Protein 6IIC (pdb70)

InterPro domains:
  IPR014872 Dicistrovirus, capsid-polyprotein, C-terminal [PF08762] (772-946)
  IPR029053 Viral coat protein subunit [G3DSA:2.60.120.20] (17-261)
  IPR029053 Viral coat protein subunit [G3DSA:2.60.120.20] (312-557)
  IPR029053 Viral coat protein subunit [G3DSA:2.60.120.20] (753-948)
  IPR033703 Picornavirus/Calicivirus coat protein [cd00205] (75-243)
  IPR033703 Picornavirus/Calicivirus coat protein [cd00205] (366-550)

Secondary structure (DSSP, 8-state):
-----------STTT-S----BSHHHHHS-EE-----SSS-----TT-----SS---HHHHHGGGEEEEES-EEEEEEESS-SEEEEEEE-TTT---SSS--GGGS---EEEEETTT--SEEEEE----SSS-EETT--S-TT--EEEEE-GGG----EEEEEEE-TT-EEEEEPPPPPEE-SPPP--/-----TTSS--S---EESSSS-EESSPPP---S----------S-------HHHHHT--EEEEEEEEETTSPPPPS---HHHHHTT-----SEEEEETHHHHTT-HHHHHHTTT--EEEEEEEEEEEEE--TT-EEEEEEEE--SGGGS-TGGGTTT-SHHHHTTSSEEEEETT-SS-EEEEEE----SSS-B-TTS---EEEEEEEEEEEEE-SSSS-EEEEEEEEEEEEEEEE----S-----SSS--/--PPP----------S-S-SSSSSS---SEESSSSS-----GGGS-SSSS-SSBHHHHHT--EE---EEE--SSSPPPTT-EEEEEES-TT-TTTS-EEEESEEEE---HHHHHHHHEEEEEEEEEEEE-EE--TT-B-EEEEEEESS--S--TTTSS----EESTT--TT-EEEEE----SSS-EE-----SSS--STT-S-EEEEEESSPPB--TTS-S-EEE--EEEEEEEEEEEE--S-EE-S--S---/-HHHHHHH--SS--------EE--SSS--EE-HHHH-----SHHHHHHT-GGGGT-

Foldseek 3Di:
DPDPDDDDDDDDPPDDNDDDDDCQVVQQDKDWADKAWWQFGFDDDPLDEDDDDAGGIPNNQVVVFFWKKDWKKKKKKAWDDFFKKKKFKFWPVRDDDPVVDDDVPPPTDMDIDGCVVPRIDIDMGTGDDPDPIDTRPDPPDRGDMGMDMADPVRDITMMTMMMGGDPGMDTDHGHDDDDDDDDDDPDD/DDDDDPPPDDDQPDWDDDDVDDIDRDDDDPDDDDDDDDPDDDPDDDDDDDDLQVQQFDKDFQDKDKDKQVDDAWAQDDDPVQLVVLHATDAPDKAWPDCSPCVVDVSNVVSCAFFFKKDWKKKKKKAKDDDQQKWFKKKKFKDWQPVVDDSNVNRVQPHDVSRVPGAIDMFTPNDPRRMDMGIGHDDDPDPIDDNPDDPTGIMITMGTNTGMDGPDHIDMIIMTMMMGIDPMDTDGGGHPDDDDDDVDDD/DPDDDDDDDDDDDDDPDDDDPDPDDDDPDADPDDDRDDDDDPCPPDPDNDDCPDLVNQQPDKDWQDKWKFFFADDGDDFQAFGDKFFPAQFDLASFAADDPNDTDGDHGPNSVVQQFFFKKDWWKKKFKFKDDDLFKWFKKKKFWDFPDDGDDDPPPGPIDMDTPNPQDGVGDMDIDDQDDDDGIATDDDPDNHHDDHSNGSGMMTMTGHGTMHGDPVDGTMMMMIMMIGIHPMDGDHGGDPDDDDPDDDDPD/DVVVVVVVPDDPPPDDDDFDFDPDDPNDGDGDPVRVDDDPPCVVCVVVVDVVVVVD

Structure (mmCIF, N/CA/C/O backbone):
data_6IIC
#
_entry.id   6IIC
#
loop_
_entity.id
_entity.type
_entity.pdbx_description
1 polymer 'VP1 of Mud crab dicistrovirus'
2 polymer 'VP2 of Mud crab dicistrovirus'
3 polymer 'VP3 of Mud crab dicistrovirus'
4 polymer 'VP4 of Mud crab dicistrovirus'
#
loop_
_atom_site.group_PDB
_atom_site.id
_atom_site.type_symbol
_atom_site.label_atom_id
_atom_site.label_alt_id
_atom_site.label_comp_id
_atom_site.label_asym_id
_atom_site.label_entity_id
_atom_site.label_seq_id
_atom_site.pdbx_PDB_ins_code
_atom_site.Cartn_x
_atom_site.Cartn_y
_atom_site.Cartn_z
_atom_site.occupancy
_atom_site.B_iso_or_equiv
_atom_site.auth_seq_id
_atom_site.auth_comp_id
_atom_site.auth_asym_id
_atom_site.auth_atom_id
_atom_site.pdbx_PDB_model_num
ATOM 1 N N . GLY A 1 3 ? 359.840 264.526 249.360 1.00 30.00 3 GLY A N 1
ATOM 2 C CA . GLY A 1 3 ? 360.778 264.102 250.382 1.00 30.00 3 GLY A CA 1
ATOM 3 C C . GLY A 1 3 ? 361.959 263.344 249.807 1.00 30.00 3 GLY A C 1
ATOM 4 O O . GLY A 1 3 ? 363.107 263.591 250.178 1.00 30.00 3 GLY A O 1
ATOM 5 N N . MET A 1 4 ? 361.675 262.418 248.898 1.00 30.00 4 MET A N 1
ATOM 6 C CA . MET A 1 4 ? 362.719 261.618 248.267 1.00 30.00 4 MET A CA 1
ATOM 7 C C . MET A 1 4 ? 363.224 260.529 249.207 1.00 30.00 4 MET A C 1
ATOM 8 O O . MET A 1 4 ? 364.386 260.128 249.142 1.00 30.00 4 MET A O 1
ATOM 13 N N . ASP A 1 5 ? 362.341 260.052 250.080 1.00 30.00 5 ASP A N 1
ATOM 14 C CA . ASP A 1 5 ? 362.696 259.006 251.036 1.00 30.00 5 ASP A CA 1
ATOM 15 C C . ASP A 1 5 ? 362.895 257.610 250.462 1.00 30.00 5 ASP A C 1
ATOM 16 O O . ASP A 1 5 ? 362.117 257.154 249.633 1.00 30.00 5 ASP A O 1
ATOM 21 N N . TYR A 1 6 ? 363.932 256.926 250.927 1.00 30.00 6 TYR A N 1
ATOM 22 C CA . TYR A 1 6 ? 364.039 255.485 250.731 1.00 30.00 6 TYR A CA 1
ATOM 23 C C . TYR A 1 6 ? 363.367 254.694 251.845 1.00 30.00 6 TYR A C 1
ATOM 24 O O . TYR A 1 6 ? 363.221 253.483 251.741 1.00 30.00 6 TYR A O 1
ATOM 33 N N . ALA A 1 7 ? 362.956 255.385 252.900 1.00 30.00 7 ALA A N 1
ATOM 34 C CA . ALA A 1 7 ? 362.426 254.743 254.098 1.00 30.00 7 ALA A CA 1
ATOM 35 C C . ALA A 1 7 ? 361.137 253.970 253.830 1.00 30.00 7 ALA A C 1
ATOM 36 O O . ALA A 1 7 ? 360.291 254.426 253.070 1.00 30.00 7 ALA A O 1
ATOM 38 N N . LYS A 1 8 ? 360.983 252.812 254.471 1.00 30.00 8 LYS A N 1
ATOM 39 C CA . LYS A 1 8 ? 359.864 251.914 254.185 1.00 30.00 8 LYS A CA 1
ATOM 40 C C . LYS A 1 8 ? 359.094 251.369 255.386 1.00 30.00 8 LYS A C 1
ATOM 41 O O . LYS A 1 8 ? 358.309 250.437 255.221 1.00 30.00 8 LYS A O 1
ATOM 47 N N . SER A 1 9 ? 359.317 251.921 256.576 1.00 30.00 9 SER A N 1
ATOM 48 C CA . SER A 1 9 ? 358.656 251.470 257.814 1.00 30.00 9 SER A CA 1
ATOM 49 C C . SER A 1 9 ? 359.039 250.048 258.222 1.00 30.00 9 SER A C 1
ATOM 50 O O . SER A 1 9 ? 359.277 249.195 257.377 1.00 30.00 9 SER A O 1
ATOM 53 N N . ASP A 1 10 ? 359.077 249.792 259.526 1.00 30.00 10 ASP A N 1
ATOM 54 C CA . ASP A 1 10 ? 359.632 248.542 260.036 1.00 30.00 10 ASP A CA 1
ATOM 55 C C . ASP A 1 10 ? 358.650 247.388 260.009 1.00 30.00 10 ASP A C 1
ATOM 56 O O . ASP A 1 10 ? 357.465 247.564 259.752 1.00 30.00 10 ASP A O 1
ATOM 61 N N . SER A 1 11 ? 359.174 246.203 260.287 1.00 30.00 11 SER A N 1
ATOM 62 C CA . SER A 1 11 ? 358.371 245.004 260.387 1.00 30.00 11 SER A CA 1
ATOM 63 C C . SER A 1 11 ? 358.972 244.077 261.427 1.00 30.00 11 SER A C 1
ATOM 64 O O . SER A 1 11 ? 359.727 243.174 261.089 1.00 30.00 11 SER A O 1
ATOM 67 N N . SER A 1 12 ? 358.644 244.300 262.695 1.00 30.00 12 SER A N 1
ATOM 68 C CA . SER A 1 12 ? 359.221 243.504 263.767 1.00 30.00 12 SER A CA 1
ATOM 69 C C . SER A 1 12 ? 358.322 243.412 264.989 1.00 30.00 12 SER A C 1
ATOM 70 O O . SER A 1 12 ? 357.693 244.387 265.382 1.00 30.00 12 SER A O 1
ATOM 73 N N . SER A 1 13 ? 358.270 242.226 265.588 1.00 30.00 13 SER A N 1
ATOM 74 C CA . SER A 1 13 ? 357.460 241.991 266.779 1.00 30.00 13 SER A CA 1
ATOM 75 C C . SER A 1 13 ? 358.101 242.552 268.034 1.00 30.00 13 SER A C 1
ATOM 76 O O . SER A 1 13 ? 359.319 242.623 268.139 1.00 30.00 13 SER A O 1
ATOM 79 N N . LEU A 1 14 ? 357.270 242.929 268.995 1.00 30.00 14 LEU A N 1
ATOM 80 C CA . LEU A 1 14 ? 357.745 243.537 270.228 1.00 30.00 14 LEU A CA 1
ATOM 81 C C . LEU A 1 14 ? 358.109 242.537 271.311 1.00 30.00 14 LEU A C 1
ATOM 82 O O . LEU A 1 14 ? 359.014 242.767 272.104 1.00 30.00 14 LEU A O 1
ATOM 87 N N . VAL A 1 15 ? 357.383 241.430 271.351 1.00 30.00 15 VAL A N 1
ATOM 88 C CA . VAL A 1 15 ? 357.480 240.486 272.453 1.00 30.00 15 VAL A CA 1
ATOM 89 C C . VAL A 1 15 ? 358.630 239.505 272.335 1.00 30.00 15 VAL A C 1
ATOM 90 O O . VAL A 1 15 ? 358.912 238.755 273.259 1.00 30.00 15 VAL A O 1
ATOM 94 N N . THR A 1 16 ? 359.280 239.492 271.187 1.00 30.00 16 THR A N 1
ATOM 95 C CA . THR A 1 16 ? 360.212 238.423 270.879 1.00 30.00 16 THR A CA 1
ATOM 96 C C . THR A 1 16 ? 361.593 238.529 271.496 1.00 30.00 16 THR A C 1
ATOM 97 O O . THR A 1 16 ? 362.329 237.550 271.510 1.00 30.00 16 THR A O 1
ATOM 101 N N . THR A 1 17 ? 361.962 239.694 272.007 1.00 30.00 17 THR A N 1
ATOM 102 C CA . THR A 1 17 ? 363.376 239.916 272.275 1.00 30.00 17 THR A CA 1
ATOM 103 C C . THR A 1 17 ? 363.738 240.483 273.638 1.00 30.00 17 THR A C 1
ATOM 104 O O . THR A 1 17 ? 364.779 240.134 274.181 1.00 30.00 17 THR A O 1
ATOM 108 N N . MET A 1 18 ? 362.911 241.353 274.199 1.00 30.00 18 MET A N 1
ATOM 109 C CA . MET A 1 18 ? 363.204 241.891 275.521 1.00 30.00 18 MET A CA 1
ATOM 110 C C . MET A 1 18 ? 361.920 242.001 276.318 1.00 30.00 18 MET A C 1
ATOM 111 O O . MET A 1 18 ? 360.836 242.079 275.753 1.00 30.00 18 MET A O 1
ATOM 116 N N . GLY A 1 19 ? 362.035 242.020 277.638 1.00 30.00 19 GLY A N 1
ATOM 117 C CA . GLY A 1 19 ? 360.872 241.823 278.479 1.00 30.00 19 GLY A CA 1
ATOM 118 C C . GLY A 1 19 ? 359.951 243.015 278.609 1.00 30.00 19 GLY A C 1
ATOM 119 O O . GLY A 1 19 ? 358.815 242.872 279.048 1.00 30.00 19 GLY A O 1
ATOM 120 N N . GLU A 1 20 ? 360.425 244.191 278.216 1.00 0.00 20 GLU A N 1
ATOM 121 C CA . GLU A 1 20 ? 359.614 245.383 278.370 1.00 0.00 20 GLU A CA 1
ATOM 122 C C . GLU A 1 20 ? 359.969 246.450 277.365 1.00 0.00 20 GLU A C 1
ATOM 123 O O . GLU A 1 20 ? 360.987 246.369 276.690 1.00 0.00 20 GLU A O 1
ATOM 129 N N . GLN A 1 21 ? 359.122 247.465 277.286 1.00 0.00 21 GLN A N 1
ATOM 130 C CA . GLN A 1 21 ? 359.407 248.637 276.481 1.00 0.00 21 GLN A CA 1
ATOM 131 C C . GLN A 1 21 ? 358.858 249.875 277.150 1.00 0.00 21 GLN A C 1
ATOM 132 O O . GLN A 1 21 ? 357.790 249.836 277.745 1.00 0.00 21 GLN A O 1
ATOM 138 N N . PHE A 1 22 ? 359.582 250.981 277.045 1.00 0.00 22 PHE A N 1
ATOM 139 C CA . PHE A 1 22 ? 359.157 252.201 277.706 1.00 0.00 22 PHE A CA 1
ATOM 140 C C . PHE A 1 22 ? 359.291 253.391 276.787 1.00 0.00 22 PHE A C 1
ATOM 141 O O . PHE A 1 22 ? 360.241 253.495 276.018 1.00 0.00 22 PHE A O 1
ATOM 149 N N . ARG A 1 23 ? 358.332 254.299 276.882 1.00 0.00 23 ARG A N 1
ATOM 150 C CA . ARG A 1 23 ? 358.246 255.395 275.943 1.00 0.00 23 ARG A CA 1
ATOM 151 C C . ARG A 1 23 ? 358.146 256.735 276.653 1.00 0.00 23 ARG A C 1
ATOM 152 O O . ARG A 1 23 ? 357.512 257.659 276.159 1.00 0.00 23 ARG A O 1
ATOM 160 N N . SER A 1 24 ? 358.780 256.829 277.815 1.00 0.00 24 SER A N 1
ATOM 161 C CA . SER A 1 24 ? 358.784 258.055 278.606 1.00 0.00 24 SER A CA 1
ATOM 162 C C . SER A 1 24 ? 359.936 258.112 279.588 1.00 0.00 24 SER A C 1
ATOM 163 O O . SER A 1 24 ? 360.407 257.085 280.061 1.00 0.00 24 SER A O 1
ATOM 166 N N . LEU A 1 25 ? 360.387 259.320 279.902 1.00 0.00 25 LEU A N 1
ATOM 167 C CA . LEU A 1 25 ? 361.441 259.489 280.892 1.00 0.00 25 LEU A CA 1
ATOM 168 C C . LEU A 1 25 ? 360.964 259.498 282.331 1.00 0.00 25 LEU A C 1
ATOM 169 O O . LEU A 1 25 ? 361.778 259.379 283.239 1.00 0.00 25 LEU A O 1
ATOM 174 N N . ARG A 1 26 ? 359.668 259.658 282.558 1.00 0.00 26 ARG A N 1
ATOM 175 C CA . ARG A 1 26 ? 359.188 259.693 283.925 1.00 0.00 26 ARG A CA 1
ATOM 176 C C . ARG A 1 26 ? 359.402 258.367 284.613 1.00 0.00 26 ARG A C 1
ATOM 177 O O . ARG A 1 26 ? 359.757 258.317 285.790 1.00 0.00 26 ARG A O 1
ATOM 185 N N . MET A 1 27 ? 359.214 257.289 283.867 1.00 0.00 27 MET A N 1
ATOM 186 C CA . MET A 1 27 ? 359.309 255.966 284.449 1.00 0.00 27 MET A CA 1
ATOM 187 C C . MET A 1 27 ? 360.710 255.713 284.930 1.00 0.00 27 MET A C 1
ATOM 188 O O . MET A 1 27 ? 360.927 255.035 285.922 1.00 0.00 27 MET A O 1
ATOM 193 N N . LEU A 1 28 ? 361.670 256.265 284.217 1.00 0.00 28 LEU A N 1
ATOM 194 C CA . LEU A 1 28 ? 363.044 256.121 284.624 1.00 0.00 28 LEU A CA 1
ATOM 195 C C . LEU A 1 28 ? 363.305 256.902 285.902 1.00 0.00 28 LEU A C 1
ATOM 196 O O . LEU A 1 28 ? 364.160 256.533 286.699 1.00 0.00 28 LEU A O 1
ATOM 201 N N . THR A 1 29 ? 362.558 257.981 286.104 1.00 0.00 29 THR A N 1
ATOM 202 C CA . THR A 1 29 ? 362.797 258.836 287.257 1.00 0.00 29 THR A CA 1
ATOM 203 C C . THR A 1 29 ? 362.081 258.375 288.510 1.00 0.00 29 THR A C 1
ATOM 204 O O . THR A 1 29 ? 362.498 258.710 289.609 1.00 0.00 29 THR A O 1
ATOM 208 N N . ARG A 1 30 ? 360.995 257.631 288.357 1.00 0.00 30 ARG A N 1
ATOM 209 C CA . ARG A 1 30 ? 360.303 257.107 289.528 1.00 0.00 30 ARG A CA 1
ATOM 210 C C . ARG A 1 30 ? 361.176 256.080 290.229 1.00 0.00 30 ARG A C 1
ATOM 211 O O . ARG A 1 30 ? 361.063 255.862 291.425 1.00 0.00 30 ARG A O 1
ATOM 219 N N . ARG A 1 31 ? 362.055 255.456 289.459 1.00 0.00 31 ARG A N 1
ATOM 220 C CA . ARG A 1 31 ? 363.052 254.540 289.984 1.00 0.00 31 ARG A CA 1
ATOM 221 C C . ARG A 1 31 ? 364.032 255.232 290.928 1.00 0.00 31 ARG A C 1
ATOM 222 O O . ARG A 1 31 ? 364.533 256.309 290.628 1.00 0.00 31 ARG A O 1
ATOM 230 N N . SER A 1 32 ? 364.321 254.600 292.060 1.00 0.00 32 SER A N 1
ATOM 231 C CA . SER A 1 32 ? 365.138 255.220 293.094 1.00 0.00 32 SER A CA 1
ATOM 232 C C . SER A 1 32 ? 366.609 254.850 293.005 1.00 0.00 32 SER A C 1
ATOM 233 O O . SER A 1 32 ? 366.952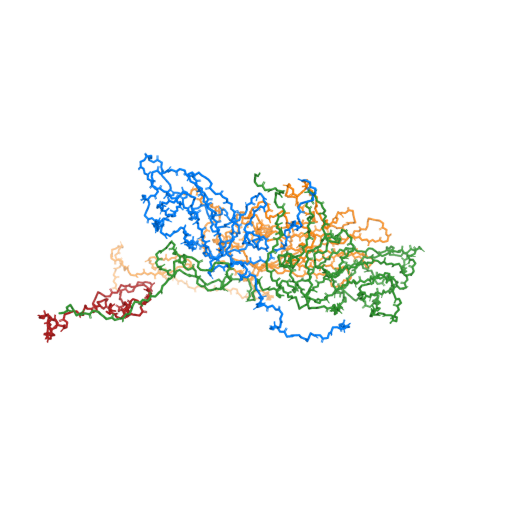 253.692 292.809 1.00 0.00 32 SER A O 1
ATOM 236 N N . SER A 1 33 ? 367.474 255.840 293.187 1.00 0.00 33 SER A N 1
ATOM 237 C CA . SER A 1 33 ? 368.910 255.647 293.045 1.00 0.00 33 SER A CA 1
ATOM 238 C C . SER A 1 33 ? 369.700 256.298 294.175 1.00 0.00 33 SER A C 1
ATOM 239 O O . SER A 1 33 ? 369.256 257.286 294.748 1.00 0.00 33 SER A O 1
ATOM 242 N N . PRO A 1 34 ? 370.881 255.746 294.499 1.00 0.00 34 PRO A N 1
ATOM 243 C CA . PRO A 1 34 ? 371.809 256.253 295.518 1.00 0.00 34 PRO A CA 1
ATOM 244 C C . PRO A 1 34 ? 372.379 257.638 295.245 1.00 0.00 34 PRO A C 1
ATOM 245 O O . PRO A 1 34 ? 372.590 257.986 294.093 1.00 0.00 34 PRO A O 1
ATOM 249 N N . THR A 1 35 ? 372.626 258.408 296.304 1.00 0.00 35 THR A N 1
ATOM 250 C CA . THR A 1 35 ? 373.239 259.728 296.182 1.00 0.00 35 THR A CA 1
ATOM 251 C C . THR A 1 35 ? 374.655 259.743 296.758 1.00 0.00 35 THR A C 1
ATOM 252 O O . THR A 1 35 ? 375.612 259.370 296.085 1.00 0.00 35 THR A O 1
ATOM 256 N N . ASP A 1 36 ? 374.776 260.174 298.008 1.00 0.00 36 ASP A N 1
ATOM 257 C CA . ASP A 1 36 ? 376.068 260.203 298.689 1.00 0.00 36 ASP A CA 1
ATOM 258 C C . ASP A 1 36 ? 375.909 259.935 300.183 1.00 0.00 36 ASP A C 1
ATOM 259 O O . ASP A 1 36 ? 374.896 260.290 300.777 1.00 0.00 36 ASP A O 1
ATOM 264 N N . VAL A 1 37 ? 376.908 259.293 300.778 1.00 0.00 37 VAL A N 1
ATOM 265 C CA . VAL A 1 37 ? 376.861 258.926 302.190 1.00 0.00 37 VAL A CA 1
ATOM 266 C C . VAL A 1 37 ? 376.890 260.140 303.114 1.00 0.00 37 VAL A C 1
ATOM 267 O O . VAL A 1 37 ? 377.667 261.064 302.900 1.00 0.00 37 VAL A O 1
ATOM 271 N N . LEU A 1 38 ? 376.064 260.122 304.156 1.00 0.00 38 LEU A N 1
ATOM 272 C CA . LEU A 1 38 ? 375.935 261.264 305.050 1.00 0.00 38 LEU A CA 1
ATOM 273 C C . LEU A 1 38 ? 376.403 260.964 306.470 1.00 0.00 38 LEU A C 1
ATOM 274 O O . LEU A 1 38 ? 375.610 260.597 307.332 1.00 0.00 38 LEU A O 1
ATOM 279 N N . THR A 1 39 ? 377.697 261.129 306.701 1.00 0.00 39 THR A N 1
ATOM 280 C CA . THR A 1 39 ? 378.291 260.918 308.015 1.00 0.00 39 THR A CA 1
ATOM 281 C C . THR A 1 39 ? 377.991 262.043 309.003 1.00 0.00 39 THR A C 1
ATOM 282 O O . THR A 1 39 ? 377.735 263.176 308.609 1.00 0.00 39 THR A O 1
ATOM 286 N N . GLY A 1 40 ? 378.031 261.720 310.293 1.00 30.00 40 GLY A N 1
ATOM 287 C CA . GLY A 1 40 ? 377.940 262.720 311.345 1.00 30.00 40 GLY A CA 1
ATOM 288 C C . GLY A 1 40 ? 376.552 263.076 311.836 1.00 30.00 40 GLY A C 1
ATOM 289 O O . GLY A 1 40 ? 375.558 262.491 311.413 1.00 30.00 40 GLY A O 1
ATOM 290 N N . THR A 1 41 ? 376.492 264.032 312.759 1.00 30.00 41 THR A N 1
ATOM 291 C CA . THR A 1 41 ? 375.238 264.425 313.395 1.00 30.00 41 THR A CA 1
ATOM 292 C C . THR A 1 41 ? 374.388 265.397 312.576 1.00 30.00 41 THR A C 1
ATOM 293 O O . THR A 1 41 ? 373.184 265.204 312.424 1.00 30.00 41 THR A O 1
ATOM 297 N N . SER A 1 42 ? 375.018 266.438 312.048 1.00 30.00 42 SER A N 1
ATOM 298 C CA . SER A 1 42 ? 374.285 267.490 311.352 1.00 30.00 42 SER A CA 1
ATOM 299 C C . SER A 1 42 ? 374.016 267.104 309.905 1.00 30.00 42 SER A C 1
ATOM 300 O O . SER A 1 42 ? 374.539 267.713 308.972 1.00 30.00 42 SER A O 1
ATOM 303 N N . VAL A 1 43 ? 373.186 266.084 309.734 1.00 0.00 43 VAL A N 1
ATOM 304 C CA . VAL A 1 43 ? 372.872 265.535 308.426 1.00 0.00 43 VAL A CA 1
ATOM 305 C C . VAL A 1 43 ? 372.085 266.532 307.575 1.00 0.00 43 VAL A C 1
ATOM 306 O O . VAL A 1 43 ? 371.258 267.270 308.098 1.00 0.00 43 VAL A O 1
ATOM 310 N N . THR A 1 44 ? 372.354 266.566 306.272 1.00 0.00 44 THR A 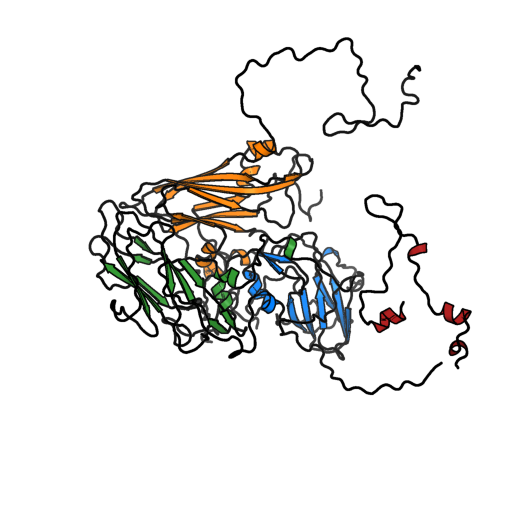N 1
ATOM 311 C CA . THR A 1 44 ? 371.658 267.482 305.372 1.00 0.00 44 THR A CA 1
ATOM 312 C C . THR A 1 44 ? 371.194 266.824 304.074 1.00 0.00 44 THR A C 1
ATOM 313 O O . THR A 1 44 ? 371.952 266.733 303.111 1.00 0.00 44 THR A O 1
ATOM 317 N N . LEU A 1 45 ? 369.953 266.354 304.052 1.00 0.00 45 LEU A N 1
ATOM 318 C CA . LEU A 1 45 ? 369.344 265.869 302.817 1.00 0.00 45 LEU A CA 1
ATOM 319 C C . LEU A 1 45 ? 368.916 267.042 301.946 1.00 0.00 45 LEU A C 1
ATOM 320 O O . LEU A 1 45 ? 368.518 268.077 302.464 1.00 0.00 45 LEU A O 1
ATOM 325 N N . PRO A 1 46 ? 368.987 266.884 300.614 1.00 30.00 46 PRO A N 1
ATOM 326 C CA . PRO A 1 46 ? 368.528 267.919 299.679 1.00 30.00 46 PRO A CA 1
ATOM 327 C C . PRO A 1 46 ? 367.035 268.191 299.795 1.00 30.00 46 PRO A C 1
ATOM 328 O O . PRO A 1 46 ? 366.272 267.278 300.088 1.00 30.00 46 PRO A O 1
ATOM 332 N N . GLY A 1 47 ? 366.630 269.437 299.575 1.00 30.00 47 GLY A N 1
ATOM 333 C CA . GLY A 1 47 ? 365.229 269.805 299.649 1.00 30.00 47 GLY A CA 1
ATOM 334 C C . GLY A 1 47 ? 364.518 269.541 298.340 1.00 30.00 47 GLY A C 1
ATOM 335 O O . GLY A 1 47 ? 365.113 269.007 297.416 1.00 30.00 47 GLY A O 1
ATOM 336 N N . ILE A 1 48 ? 363.247 269.915 298.250 1.00 30.00 48 ILE A N 1
ATOM 337 C CA . ILE A 1 48 ? 362.490 269.666 297.030 1.00 30.00 48 ILE A CA 1
ATOM 338 C C . ILE A 1 48 ? 362.941 270.566 295.884 1.00 30.00 48 ILE A C 1
ATOM 339 O O . ILE A 1 48 ? 362.602 270.325 294.732 1.00 30.00 48 ILE A O 1
ATOM 344 N N . THR A 1 49 ? 363.686 271.614 296.200 1.00 30.00 49 THR A N 1
ATOM 345 C CA . THR A 1 49 ? 364.326 272.405 295.163 1.00 30.00 49 THR A CA 1
ATOM 346 C C . THR A 1 49 ? 365.362 271.570 294.428 1.00 30.00 49 THR A C 1
ATOM 347 O O . THR A 1 49 ? 365.647 271.817 293.264 1.00 30.00 49 THR A O 1
ATOM 351 N N . ILE A 1 50 ? 365.919 270.601 295.151 1.00 30.00 50 ILE A N 1
ATOM 352 C CA . ILE A 1 50 ? 366.891 269.597 294.691 1.00 30.00 50 ILE A CA 1
ATOM 353 C C . ILE A 1 50 ? 368.090 270.180 293.951 1.00 30.00 50 ILE A C 1
ATOM 354 O O . ILE A 1 50 ? 368.250 271.392 293.846 1.00 30.00 50 ILE A O 1
ATOM 359 N N . GLY A 1 51 ? 368.966 269.295 293.494 1.00 30.00 51 GLY A N 1
ATOM 360 C CA . GLY A 1 51 ? 369.982 269.650 292.523 1.00 30.00 51 GLY A CA 1
ATOM 361 C C . GLY A 1 51 ? 371.255 270.333 292.979 1.00 30.00 51 GLY A C 1
ATOM 362 O O . GLY A 1 51 ? 371.513 270.491 294.169 1.00 30.00 51 GLY A O 1
ATOM 363 N N . THR A 1 52 ? 372.052 270.728 291.989 1.00 30.00 52 THR A N 1
ATOM 364 C CA . THR A 1 52 ? 373.320 271.429 292.162 1.00 30.00 52 THR A CA 1
ATOM 365 C C . THR A 1 52 ? 374.354 270.681 292.988 1.00 30.00 52 THR A C 1
ATOM 366 O O . THR A 1 52 ? 375.085 271.293 293.764 1.00 30.00 52 THR A O 1
ATOM 370 N N . ASP A 1 53 ? 374.424 269.366 292.834 1.00 30.00 53 ASP A N 1
ATOM 371 C CA . ASP A 1 53 ? 375.493 268.608 293.473 1.00 30.00 53 ASP A CA 1
ATOM 372 C C . ASP A 1 53 ? 376.800 268.820 292.728 1.00 30.00 53 ASP A C 1
ATOM 373 O O . ASP A 1 53 ? 376.796 269.029 291.524 1.00 30.00 53 ASP A O 1
ATOM 378 N N . SER A 1 54 ? 377.913 268.767 293.451 1.00 30.00 54 SER A N 1
ATOM 379 C CA . SER A 1 54 ? 379.227 268.805 292.829 1.00 30.00 54 SER A CA 1
ATOM 380 C C . SER A 1 54 ? 379.703 267.382 292.595 1.00 30.00 54 SER A C 1
ATOM 381 O O . SER A 1 54 ? 378.895 266.503 292.308 1.00 30.00 54 SER A O 1
ATOM 384 N N . SER A 1 55 ? 381.006 267.156 292.722 1.00 30.00 55 SER A N 1
ATOM 385 C CA . SER A 1 55 ? 381.582 265.827 292.535 1.00 30.00 55 SER A CA 1
ATOM 386 C C . SER A 1 55 ? 381.196 265.241 291.191 1.00 30.00 55 SER A C 1
ATOM 387 O O . SER A 1 55 ? 381.046 265.964 290.218 1.00 30.00 55 SER A O 1
ATOM 390 N N . LEU A 1 56 ? 381.032 263.928 291.132 1.00 30.00 56 LEU A N 1
ATOM 391 C CA . LEU A 1 56 ? 380.687 263.306 289.869 1.00 30.00 56 LEU A CA 1
ATOM 392 C C . LEU A 1 56 ? 379.659 262.210 290.073 1.00 30.00 56 LEU A C 1
ATOM 393 O O . LEU A 1 56 ? 378.830 261.973 289.203 1.00 30.00 56 LEU A O 1
ATOM 398 N N . ARG A 1 57 ? 379.704 261.529 291.211 1.00 30.00 57 ARG A N 1
ATOM 399 C CA . ARG A 1 57 ? 378.634 260.605 291.530 1.00 30.00 57 ARG A CA 1
ATOM 400 C C . ARG A 1 57 ? 377.375 261.405 291.791 1.00 30.00 57 ARG A C 1
ATOM 401 O O . ARG A 1 57 ? 377.409 262.425 292.472 1.00 30.00 57 ARG A O 1
ATOM 409 N N . GLN A 1 58 ? 376.258 260.934 291.259 1.00 30.00 58 GLN A N 1
ATOM 410 C CA . GLN A 1 58 ? 375.030 261.697 291.324 1.00 30.00 58 GLN A CA 1
ATOM 411 C C . GLN A 1 58 ? 373.821 260.861 290.941 1.00 30.00 58 GLN A C 1
ATOM 412 O O . GLN A 1 58 ? 373.926 259.928 290.158 1.00 30.00 58 GLN A O 1
ATOM 418 N N . SER A 1 59 ? 372.674 261.206 291.505 1.00 0.00 59 SER A N 1
ATOM 419 C CA . SER A 1 59 ? 371.454 260.440 291.312 1.00 0.00 59 SER A CA 1
ATOM 420 C C . SER A 1 59 ? 370.941 260.537 289.895 1.00 0.00 59 SER A C 1
ATOM 421 O O . SER A 1 59 ? 371.231 261.499 289.196 1.00 0.00 59 SER A O 1
ATOM 424 N N . VAL A 1 60 ? 370.190 259.533 289.462 1.00 0.00 60 VAL A N 1
ATOM 425 C CA . VAL A 1 60 ? 369.613 259.540 288.123 1.00 0.00 60 VAL A CA 1
ATOM 426 C C . VAL A 1 60 ? 368.633 260.691 287.937 1.00 0.00 60 VAL A C 1
ATOM 427 O O . VAL A 1 60 ? 368.598 261.326 286.885 1.00 0.00 60 VAL A O 1
ATOM 431 N N . LEU A 1 61 ? 367.865 260.979 288.977 1.00 0.00 61 LEU A N 1
ATOM 432 C CA . LEU A 1 61 ? 366.965 262.119 288.957 1.00 0.00 61 LEU A CA 1
ATOM 433 C C . LEU A 1 61 ? 367.790 263.374 288.825 1.00 0.00 61 LEU A C 1
ATOM 434 O O . LEU A 1 61 ? 367.444 264.310 288.101 1.00 0.00 61 LEU A O 1
ATOM 439 N N . ASN A 1 62 ? 368.923 263.354 289.506 1.00 0.00 62 ASN A N 1
ATOM 440 C CA . ASN A 1 62 ? 369.808 264.490 289.531 1.00 0.00 62 ASN A CA 1
ATOM 441 C C . ASN A 1 62 ? 370.445 264.701 288.169 1.00 0.00 62 ASN A C 1
ATOM 442 O O . ASN A 1 62 ? 370.804 265.817 287.820 1.00 0.00 62 ASN A O 1
ATOM 447 N N . ILE A 1 63 ? 370.575 263.629 287.392 1.00 0.00 63 ILE A N 1
ATOM 448 C CA . ILE A 1 63 ? 371.108 263.742 286.037 1.00 0.00 63 ILE A CA 1
ATOM 449 C C . ILE A 1 63 ? 370.057 264.212 285.044 1.00 0.00 63 ILE A C 1
ATOM 450 O O . ILE A 1 63 ? 370.330 265.053 284.201 1.00 0.00 63 ILE A O 1
ATOM 455 N N . ILE A 1 64 ? 368.847 263.678 285.150 1.00 0.00 64 ILE A N 1
ATOM 456 C CA . ILE A 1 64 ? 367.760 264.104 284.276 1.00 0.00 64 ILE A CA 1
ATOM 457 C C . ILE A 1 64 ? 367.442 265.567 284.528 1.00 0.00 64 ILE A C 1
ATOM 458 O O . ILE A 1 64 ? 366.923 266.271 283.668 1.00 0.00 64 ILE A O 1
ATOM 463 N N . SER A 1 65 ? 367.798 266.028 285.719 1.00 0.00 65 SER A N 1
ATOM 464 C CA . SER A 1 65 ? 367.455 267.366 286.156 1.00 0.00 65 SER A CA 1
ATOM 465 C C . SER A 1 65 ? 367.978 268.491 285.276 1.00 0.00 65 SER A C 1
ATOM 466 O O . SER A 1 65 ? 367.374 269.550 285.210 1.00 0.00 65 SER A O 1
ATOM 469 N N . TYR A 1 66 ? 369.102 268.273 284.610 1.00 0.00 66 TYR A N 1
ATOM 470 C CA . TYR A 1 66 ? 369.764 269.354 283.889 1.00 0.00 66 TYR A CA 1
ATOM 471 C C . TYR A 1 66 ? 369.156 269.739 282.545 1.00 0.00 66 TYR A C 1
ATOM 472 O O . TYR A 1 66 ? 369.516 270.766 281.989 1.00 0.00 66 TYR A O 1
ATOM 481 N N . MET A 1 67 ? 368.264 268.929 282.002 1.00 0.00 67 MET A N 1
ATOM 482 C CA . MET A 1 67 ? 367.654 269.300 280.734 1.00 0.00 67 MET A CA 1
ATOM 483 C C . MET A 1 67 ? 366.437 270.200 280.891 1.00 0.00 67 MET A C 1
ATOM 484 O O . MET A 1 67 ? 365.909 270.695 279.905 1.00 0.00 67 MET A O 1
ATOM 489 N N . TYR A 1 68 ? 365.994 270.421 282.119 1.00 0.00 68 TYR A N 1
ATOM 490 C CA . TYR A 1 68 ? 364.760 271.162 282.335 1.00 0.00 68 TYR A CA 1
ATOM 491 C C . TYR A 1 68 ? 364.962 272.414 283.162 1.00 0.00 68 TYR A C 1
ATOM 492 O O . TYR A 1 68 ? 366.081 272.756 283.527 1.00 0.00 68 TYR A O 1
ATOM 501 N N . ARG A 1 69 ? 363.868 273.103 283.451 1.00 0.00 69 ARG A N 1
ATOM 502 C CA . ARG A 1 69 ? 363.944 274.377 284.145 1.00 0.00 69 ARG A CA 1
ATOM 503 C C . ARG A 1 69 ? 362.970 274.476 285.310 1.00 0.00 69 ARG A C 1
ATOM 504 O O . ARG A 1 69 ? 363.258 275.128 286.307 1.00 0.00 69 ARG A O 1
ATOM 512 N N . PHE A 1 70 ? 361.817 273.840 285.180 1.00 0.00 70 PHE A N 1
ATOM 513 C CA . PHE A 1 70 ? 360.829 273.861 286.245 1.00 0.00 70 PHE A CA 1
ATOM 514 C C . PHE A 1 70 ? 360.542 272.492 286.825 1.00 0.00 70 PHE A C 1
ATOM 515 O O . PHE A 1 70 ? 360.588 271.488 286.123 1.00 0.00 70 PHE A O 1
ATOM 523 N N . THR A 1 71 ? 360.218 272.472 288.112 1.00 0.00 71 THR A N 1
ATOM 524 C CA . THR A 1 71 ? 359.825 271.247 288.786 1.00 0.00 71 THR A CA 1
ATOM 525 C C . THR A 1 71 ? 358.579 271.465 289.618 1.00 0.00 71 THR A C 1
ATOM 526 O O . THR A 1 71 ? 358.299 272.582 290.031 1.00 0.00 71 THR A O 1
ATOM 530 N N . LYS A 1 72 ? 357.827 270.399 289.858 1.00 0.00 72 LYS A N 1
ATOM 531 C CA . LYS A 1 72 ? 356.742 270.484 290.824 1.00 0.00 72 LYS A CA 1
ATOM 532 C C . LYS A 1 72 ? 356.287 269.129 291.347 1.00 0.00 72 LYS A C 1
ATOM 533 O O . LYS A 1 72 ? 356.167 268.177 290.588 1.00 0.00 72 LYS A O 1
ATOM 539 N N . GLY A 1 73 ? 356.014 269.055 292.645 1.00 0.00 73 GLY A N 1
ATOM 540 C CA . GLY A 1 73 ? 355.567 267.820 293.265 1.00 0.00 73 GLY A CA 1
ATOM 541 C C . GLY A 1 73 ? 356.460 267.276 294.364 1.00 0.00 73 GLY A C 1
ATOM 542 O O . GLY A 1 73 ? 357.610 267.686 294.501 1.00 0.00 73 GLY A O 1
ATOM 543 N N . SER A 1 74 ? 355.926 266.338 295.136 1.00 0.00 74 SER A N 1
ATOM 544 C CA . SER A 1 74 ? 356.623 265.738 296.276 1.00 0.00 74 SER A CA 1
ATOM 545 C C . SER A 1 74 ? 357.749 264.796 295.873 1.00 0.00 74 SER A C 1
ATOM 546 O O . SER A 1 74 ? 357.733 264.256 294.778 1.00 0.00 74 SER A O 1
ATOM 549 N N . ILE A 1 75 ? 358.732 264.600 296.750 1.00 0.00 75 ILE A N 1
ATOM 550 C CA . ILE A 1 75 ? 359.817 263.664 296.444 1.00 0.00 75 ILE A CA 1
ATOM 551 C C . ILE A 1 75 ? 360.047 262.643 297.558 1.00 0.00 75 ILE A C 1
ATOM 552 O O . ILE A 1 75 ? 359.803 262.921 298.723 1.00 0.00 75 ILE A O 1
ATOM 557 N N . SER A 1 76 ? 360.534 261.464 297.186 1.00 0.00 76 SER A N 1
ATOM 558 C CA . SER A 1 76 ? 360.648 260.347 298.111 1.00 0.00 76 SER A CA 1
ATOM 559 C C . SER A 1 76 ? 362.075 259.999 298.506 1.00 0.00 76 SER A C 1
ATOM 560 O O . SER A 1 76 ? 363.010 260.181 297.730 1.00 0.00 76 SER A O 1
ATOM 563 N N . TYR A 1 77 ? 362.218 259.460 299.714 1.00 0.00 77 TYR A N 1
ATOM 564 C CA . TYR A 1 77 ? 363.506 259.026 300.243 1.00 0.00 77 TYR A CA 1
ATOM 565 C C . TYR A 1 77 ? 363.466 257.626 300.823 1.00 0.00 77 TYR A C 1
ATOM 566 O O . TYR A 1 77 ? 362.498 257.245 301.489 1.00 0.00 77 TYR A O 1
ATOM 575 N N . LYS A 1 78 ? 364.538 256.879 300.584 1.00 0.00 78 LYS A N 1
ATOM 576 C CA . LYS A 1 78 ? 364.821 255.668 301.345 1.00 0.00 78 LYS A CA 1
ATOM 577 C C . LYS A 1 78 ? 366.108 255.893 302.124 1.00 0.00 78 LYS A C 1
ATOM 578 O O . LYS A 1 78 ? 367.062 256.465 301.593 1.00 0.00 78 LYS A O 1
ATOM 584 N N . ILE A 1 79 ? 366.150 255.441 303.371 1.00 0.00 79 ILE A N 1
ATOM 585 C CA . ILE A 1 79 ? 367.330 255.647 304.207 1.00 0.00 79 ILE A CA 1
ATOM 586 C C . ILE A 1 79 ? 367.729 254.375 304.928 1.00 0.00 79 ILE A C 1
ATOM 587 O O . ILE A 1 79 ? 366.888 253.698 305.506 1.00 0.00 79 ILE A O 1
ATOM 592 N N . ILE A 1 80 ? 369.017 254.045 304.880 1.00 0.00 80 ILE A N 1
ATOM 593 C CA . ILE A 1 80 ? 369.529 252.861 305.551 1.00 0.00 80 ILE A CA 1
ATOM 594 C C . ILE A 1 80 ? 370.671 253.209 306.501 1.00 0.00 80 ILE A C 1
ATOM 595 O O . ILE A 1 80 ? 371.809 253.397 306.067 1.00 0.00 80 ILE A O 1
ATOM 600 N N . PRO A 1 81 ? 370.362 253.330 307.799 1.00 0.00 81 PRO A N 1
ATOM 601 C CA . PRO A 1 81 ? 371.338 253.576 308.862 1.00 0.00 81 PRO A CA 1
ATOM 602 C C . PRO A 1 81 ? 372.352 252.456 309.026 1.00 0.00 81 PRO A C 1
ATOM 603 O O . PRO A 1 81 ? 372.014 251.290 308.866 1.00 0.00 81 PRO A O 1
ATOM 607 N N . LYS A 1 82 ? 373.582 252.819 309.367 1.00 0.00 82 LYS A N 1
ATOM 608 C CA . LYS A 1 82 ? 374.650 251.850 309.554 1.00 0.00 82 LYS A CA 1
ATOM 609 C C . LYS A 1 82 ? 374.591 251.140 310.903 1.00 0.00 82 LYS A C 1
ATOM 610 O O . LYS A 1 82 ? 374.720 249.921 310.975 1.00 0.00 82 LYS A O 1
ATOM 616 N N . ILE A 1 83 ? 374.410 251.904 311.972 1.00 0.00 83 ILE A N 1
ATOM 617 C CA . ILE A 1 83 ? 374.192 251.319 313.289 1.00 0.00 83 ILE A CA 1
ATOM 618 C C . ILE A 1 83 ? 372.704 251.223 313.562 1.00 0.00 83 ILE A C 1
ATOM 619 O O . ILE A 1 83 ? 372.002 252.232 313.564 1.00 0.00 83 ILE A O 1
ATOM 624 N N . LYS A 1 84 ? 372.226 250.014 313.799 1.00 0.00 84 LYS A N 1
ATOM 625 C CA . LYS A 1 84 ? 370.804 249.793 313.978 1.00 0.00 84 LYS A CA 1
ATOM 626 C C . LYS A 1 84 ? 370.331 250.323 315.318 1.00 0.00 84 LYS A C 1
ATOM 627 O O . LYS A 1 84 ? 371.100 250.410 316.270 1.00 0.00 84 LYS A O 1
ATOM 633 N N . GLY A 1 85 ? 369.057 250.686 315.375 1.00 0.00 85 GLY A N 1
ATOM 634 C CA . GLY A 1 85 ? 368.477 251.289 316.553 1.00 0.00 85 GLY A CA 1
ATOM 635 C C . GLY A 1 85 ? 367.466 252.300 316.076 1.00 0.00 85 GLY A C 1
ATOM 636 O O . GLY A 1 85 ? 367.497 252.702 314.918 1.00 0.00 85 GLY A O 1
ATOM 637 N N . ASP A 1 86 ? 366.568 252.716 316.960 1.00 30.00 86 ASP A N 1
ATOM 638 C CA . ASP A 1 86 ? 365.467 253.581 316.555 1.00 30.00 86 ASP A CA 1
ATOM 639 C C . ASP A 1 86 ? 365.901 255.001 316.215 1.00 30.00 86 ASP A C 1
ATOM 640 O O . ASP A 1 86 ? 366.912 255.485 316.710 1.00 30.00 86 ASP A O 1
ATOM 645 N N . LEU A 1 87 ? 365.132 255.651 315.352 1.00 0.00 87 LEU A N 1
ATOM 646 C CA . LEU A 1 87 ? 365.374 257.043 315.012 1.00 0.00 87 LEU A CA 1
ATOM 647 C C . LEU A 1 87 ? 364.086 257.776 314.662 1.00 0.00 87 LEU A C 1
ATOM 648 O O . LEU A 1 87 ? 363.028 257.160 314.460 1.00 0.00 87 LEU A O 1
ATOM 653 N N . TYR A 1 88 ? 364.207 259.098 314.571 1.00 0.00 88 TYR A N 1
ATOM 654 C CA . TYR A 1 88 ? 363.090 259.999 314.345 1.00 0.00 88 TYR A CA 1
ATOM 655 C C . TYR A 1 88 ? 363.308 260.884 313.127 1.00 0.00 88 TYR A C 1
ATOM 656 O O . TYR A 1 88 ? 364.443 261.244 312.807 1.00 0.00 88 TYR A O 1
ATOM 665 N N . ILE A 1 89 ? 362.210 261.264 312.483 1.00 0.00 89 ILE A N 1
ATOM 666 C CA . ILE A 1 89 ? 362.229 262.096 311.285 1.00 0.00 89 ILE A CA 1
ATOM 667 C C . ILE A 1 89 ? 361.297 263.290 311.458 1.00 0.00 89 ILE A C 1
ATOM 668 O O . ILE A 1 89 ? 360.163 263.126 311.907 1.00 0.00 89 ILE A O 1
ATOM 673 N N . THR A 1 90 ? 361.760 264.477 311.067 1.00 0.00 90 THR A N 1
ATOM 674 C CA . THR A 1 90 ? 361.024 265.716 311.302 1.00 0.00 90 THR A CA 1
ATOM 675 C C . THR A 1 90 ? 361.345 266.738 310.216 1.00 0.00 90 THR A C 1
ATOM 676 O O . THR A 1 90 ? 362.411 266.684 309.627 1.00 0.00 90 THR A O 1
ATOM 680 N N . THR A 1 91 ? 360.432 267.657 309.932 1.00 0.00 91 THR A N 1
ATOM 681 C CA . THR A 1 91 ? 360.738 268.771 309.046 1.00 0.00 91 THR A CA 1
ATOM 682 C C . THR A 1 91 ? 361.130 270.025 309.817 1.00 0.00 91 THR A C 1
ATOM 683 O O . THR A 1 91 ? 360.931 270.113 311.023 1.00 0.00 91 THR A O 1
ATOM 687 N N . SER A 1 92 ? 361.692 270.996 309.111 1.00 30.00 92 SER A N 1
ATOM 688 C CA . SER A 1 92 ? 362.144 272.235 309.729 1.00 30.00 92 SER A CA 1
ATOM 689 C C . SER A 1 92 ? 362.275 273.370 308.720 1.00 30.00 92 SER A C 1
ATOM 690 O O . SER A 1 92 ? 362.073 273.178 307.530 1.00 30.00 92 SER A O 1
ATOM 693 N N . SER A 1 93 ? 362.587 274.563 309.211 1.00 30.00 93 SER A N 1
ATOM 694 C CA . SER A 1 93 ? 362.891 275.687 308.335 1.00 30.00 93 SER A CA 1
ATOM 695 C C . SER A 1 93 ? 363.824 276.659 309.043 1.00 30.00 93 SER A C 1
ATOM 696 O O . SER A 1 93 ? 363.976 276.601 310.260 1.00 30.00 93 SER A O 1
ATOM 699 N N . ALA A 1 94 ? 364.455 277.545 308.283 1.00 30.00 94 ALA A N 1
ATOM 700 C CA . ALA A 1 94 ? 365.493 278.406 308.838 1.00 30.00 94 ALA A CA 1
ATOM 701 C C . ALA A 1 94 ? 364.975 279.346 309.921 1.00 30.00 94 ALA A C 1
ATOM 702 O O . ALA A 1 94 ? 365.683 279.646 310.878 1.00 30.00 94 ALA A O 1
ATOM 704 N N . ASP A 1 95 ? 363.743 279.816 309.769 1.00 30.00 95 ASP A N 1
ATOM 705 C CA . ASP A 1 95 ? 363.111 280.613 310.811 1.00 30.00 95 ASP A CA 1
ATOM 706 C C . ASP A 1 95 ? 362.757 279.778 312.027 1.00 30.00 95 ASP A C 1
ATOM 707 O O . ASP A 1 95 ? 362.726 280.267 313.152 1.00 30.00 95 ASP A O 1
ATOM 712 N N . ASN A 1 96 ? 362.509 278.502 311.782 1.00 30.00 96 ASN A N 1
ATOM 713 C CA . ASN A 1 96 ? 361.874 277.632 312.753 1.00 30.00 96 ASN A CA 1
ATOM 714 C C . ASN A 1 96 ? 362.843 277.195 313.843 1.00 30.00 96 ASN A C 1
ATOM 715 O O . ASN A 1 96 ? 362.441 276.649 314.862 1.00 30.00 96 ASN A O 1
ATOM 720 N N . ILE A 1 97 ? 364.127 277.433 313.605 1.00 30.00 97 ILE A N 1
ATOM 721 C CA . ILE A 1 97 ? 365.195 276.967 314.483 1.00 30.00 97 ILE A CA 1
ATOM 722 C C . ILE A 1 97 ? 365.355 277.848 315.727 1.00 30.00 97 ILE A C 1
ATOM 723 O O . ILE A 1 97 ? 365.031 279.030 315.698 1.00 30.00 97 ILE A O 1
ATOM 728 N N . GLU A 1 98 ? 365.859 277.271 316.817 1.00 30.00 98 GLU A N 1
ATOM 729 C CA . GLU A 1 98 ? 366.021 278.000 318.078 1.00 30.00 98 GLU A CA 1
ATOM 730 C C . GLU A 1 98 ? 367.390 277.760 318.717 1.00 30.00 98 GLU A C 1
ATOM 731 O O . GLU A 1 98 ? 368.009 276.724 318.497 1.00 30.00 98 GLU A O 1
ATOM 737 N N . LEU A 1 99 ? 367.859 278.731 319.499 1.00 30.00 99 LEU A N 1
ATOM 738 C CA . LEU A 1 99 ? 369.183 278.654 320.118 1.00 30.00 99 LEU A CA 1
ATOM 739 C C . LEU A 1 99 ? 369.144 278.707 321.645 1.00 30.00 99 LEU A C 1
ATOM 740 O O . LEU A 1 99 ? 370.096 279.167 322.277 1.00 30.00 99 LEU A O 1
ATOM 745 N N . ASN A 1 100 ? 368.052 278.232 322.236 1.00 30.00 100 ASN A N 1
ATOM 746 C CA . ASN A 1 100 ? 367.874 278.301 323.680 1.00 30.00 100 ASN A CA 1
ATOM 747 C C . ASN A 1 100 ? 368.849 277.363 324.388 1.00 30.00 100 ASN A C 1
ATOM 748 O O . ASN A 1 100 ? 369.125 277.516 325.575 1.00 30.00 100 ASN A O 1
ATOM 753 N N . SER A 1 101 ? 369.367 276.395 323.643 1.00 30.00 101 SER A N 1
ATOM 754 C CA . SER A 1 101 ? 370.299 275.388 324.152 1.00 30.00 101 SER A CA 1
ATOM 755 C C . SER A 1 101 ? 369.675 274.550 325.265 1.00 30.00 101 SER A C 1
ATOM 756 O O . SER A 1 101 ? 370.367 274.050 326.147 1.00 30.00 101 SER A O 1
ATOM 759 N N . ASN A 1 102 ? 368.355 274.418 325.209 1.00 30.00 102 ASN A N 1
ATOM 760 C CA . ASN A 1 102 ? 367.618 273.410 325.962 1.00 30.00 102 ASN A CA 1
ATOM 761 C C . ASN A 1 102 ? 366.471 272.939 325.100 1.00 30.00 102 ASN A C 1
ATOM 762 O O . ASN A 1 102 ? 365.841 271.922 325.368 1.00 30.00 102 ASN A O 1
ATOM 767 N N . ALA A 1 103 ? 366.202 273.718 324.063 1.00 30.00 103 ALA A N 1
ATOM 768 C CA . ALA A 1 103 ? 365.248 273.347 323.038 1.00 30.00 103 ALA A CA 1
ATOM 769 C C . ALA A 1 103 ? 365.837 272.275 322.146 1.00 30.00 103 ALA A C 1
ATOM 770 O O . ALA A 1 103 ? 367.053 272.186 321.994 1.00 30.00 103 ALA A O 1
ATOM 772 N N . TYR A 1 104 ? 364.979 271.460 321.549 1.00 30.00 104 TYR A N 1
ATOM 773 C CA . TYR A 1 104 ? 365.444 270.480 320.585 1.00 30.00 104 TYR A CA 1
ATOM 774 C C . TYR A 1 104 ? 364.387 270.234 319.520 1.00 30.00 104 TYR A C 1
ATOM 775 O O . TYR A 1 104 ? 363.261 270.704 319.637 1.00 30.00 104 TYR A O 1
ATOM 784 N N . SER A 1 105 ? 364.760 269.486 318.493 1.00 30.00 105 SER A N 1
ATOM 785 C CA . SER A 1 105 ? 364.045 269.495 317.223 1.00 30.00 105 SER A CA 1
ATOM 786 C C . SER A 1 105 ? 362.581 269.097 317.332 1.00 30.00 105 SER A C 1
ATOM 787 O O . SER A 1 105 ? 361.774 269.479 316.494 1.00 30.00 105 SER A O 1
ATOM 790 N N . PHE A 1 106 ? 362.242 268.327 318.357 1.00 30.00 106 PHE A N 1
ATOM 791 C CA . PHE A 1 106 ? 360.855 267.942 318.591 1.00 30.00 106 PHE A CA 1
ATOM 792 C C . PHE A 1 106 ? 359.968 269.100 319.018 1.00 30.00 106 PHE A C 1
ATOM 793 O O . PHE A 1 106 ? 358.748 269.003 318.933 1.00 30.00 106 PHE A O 1
ATOM 801 N N . ASP A 1 107 ? 360.574 270.175 319.512 1.00 0.00 107 ASP A N 1
ATOM 802 C CA . ASP A 1 107 ? 359.802 271.248 320.135 1.00 0.00 107 ASP A CA 1
ATOM 803 C C . ASP A 1 107 ? 358.866 272.000 319.200 1.00 0.00 107 ASP A C 1
ATOM 804 O O . ASP A 1 107 ? 357.826 272.480 319.636 1.00 0.00 107 ASP A O 1
ATOM 809 N N . VAL A 1 108 ? 359.229 272.136 317.934 1.00 0.00 108 VAL A N 1
ATOM 810 C CA . VAL A 1 108 ? 358.241 272.546 316.948 1.00 0.00 108 VAL A CA 1
ATOM 811 C C . VAL A 1 108 ? 357.324 271.360 316.716 1.00 0.00 108 VAL A C 1
ATOM 812 O O . VAL A 1 108 ? 357.772 270.220 316.734 1.00 0.00 108 VAL A O 1
ATOM 816 N N . ASN A 1 109 ? 356.042 271.612 316.506 1.00 0.00 109 ASN A N 1
ATOM 817 C CA . ASN A 1 109 ? 355.108 270.509 316.368 1.00 0.00 109 ASN A CA 1
ATOM 818 C C . ASN A 1 109 ? 354.824 270.168 314.916 1.00 0.00 109 ASN A C 1
ATOM 819 O O . ASN A 1 109 ? 353.687 270.221 314.465 1.00 0.00 109 ASN A O 1
ATOM 824 N N . ARG A 1 110 ? 355.870 269.812 314.185 1.00 0.00 110 ARG A N 1
ATOM 825 C CA . ARG A 1 110 ? 355.728 269.394 312.800 1.00 0.00 110 ARG A CA 1
ATOM 826 C C . ARG A 1 110 ? 355.379 267.923 312.694 1.00 0.00 110 ARG A C 1
ATOM 827 O O . ARG A 1 110 ? 355.384 267.208 313.688 1.00 0.00 110 ARG A O 1
ATOM 835 N N . ALA A 1 111 ? 355.066 267.488 311.480 1.00 0.00 111 ALA A N 1
ATOM 836 C CA . ALA A 1 111 ? 354.807 266.086 311.207 1.00 0.00 111 ALA A CA 1
ATOM 837 C C . ALA A 1 111 ? 356.027 265.266 311.573 1.00 0.00 111 ALA A C 1
ATOM 838 O O . ALA A 1 111 ? 357.153 265.666 311.315 1.00 0.00 111 ALA A O 1
ATOM 840 N N . LEU A 1 112 ? 355.794 264.113 312.181 1.00 0.00 112 LEU A N 1
ATOM 841 C CA . LEU A 1 112 ? 356.866 263.353 312.799 1.00 0.00 112 LEU A CA 1
ATOM 842 C C . LEU A 1 112 ? 356.818 261.908 312.346 1.00 0.00 112 LEU A C 1
ATOM 843 O O . LEU A 1 112 ? 355.765 261.414 311.961 1.00 0.00 112 LEU A O 1
ATOM 848 N N . HIS A 1 113 ? 357.953 261.223 312.384 1.00 0.00 113 HIS A N 1
ATOM 849 C CA . HIS A 1 113 ? 357.936 259.805 312.062 1.00 0.00 113 HIS A CA 1
ATOM 850 C C . HIS A 1 113 ? 358.956 259.025 312.872 1.00 0.00 113 HIS A C 1
ATOM 851 O O . HIS A 1 113 ? 360.145 259.296 312.812 1.00 0.00 113 HIS A O 1
ATOM 858 N N . TYR A 1 114 ? 358.479 258.058 313.639 1.00 0.00 114 TYR A N 1
ATOM 859 C CA . TYR A 1 114 ? 359.355 257.199 314.425 1.00 0.00 114 TYR A CA 1
ATOM 860 C C . TYR A 1 114 ? 359.589 255.860 313.772 1.00 0.00 114 TYR A C 1
ATOM 861 O O . TYR A 1 114 ? 358.714 255.346 313.086 1.00 0.00 114 TYR A O 1
ATOM 870 N N . GLN A 1 115 ? 360.764 255.281 313.994 1.00 0.00 115 GLN A N 1
ATOM 871 C CA . GLN A 1 115 ? 360.988 253.920 313.531 1.00 0.00 115 GLN A CA 1
ATOM 872 C C . GLN A 1 115 ? 362.157 253.229 314.202 1.00 0.00 115 GLN A C 1
ATOM 873 O O . GLN A 1 115 ? 363.251 253.767 314.249 1.00 0.00 115 GLN A O 1
ATOM 879 N N . ASN A 1 116 ? 361.932 252.020 314.698 1.00 0.00 116 ASN A N 1
ATOM 880 C CA . ASN A 1 116 ? 363.034 251.184 315.152 1.00 0.00 116 ASN A CA 1
ATOM 881 C C . ASN A 1 116 ? 363.590 250.416 313.974 1.00 0.00 116 ASN A C 1
ATOM 882 O O . ASN A 1 116 ? 362.876 249.655 313.332 1.00 0.00 116 ASN A O 1
ATOM 887 N N . THR A 1 117 ? 364.873 250.606 313.696 1.00 0.00 117 THR A N 1
ATOM 888 C CA . THR A 1 117 ? 365.490 250.023 312.517 1.00 0.00 117 THR A CA 1
ATOM 889 C C . THR A 1 117 ? 365.882 248.565 312.699 1.00 0.00 117 THR A C 1
ATOM 890 O O . THR A 1 117 ? 366.233 247.892 311.736 1.00 0.00 117 THR A O 1
ATOM 894 N N . ALA A 1 118 ? 365.841 248.076 313.928 1.00 0.00 118 ALA A N 1
ATOM 895 C CA . ALA A 1 118 ? 366.167 246.683 314.180 1.00 0.00 118 ALA A CA 1
ATOM 896 C C . ALA A 1 118 ? 365.116 245.767 313.573 1.00 0.00 118 ALA A C 1
ATOM 897 O O . ALA A 1 118 ? 365.382 244.603 313.305 1.00 0.00 118 ALA A O 1
ATOM 899 N N . LEU A 1 119 ? 363.919 246.303 313.369 1.00 0.00 119 LEU A N 1
ATOM 900 C CA . LEU A 1 119 ? 362.803 245.540 312.833 1.00 0.00 119 LEU A CA 1
ATOM 901 C C . LEU A 1 119 ? 362.585 245.882 311.371 1.00 0.00 119 LEU A C 1
ATOM 902 O O . LEU A 1 119 ? 362.358 245.011 310.538 1.00 0.00 119 LEU A O 1
ATOM 907 N N . ASN A 1 120 ? 362.641 247.173 311.080 1.00 0.00 120 ASN A N 1
ATOM 908 C CA . ASN A 1 120 ? 362.493 247.697 309.731 1.00 0.00 120 ASN A CA 1
ATOM 909 C C . ASN A 1 120 ? 363.645 248.600 309.350 1.00 0.00 120 ASN A C 1
ATOM 910 O O . ASN A 1 120 ? 363.564 249.811 309.502 1.00 0.00 120 ASN A O 1
ATOM 915 N N . PRO A 1 121 ? 364.730 248.003 308.853 1.00 0.00 121 PRO A N 1
ATOM 916 C CA . PRO A 1 121 ? 365.980 248.683 308.516 1.00 0.00 121 PRO A CA 1
ATOM 917 C C . PRO A 1 121 ? 365.825 249.790 307.478 1.00 0.00 121 PRO A C 1
ATOM 918 O O . PRO A 1 121 ? 366.598 250.738 307.488 1.00 0.00 121 PRO A O 1
ATOM 922 N N . VAL A 1 122 ? 364.874 249.649 306.571 1.00 0.00 122 VAL A N 1
ATOM 923 C CA . VAL A 1 122 ? 364.732 250.609 305.485 1.00 0.00 122 VAL A CA 1
ATOM 924 C C . VAL A 1 122 ? 363.703 251.686 305.782 1.00 0.00 122 VAL A C 1
ATOM 925 O O . VAL A 1 122 ? 362.508 251.452 305.670 1.00 0.00 122 VAL A O 1
ATOM 929 N N . VAL A 1 123 ? 364.170 252.867 306.166 1.00 0.00 123 VAL A N 1
ATOM 930 C CA . VAL A 1 123 ? 363.280 253.999 306.368 1.00 0.00 123 VAL A CA 1
ATOM 931 C C . VAL A 1 123 ? 362.712 254.482 305.035 1.00 0.00 123 VAL A C 1
ATOM 932 O O . VAL A 1 123 ? 363.441 254.591 304.058 1.00 0.00 123 VAL A O 1
ATOM 936 N N . GLN A 1 124 ? 361.419 254.786 305.009 1.00 0.00 124 GLN A N 1
ATOM 937 C CA . GLN A 1 124 ? 360.752 255.242 303.796 1.00 0.00 124 GLN A CA 1
ATOM 938 C C . GLN A 1 124 ? 359.921 256.471 304.065 1.00 0.00 124 GLN A C 1
ATOM 939 O O . GLN A 1 124 ? 358.903 256.393 304.739 1.00 0.00 124 GLN A O 1
ATOM 945 N N . VAL A 1 125 ? 360.343 257.611 303.534 1.00 0.00 125 VAL A N 1
ATOM 946 C CA . VAL A 1 125 ? 359.654 258.858 303.845 1.00 0.00 125 VAL A CA 1
ATOM 947 C C . VAL A 1 125 ? 359.381 259.688 302.612 1.00 0.00 125 VAL A C 1
ATOM 948 O O . VAL A 1 125 ? 360.276 259.913 301.811 1.00 0.00 125 VAL A O 1
ATOM 952 N N . SER A 1 126 ? 358.148 260.155 302.461 1.00 0.00 126 SER A N 1
ATOM 953 C CA . SER A 1 126 ? 357.819 261.030 301.350 1.00 0.00 126 SER A CA 1
ATOM 954 C C . SER A 1 126 ? 357.629 262.466 301.820 1.00 0.00 126 SER A C 1
ATOM 955 O O . SER A 1 126 ? 356.918 262.731 302.780 1.00 0.00 126 SER A O 1
ATOM 958 N N . LEU A 1 127 ? 358.282 263.388 301.132 1.00 0.00 127 LEU A N 1
ATOM 959 C CA . LEU A 1 127 ? 358.249 264.793 301.491 1.00 0.00 127 LEU A CA 1
ATOM 960 C C . LEU A 1 127 ? 357.353 265.549 300.528 1.00 0.00 127 LEU A C 1
ATOM 961 O O . LEU A 1 127 ? 357.639 265.598 299.330 1.00 0.00 127 LEU A O 1
ATOM 966 N N . PRO A 1 128 ? 356.273 266.146 301.050 1.00 0.00 128 PRO A N 1
ATOM 967 C CA . PRO A 1 128 ? 355.178 266.816 300.341 1.00 0.00 128 PRO A CA 1
ATOM 968 C C . PRO A 1 128 ? 355.581 268.106 299.653 1.00 0.00 128 PRO A C 1
ATOM 969 O O . PRO A 1 128 ? 356.753 268.460 299.626 1.00 0.00 128 PRO A O 1
ATOM 973 N N . TYR A 1 129 ? 354.601 268.806 299.102 1.00 0.00 129 TYR A N 1
ATOM 974 C CA . TYR A 1 129 ? 354.882 269.979 298.297 1.00 0.00 129 TYR A CA 1
ATOM 975 C C . TYR A 1 129 ? 354.176 271.204 298.840 1.00 0.00 129 TYR A C 1
ATOM 976 O O . TYR A 1 129 ? 353.070 271.526 298.430 1.00 0.00 129 TYR A O 1
ATOM 985 N N . TYR A 1 130 ? 354.817 271.876 299.784 1.00 0.00 130 TYR A N 1
ATOM 986 C CA . TYR A 1 130 ? 354.284 273.118 300.301 1.00 0.00 130 TYR A CA 1
ATOM 987 C C . TYR A 1 130 ? 355.015 274.302 299.701 1.00 0.00 130 TYR A C 1
ATOM 988 O O . TYR A 1 130 ? 356.034 274.731 300.227 1.00 0.00 130 TYR A O 1
ATOM 997 N N . CYS A 1 131 ? 354.515 274.823 298.591 1.00 0.00 131 CYS A N 1
ATOM 998 C CA . CYS A 1 131 ? 355.024 276.082 298.070 1.00 0.00 131 CYS A CA 1
ATOM 999 C C . CYS A 1 131 ? 353.883 276.994 297.681 1.00 0.00 131 CYS A C 1
ATOM 1000 O O . CYS A 1 131 ? 352.845 276.528 297.221 1.00 0.00 131 CYS A O 1
ATOM 1003 N N . PRO A 1 132 ? 354.063 278.299 297.882 1.00 0.00 132 PRO A N 1
ATOM 1004 C CA . PRO A 1 132 ? 353.128 279.316 297.416 1.00 0.00 132 PRO A CA 1
ATOM 1005 C C . PRO A 1 132 ? 352.920 279.314 295.907 1.00 0.00 132 PRO A C 1
ATOM 1006 O O . PRO A 1 132 ? 351.826 279.618 295.444 1.00 0.00 132 PRO A O 1
ATOM 1010 N N . SER A 1 133 ? 353.959 278.978 295.155 1.00 0.00 133 SER A N 1
ATOM 1011 C CA . SER A 1 133 ? 353.910 279.099 293.704 1.00 0.00 133 SER A CA 1
ATOM 1012 C C . SER A 1 133 ? 353.670 277.784 292.998 1.00 0.00 133 SER A C 1
ATOM 1013 O O . SER A 1 133 ? 354.155 276.745 293.419 1.00 0.00 133 SER A O 1
ATOM 1016 N N . GLU A 1 134 ? 352.936 277.848 291.891 1.00 0.00 134 GLU A N 1
ATOM 1017 C CA . GLU A 1 134 ? 352.615 276.668 291.108 1.00 0.00 134 GLU A CA 1
ATOM 1018 C C . GLU A 1 134 ? 353.852 276.031 290.483 1.00 0.00 134 GLU A C 1
ATOM 1019 O O . GLU A 1 134 ? 353.856 274.844 290.179 1.00 0.00 134 GLU A O 1
ATOM 1025 N N . ASN A 1 135 ? 354.894 276.828 290.291 1.00 0.00 135 ASN A N 1
ATOM 1026 C CA . ASN A 1 135 ? 356.122 276.347 289.677 1.00 0.00 135 ASN A CA 1
ATOM 1027 C C . ASN A 1 135 ? 357.334 276.689 290.508 1.00 0.00 135 ASN A C 1
ATOM 1028 O O . ASN A 1 135 ? 357.297 277.603 291.316 1.00 0.00 135 ASN A O 1
ATOM 1033 N N . LEU A 1 136 ? 358.413 275.952 290.298 1.00 0.00 136 LEU A N 1
ATOM 1034 C CA . LEU A 1 136 ? 359.688 276.242 290.931 1.00 0.00 136 LEU A CA 1
ATOM 1035 C C . LEU A 1 136 ? 360.829 276.128 289.954 1.00 0.00 136 LEU A C 1
ATOM 1036 O O . LEU A 1 136 ? 361.086 275.051 289.426 1.00 0.00 136 LEU A O 1
ATOM 1041 N N . VAL A 1 137 ? 361.525 277.226 289.709 1.00 0.00 137 VAL A N 1
ATOM 1042 C CA . VAL A 1 137 ? 362.756 277.145 288.949 1.00 0.00 137 VAL A CA 1
ATOM 1043 C C . VAL A 1 137 ? 363.722 276.308 289.777 1.00 0.00 137 VAL A C 1
ATOM 1044 O O . VAL A 1 137 ? 363.743 276.419 290.996 1.00 0.00 137 VAL A O 1
ATOM 1048 N N . ILE A 1 138 ? 364.488 275.435 289.131 1.00 0.00 138 ILE A N 1
ATOM 1049 C CA . ILE A 1 138 ? 365.336 274.506 289.866 1.00 0.00 138 ILE A CA 1
ATOM 1050 C C . ILE A 1 138 ? 366.411 275.272 290.627 1.00 0.00 138 ILE A C 1
ATOM 1051 O O . ILE A 1 138 ? 366.959 276.241 290.113 1.00 0.00 138 ILE A O 1
ATOM 1056 N N . ASP A 1 139 ? 366.713 274.823 291.838 1.00 0.00 139 ASP A N 1
ATOM 1057 C CA . ASP A 1 139 ? 367.610 275.535 292.749 1.00 0.00 139 ASP A CA 1
ATOM 1058 C C . ASP A 1 139 ? 367.162 276.982 292.943 1.00 0.00 139 ASP A C 1
ATOM 1059 O O . ASP A 1 139 ? 367.967 277.906 292.882 1.00 0.00 139 ASP A O 1
ATOM 1064 N N . SER A 1 140 ? 365.869 277.184 293.141 1.00 0.00 140 SER A N 1
ATOM 1065 C CA . SER A 1 140 ? 365.364 278.515 293.439 1.00 0.00 140 SER A CA 1
ATOM 1066 C C . SER A 1 140 ? 365.827 278.967 294.810 1.00 0.00 140 SER A C 1
ATOM 1067 O O . SER A 1 140 ? 365.895 278.169 295.739 1.00 0.00 140 SER A O 1
ATOM 1070 N N . THR A 1 141 ? 366.153 280.246 294.937 1.00 30.00 141 THR A N 1
ATOM 1071 C CA . THR A 1 141 ? 366.492 280.816 296.233 1.00 30.00 141 THR A CA 1
ATOM 1072 C C . THR A 1 141 ? 365.515 281.913 296.615 1.00 30.00 141 THR A C 1
ATOM 1073 O O . THR A 1 141 ? 365.718 282.624 297.591 1.00 30.00 141 THR A O 1
ATOM 1077 N N . SER A 1 142 ? 364.451 282.047 295.833 1.00 30.00 142 SER A N 1
ATOM 1078 C CA . SER A 1 142 ? 363.469 283.094 296.062 1.00 30.00 142 SER A CA 1
ATOM 1079 C C . SER A 1 142 ? 362.596 282.778 297.268 1.00 30.00 142 SER A C 1
ATOM 1080 O O . SER A 1 142 ? 361.861 283.633 297.748 1.00 30.00 142 SER A O 1
ATOM 1083 N N . PHE A 1 143 ? 362.677 281.545 297.750 1.00 30.00 143 PHE A N 1
ATOM 1084 C CA . PHE A 1 143 ? 361.885 281.137 298.898 1.00 30.00 143 PHE A CA 1
ATOM 1085 C C . PHE A 1 143 ? 362.759 280.498 299.960 1.00 30.00 143 PHE A C 1
ATOM 1086 O O . PHE A 1 143 ? 362.875 279.282 300.028 1.00 30.00 143 PHE A O 1
ATOM 1094 N N . PRO A 1 144 ? 363.393 281.336 300.788 1.00 30.00 144 PRO A N 1
ATOM 1095 C CA . PRO A 1 144 ? 364.350 280.930 301.818 1.00 30.00 144 PRO A CA 1
ATOM 1096 C C . PRO A 1 144 ? 363.796 279.964 302.858 1.00 30.00 144 PRO A C 1
ATOM 1097 O O . PRO A 1 144 ? 364.540 279.124 303.353 1.00 30.00 144 PRO A O 1
ATOM 1101 N N . ASN A 1 145 ? 362.517 280.081 303.187 1.00 30.00 145 ASN A N 1
ATOM 1102 C CA . ASN A 1 145 ? 361.959 279.306 304.290 1.00 30.00 145 ASN A CA 1
ATOM 1103 C C . ASN A 1 145 ? 361.292 277.999 303.909 1.00 30.00 145 ASN A C 1
ATOM 1104 O O . ASN A 1 145 ? 360.495 277.478 304.683 1.00 30.00 145 ASN A O 1
ATOM 1109 N N . LEU A 1 146 ? 361.586 277.469 302.730 1.00 30.00 146 LEU A N 1
ATOM 1110 C CA . LEU A 1 146 ? 360.986 276.198 302.344 1.00 30.00 146 LEU A CA 1
ATOM 1111 C C . LEU A 1 146 ? 361.393 275.107 303.317 1.00 30.00 146 LEU A C 1
ATOM 1112 O O . LEU A 1 146 ? 362.486 275.139 303.874 1.00 30.00 146 LEU A O 1
ATOM 1117 N N . SER A 1 147 ? 360.491 274.164 303.547 1.00 30.00 147 SER A N 1
ATOM 1118 C CA . SER A 1 147 ? 360.725 273.113 304.521 1.00 30.00 147 SER A CA 1
ATOM 1119 C C . SER A 1 147 ? 361.877 272.215 304.111 1.00 30.00 147 SER A C 1
ATOM 1120 O O . SER A 1 147 ? 362.089 271.947 302.932 1.00 30.00 147 SER A O 1
ATOM 1123 N N . ASN A 1 148 ? 362.621 271.755 305.106 1.00 30.00 148 ASN A N 1
ATOM 1124 C CA . ASN A 1 148 ? 363.801 270.952 304.883 1.00 30.00 148 ASN A CA 1
ATOM 1125 C C . ASN A 1 148 ? 363.841 269.849 305.918 1.00 30.00 148 ASN A C 1
ATOM 1126 O O . ASN A 1 148 ? 363.512 270.062 307.078 1.00 30.00 148 ASN A O 1
ATOM 1131 N N . LEU A 1 149 ? 364.244 268.664 305.491 1.00 30.00 149 LEU A N 1
ATOM 1132 C CA . LEU A 1 149 ? 364.177 267.487 306.335 1.00 30.00 149 LEU A CA 1
ATOM 1133 C C . LEU A 1 149 ? 365.305 267.458 307.358 1.00 30.00 149 LEU A C 1
ATOM 1134 O O . LEU A 1 149 ? 366.392 267.955 307.095 1.00 30.00 149 LEU A O 1
ATOM 1139 N N . VAL A 1 150 ? 365.040 266.866 308.518 1.00 30.00 150 VAL A N 1
ATOM 1140 C CA . VAL A 1 150 ? 366.061 266.573 309.517 1.00 30.00 150 VAL A CA 1
ATOM 1141 C C . VAL A 1 150 ? 365.722 265.279 310.216 1.00 30.00 150 VAL A C 1
ATOM 1142 O O . VAL A 1 150 ? 364.553 264.923 310.356 1.00 30.00 150 VAL A O 1
ATOM 1146 N N . LEU A 1 151 ? 366.749 264.579 310.670 1.00 30.00 151 LEU A N 1
ATOM 1147 C CA . LEU A 1 151 ? 366.547 263.309 311.335 1.00 30.00 151 LEU A CA 1
ATOM 1148 C C . LEU A 1 151 ? 367.440 263.201 312.541 1.00 30.00 151 LEU A C 1
ATOM 1149 O O . LEU A 1 151 ? 368.582 263.639 312.509 1.00 30.00 151 LEU A O 1
ATOM 1154 N N . THR A 1 152 ? 366.921 262.619 313.612 1.00 30.00 152 THR A N 1
ATOM 1155 C CA . THR A 1 152 ? 367.722 262.482 314.816 1.00 30.00 152 THR A CA 1
ATOM 1156 C C . THR A 1 152 ? 367.499 261.165 315.520 1.00 30.00 152 THR A C 1
ATOM 1157 O O . THR A 1 152 ? 366.368 260.704 315.668 1.00 30.00 152 THR A O 1
ATOM 1161 N N . ASN A 1 153 ? 368.594 260.553 315.944 1.00 30.00 153 ASN A N 1
ATOM 1162 C CA . ASN A 1 153 ? 368.531 259.602 317.027 1.00 30.00 153 ASN A CA 1
ATOM 1163 C C . ASN A 1 153 ? 368.412 260.430 318.286 1.00 30.00 153 ASN A C 1
ATOM 1164 O O . ASN A 1 153 ? 368.893 261.555 318.331 1.00 30.00 153 ASN A O 1
ATOM 1169 N N . LEU A 1 154 ? 367.775 259.896 319.315 1.00 30.00 154 LEU A N 1
ATOM 1170 C CA . LEU A 1 154 ? 367.848 260.545 320.605 1.00 30.00 154 LEU A CA 1
ATOM 1171 C C . LEU A 1 154 ? 369.260 260.295 321.119 1.00 30.00 154 LEU A C 1
ATOM 1172 O O . LEU A 1 154 ? 369.904 259.345 320.677 1.00 30.00 154 LEU A O 1
ATOM 1177 N N . GLU A 1 155 ? 369.745 261.172 321.997 1.00 30.00 155 GLU A N 1
ATOM 1178 C CA . GLU A 1 155 ? 371.095 261.127 322.574 1.00 30.00 155 GLU A CA 1
ATOM 1179 C C . GLU A 1 155 ? 372.114 261.725 321.598 1.00 30.00 155 GLU A C 1
ATOM 1180 O O . GLU A 1 155 ? 373.257 261.989 321.966 1.00 30.00 155 GLU A O 1
ATOM 1186 N N . ARG A 1 156 ? 371.675 261.963 320.367 1.00 30.00 156 ARG A N 1
ATOM 1187 C CA . ARG A 1 156 ? 372.420 262.796 319.428 1.00 30.00 156 ARG A CA 1
ATOM 1188 C C . ARG A 1 156 ? 373.799 262.204 319.089 1.00 30.00 156 ARG A C 1
ATOM 1189 O O . ARG A 1 156 ? 374.785 262.921 318.947 1.00 30.00 156 ARG A O 1
ATOM 1197 N N . SER A 1 157 ? 373.857 260.881 318.977 1.00 30.00 157 SER A N 1
ATOM 1198 C CA . SER A 1 157 ? 375.088 260.187 318.604 1.00 30.00 157 SER A CA 1
ATOM 1199 C C . SER A 1 157 ? 375.379 260.231 317.106 1.00 30.00 157 SER A C 1
ATOM 1200 O O . SER A 1 157 ? 374.473 260.374 316.295 1.00 30.00 157 SER A O 1
ATOM 1203 N N . SER A 1 158 ? 376.653 260.104 316.744 1.00 30.00 158 SER A N 1
ATOM 1204 C CA . SER A 1 158 ? 377.074 260.090 315.344 1.00 30.00 158 SER A CA 1
ATOM 1205 C C . SER A 1 158 ? 376.698 258.806 314.601 1.00 30.00 158 SER A C 1
ATOM 1206 O O . SER A 1 158 ? 376.694 257.726 315.185 1.00 30.00 158 SER A O 1
ATOM 1209 N N . ASN A 1 159 ? 376.397 258.935 313.310 1.00 0.00 159 ASN A N 1
ATOM 1210 C CA . ASN A 1 159 ? 376.024 257.789 312.483 1.00 0.00 159 ASN A CA 1
ATOM 1211 C C . ASN A 1 159 ? 376.100 258.080 310.983 1.00 0.00 159 ASN A C 1
ATOM 1212 O O . ASN A 1 159 ? 376.071 259.237 310.569 1.00 0.00 159 ASN A O 1
ATOM 1217 N N . THR A 1 160 ? 376.200 257.032 310.169 1.00 0.00 160 THR A N 1
ATOM 1218 C CA . THR A 1 160 ? 376.204 257.196 308.715 1.00 0.00 160 THR A CA 1
ATOM 1219 C C . THR A 1 160 ? 374.922 256.657 308.093 1.00 0.00 160 THR A C 1
ATOM 1220 O O . THR A 1 160 ? 374.266 255.793 308.666 1.00 0.00 160 THR A O 1
ATOM 1224 N N . TYR A 1 161 ? 374.572 257.149 306.913 1.00 0.00 161 TYR A N 1
ATOM 1225 C CA . TYR A 1 161 ? 373.319 256.744 306.293 1.00 0.00 161 TYR A CA 1
ATOM 1226 C C . TYR A 1 161 ? 373.470 256.541 304.797 1.00 0.00 161 TYR A C 1
ATOM 1227 O O . TYR A 1 161 ? 374.129 257.326 304.124 1.00 0.00 161 TYR A O 1
ATOM 1236 N N . THR A 1 162 ? 372.844 255.490 304.278 1.00 0.00 162 THR A N 1
ATOM 1237 C CA . THR A 1 162 ? 372.796 255.273 302.839 1.00 0.00 162 THR A CA 1
ATOM 1238 C C . THR A 1 162 ? 371.454 255.716 302.295 1.00 0.00 162 THR A C 1
ATOM 1239 O O . THR A 1 162 ? 370.431 255.086 302.550 1.00 0.00 162 THR A O 1
ATOM 1243 N N . VAL A 1 163 ? 371.468 256.810 301.547 1.00 0.00 163 VAL A N 1
ATOM 1244 C CA . VAL A 1 163 ? 370.247 257.476 301.135 1.00 0.00 163 VAL A CA 1
ATOM 1245 C C . VAL A 1 163 ? 369.990 257.284 299.658 1.00 0.00 163 VAL A C 1
ATOM 1246 O O . VAL A 1 163 ? 370.926 257.251 298.869 1.00 0.00 163 VAL A O 1
ATOM 1250 N N . LEU A 1 164 ? 368.726 257.165 299.271 1.00 0.00 164 LEU A N 1
ATOM 1251 C CA . LEU A 1 164 ? 368.422 257.074 297.857 1.00 0.00 164 LEU A CA 1
ATOM 1252 C C . LEU A 1 164 ? 367.050 257.647 297.517 1.00 0.00 164 LEU A C 1
ATOM 1253 O O . LEU A 1 164 ? 366.022 257.236 298.054 1.00 0.00 164 LEU A O 1
ATOM 1258 N N . VAL A 1 165 ? 367.076 258.642 296.636 1.00 0.00 165 VAL A N 1
ATOM 1259 C CA . VAL A 1 165 ? 365.935 259.494 296.340 1.00 0.00 165 VAL A CA 1
ATOM 1260 C C . VAL A 1 165 ? 365.163 259.067 295.110 1.00 0.00 165 VAL A C 1
ATOM 1261 O O . VAL A 1 165 ? 365.680 258.352 294.263 1.00 0.00 165 VAL A O 1
ATOM 1265 N N . SER A 1 166 ? 363.924 259.528 295.002 1.00 0.00 166 SER A N 1
ATOM 1266 C CA . SER A 1 166 ? 363.129 259.255 293.814 1.00 0.00 166 SER A CA 1
ATOM 1267 C C . SER A 1 166 ? 362.023 260.276 293.624 1.00 0.00 166 SER A C 1
ATOM 1268 O O . SER A 1 166 ? 361.570 260.883 294.578 1.00 0.00 166 SER A O 1
ATOM 1271 N N . ALA A 1 167 ? 361.601 260.470 292.386 1.00 0.00 167 ALA A N 1
ATOM 1272 C CA . ALA A 1 167 ? 360.486 261.359 292.114 1.00 0.00 167 ALA A CA 1
ATOM 1273 C C . ALA A 1 167 ? 359.220 260.789 292.719 1.00 0.00 167 ALA A C 1
ATOM 1274 O O . ALA A 1 167 ? 358.986 259.589 292.662 1.00 0.00 167 ALA A O 1
ATOM 1276 N N . GLY A 1 168 ? 358.395 261.648 293.302 1.00 0.00 168 GLY A N 1
ATOM 1277 C CA . GLY A 1 168 ? 357.134 261.203 293.855 1.00 0.00 168 GLY A CA 1
ATOM 1278 C C . GLY A 1 168 ? 356.192 260.996 292.701 1.00 0.00 168 GLY A C 1
ATOM 1279 O O . GLY A 1 168 ? 356.491 261.411 291.587 1.00 0.00 168 GLY A O 1
ATOM 1280 N N . ASP A 1 169 ? 355.060 260.351 292.940 1.00 30.00 169 ASP A N 1
ATOM 1281 C CA . ASP A 1 169 ? 354.111 260.100 291.865 1.00 30.00 169 ASP A CA 1
ATOM 1282 C C . ASP A 1 169 ? 353.487 261.404 291.397 1.00 30.00 169 ASP A C 1
ATOM 1283 O O . ASP A 1 169 ? 352.959 261.508 290.294 1.00 30.00 169 ASP A O 1
ATOM 1288 N N . ASP A 1 170 ? 353.544 262.397 292.265 1.00 30.00 170 ASP A N 1
ATOM 1289 C CA . ASP A 1 170 ? 352.963 263.694 292.002 1.00 30.00 170 ASP A CA 1
ATOM 1290 C C . ASP A 1 170 ? 353.880 264.572 291.132 1.00 30.00 170 ASP A C 1
ATOM 1291 O O . ASP A 1 170 ? 353.441 265.550 290.542 1.00 30.00 170 ASP A O 1
ATOM 1296 N N . HIS A 1 171 ? 355.149 264.193 291.040 1.00 0.00 171 HIS A N 1
ATOM 1297 C CA . HIS A 1 171 ? 356.193 265.044 290.470 1.00 0.00 171 HIS A CA 1
ATOM 1298 C C . HIS A 1 171 ? 356.241 265.155 288.940 1.00 0.00 171 HIS A C 1
ATOM 1299 O O . HIS A 1 171 ? 355.879 264.219 288.245 1.00 0.00 171 HIS A O 1
ATOM 1306 N N . THR A 1 172 ? 356.713 266.305 288.442 1.00 0.00 172 THR A N 1
ATOM 1307 C CA . THR A 1 172 ? 357.078 266.522 287.027 1.00 0.00 172 THR A CA 1
ATOM 1308 C C . THR A 1 172 ? 358.112 267.626 286.799 1.00 0.00 172 THR A C 1
ATOM 1309 O O . THR A 1 172 ? 358.339 268.484 287.652 1.00 0.00 172 THR A O 1
ATOM 1313 N N . PHE A 1 173 ? 358.709 267.586 285.612 1.00 0.00 173 PHE A N 1
ATOM 1314 C CA . PHE A 1 173 ? 359.572 268.631 285.078 1.00 0.00 173 PHE A CA 1
ATOM 1315 C C . PHE A 1 173 ? 358.933 269.339 283.887 1.00 0.00 173 PHE A C 1
ATOM 1316 O O . PHE A 1 173 ? 358.080 268.771 283.216 1.00 0.00 173 PHE A O 1
ATOM 1324 N N . SER A 1 174 ? 359.356 270.569 283.613 1.00 0.00 174 SER A N 1
ATOM 1325 C CA . SER A 1 174 ? 358.835 271.296 282.454 1.00 0.00 174 SER A CA 1
ATOM 1326 C C . SER A 1 174 ? 359.803 272.365 281.955 1.00 0.00 174 SER A C 1
ATOM 1327 O O . SER A 1 174 ? 360.718 272.759 282.677 1.00 0.00 174 SER A O 1
ATOM 1330 N N . GLN A 1 175 ? 359.579 272.827 280.723 1.00 0.00 175 GLN A N 1
ATOM 1331 C CA . GLN A 1 175 ? 360.526 273.648 279.955 1.00 0.00 175 GLN A CA 1
ATOM 1332 C C . GLN A 1 175 ? 361.801 272.901 279.624 1.00 0.00 175 GLN A C 1
ATOM 1333 O O . GLN A 1 175 ? 362.606 272.609 280.500 1.00 0.00 175 GLN A O 1
ATOM 1339 N N . LEU A 1 176 ? 361.988 272.615 278.344 1.00 0.00 176 LEU A N 1
ATOM 1340 C CA . LEU A 1 176 ? 363.139 271.850 277.895 1.00 0.00 176 LEU A CA 1
ATOM 1341 C C . LEU A 1 176 ? 364.302 272.729 277.470 1.00 0.00 176 LEU A C 1
ATOM 1342 O O . LEU A 1 176 ? 364.334 273.248 276.360 1.00 0.00 176 LEU A O 1
ATOM 1347 N N . ALA A 1 177 ? 365.249 272.912 278.381 1.00 0.00 177 ALA A N 1
ATOM 1348 C CA . ALA A 1 177 ? 366.555 273.445 278.039 1.00 0.00 177 ALA A CA 1
ATOM 1349 C C . ALA A 1 177 ? 367.405 272.361 277.381 1.00 0.00 177 ALA A C 1
ATOM 1350 O O . ALA A 1 177 ? 367.153 271.176 277.566 1.00 0.00 177 ALA A O 1
ATOM 1352 N N . GLY A 1 178 ? 368.404 272.756 276.601 1.00 0.00 178 GLY A N 1
ATOM 1353 C CA . GLY A 1 178 ? 369.257 271.793 275.933 1.00 0.00 178 GLY A CA 1
ATOM 1354 C C . GLY A 1 178 ? 370.254 271.169 276.887 1.00 0.00 178 GLY A C 1
ATOM 1355 O O . GLY A 1 178 ? 370.412 271.633 278.010 1.00 0.00 178 GLY A O 1
ATOM 1356 N N . CYS A 1 179 ? 370.934 270.125 276.432 1.00 0.00 179 CYS A N 1
ATOM 1357 C CA . CYS A 1 179 ? 371.848 269.369 277.280 1.00 0.00 179 CYS A CA 1
ATOM 1358 C C . CYS A 1 179 ? 373.152 270.002 277.715 1.00 0.00 179 CYS A C 1
ATOM 1359 O O . CYS A 1 179 ? 373.777 270.761 276.981 1.00 0.00 179 CYS A O 1
ATOM 1362 N N . PRO A 1 180 ? 373.568 269.648 278.934 1.00 0.00 180 PRO A N 1
ATOM 1363 C CA . PRO A 1 180 ? 374.894 269.801 279.521 1.00 0.00 180 PRO A CA 1
ATOM 1364 C C . PRO A 1 180 ? 375.935 268.964 278.804 1.00 0.00 180 PRO A C 1
ATOM 1365 O O . PRO A 1 180 ? 375.584 267.950 278.221 1.00 0.00 180 PRO A O 1
ATOM 1369 N N . ALA A 1 181 ? 377.187 269.397 278.803 1.00 0.00 181 ALA A N 1
ATOM 1370 C CA . ALA A 1 181 ? 378.259 268.495 278.432 1.00 0.00 181 ALA A CA 1
ATOM 1371 C C . ALA A 1 181 ? 378.294 267.360 279.443 1.00 0.00 181 ALA A C 1
ATOM 1372 O O . ALA A 1 181 ? 378.017 267.577 280.617 1.00 0.00 181 ALA A O 1
ATOM 1374 N N . PHE A 1 182 ? 378.620 266.155 278.995 1.00 0.00 182 PHE A N 1
ATOM 1375 C CA . PHE A 1 182 ? 378.659 265.015 279.897 1.00 0.00 182 PHE A CA 1
ATOM 1376 C C . PHE A 1 182 ? 379.661 263.963 279.474 1.00 0.00 182 PHE A C 1
ATOM 1377 O O . PHE A 1 182 ? 379.866 263.732 278.295 1.00 0.00 182 PHE A O 1
ATOM 1385 N N . THR A 1 183 ? 380.294 263.341 280.460 1.00 0.00 183 THR A N 1
ATOM 1386 C CA . THR A 1 183 ? 381.248 262.270 280.228 1.00 0.00 183 THR A CA 1
ATOM 1387 C C . THR A 1 183 ? 380.522 260.968 279.946 1.00 0.00 183 THR A C 1
ATOM 1388 O O . THR A 1 183 ? 379.392 260.792 280.382 1.00 0.00 183 THR A O 1
ATOM 1392 N N . ILE A 1 184 ? 381.154 260.048 279.230 1.00 30.00 184 ILE A N 1
ATOM 1393 C CA . ILE A 1 184 ? 380.493 258.773 278.972 1.00 30.00 184 ILE A CA 1
ATOM 1394 C C . ILE A 1 184 ? 381.272 257.532 279.417 1.00 30.00 184 ILE A C 1
ATOM 1395 O O . ILE A 1 184 ? 380.741 256.706 280.152 1.00 30.00 184 ILE A O 1
ATOM 1400 N N . GLY A 1 185 ? 382.512 257.382 278.979 1.00 30.00 185 GLY A N 1
ATOM 1401 C CA . GLY A 1 185 ? 383.238 256.163 279.267 1.00 30.00 185 GLY A CA 1
ATOM 1402 C C . GLY A 1 185 ? 383.930 256.151 280.610 1.00 30.00 185 GLY A C 1
ATOM 1403 O O . GLY A 1 185 ? 383.960 257.159 281.307 1.00 30.00 185 GLY A O 1
ATOM 1404 N N . PRO A 1 186 ? 384.510 255.002 280.971 1.00 30.00 186 PRO A N 1
ATOM 1405 C CA . PRO A 1 186 ? 385.355 254.869 282.156 1.00 30.00 186 PRO A CA 1
ATOM 1406 C C . PRO A 1 186 ? 386.577 255.749 282.014 1.00 30.00 186 PRO A C 1
ATOM 1407 O O . PRO A 1 186 ? 387.039 255.945 280.893 1.00 30.00 186 PRO A O 1
ATOM 1411 N N . SER A 1 187 ? 387.081 256.289 283.114 1.00 30.00 187 SER A N 1
ATOM 1412 C CA . SER A 1 187 ? 388.235 257.174 283.044 1.00 30.00 187 SER A CA 1
ATOM 1413 C C . SER A 1 187 ? 389.426 256.469 282.434 1.00 30.00 187 SER A C 1
ATOM 1414 O O . SER A 1 187 ? 389.718 255.329 282.772 1.00 30.00 187 SER A O 1
ATOM 1417 N N . ARG A 1 188 ? 390.101 257.154 281.521 1.00 30.00 188 ARG A N 1
ATOM 1418 C CA . ARG A 1 188 ? 391.277 256.607 280.865 1.00 30.00 188 ARG A CA 1
ATOM 1419 C C . ARG A 1 188 ? 392.468 256.696 281.799 1.00 30.00 188 ARG A C 1
ATOM 1420 O O . ARG A 1 188 ? 392.465 257.501 282.727 1.00 30.00 188 ARG A O 1
ATOM 1428 N N . SER A 1 189 ? 393.481 255.871 281.553 1.00 30.00 189 SER A N 1
ATOM 1429 C CA . SER A 1 189 ? 394.680 255.863 282.381 1.00 30.00 189 SER A CA 1
ATOM 1430 C C . SER A 1 189 ? 394.327 255.842 283.864 1.00 30.00 189 SER A C 1
ATOM 1431 O O . SER A 1 189 ? 393.159 255.719 284.233 1.00 30.00 189 SER A O 1
ATOM 1434 N N . ALA A 1 190 ? 395.345 255.962 284.711 1.00 30.00 190 ALA A N 1
ATOM 1435 C CA . ALA A 1 190 ? 395.144 255.957 286.155 1.00 30.00 190 ALA A CA 1
ATOM 1436 C C . ALA A 1 190 ? 394.173 257.053 286.580 1.00 30.00 190 ALA A C 1
ATOM 1437 O O . ALA A 1 190 ? 393.922 257.245 287.770 1.00 30.00 190 ALA A O 1
ATOM 1439 N N . SER B 2 4 ? 310.159 317.007 303.310 1.00 30.00 4 SER B N 1
ATOM 1440 C CA . SER B 2 4 ? 309.055 317.760 303.893 1.00 30.00 4 SER B CA 1
ATOM 1441 C C . SER B 2 4 ? 309.318 318.069 305.363 1.00 30.00 4 SER B C 1
ATOM 1442 O O . SER B 2 4 ? 308.397 318.376 306.120 1.00 30.00 4 SER B O 1
ATOM 1445 N N . VAL B 2 5 ? 310.584 317.986 305.759 1.00 30.00 5 VAL B N 1
ATOM 1446 C CA . VAL B 2 5 ? 310.979 318.246 307.139 1.00 30.00 5 VAL B CA 1
ATOM 1447 C C . VAL B 2 5 ? 312.192 319.169 307.171 1.00 30.00 5 VAL B C 1
ATOM 1448 O O . VAL B 2 5 ? 313.118 319.020 306.370 1.00 30.00 5 VAL B O 1
ATOM 1452 N N . THR B 2 6 ? 312.185 320.125 308.098 1.00 30.00 6 THR B N 1
ATOM 1453 C CA . THR B 2 6 ? 313.295 321.043 308.242 1.00 30.00 6 THR B CA 1
ATOM 1454 C C . THR B 2 6 ? 314.560 320.270 308.544 1.00 30.00 6 THR B C 1
ATOM 1455 O O . THR B 2 6 ? 314.586 319.399 309.412 1.00 30.00 6 THR B O 1
ATOM 1459 N N . ASN B 2 7 ? 315.622 320.612 307.830 1.00 30.00 7 ASN B N 1
ATOM 1460 C CA . ASN B 2 7 ? 316.888 319.931 307.972 1.00 30.00 7 ASN B CA 1
ATOM 1461 C C . ASN B 2 7 ? 317.740 320.549 309.063 1.00 30.00 7 ASN B C 1
ATOM 1462 O O . ASN B 2 7 ? 318.400 321.559 308.857 1.00 30.00 7 ASN B O 1
ATOM 1467 N N . THR B 2 8 ? 317.699 319.938 310.241 1.00 30.00 8 THR B N 1
ATOM 1468 C CA . THR B 2 8 ? 318.477 320.419 311.366 1.00 30.00 8 THR B CA 1
ATOM 1469 C C . THR B 2 8 ? 319.950 320.325 311.019 1.00 30.00 8 THR B C 1
ATOM 1470 O O . THR B 2 8 ? 320.397 319.329 310.450 1.00 30.00 8 THR B O 1
ATOM 1474 N N . GLY B 2 9 ? 320.707 321.353 311.371 1.00 30.00 9 GLY B N 1
ATOM 1475 C CA . GLY B 2 9 ? 322.088 321.428 310.950 1.00 30.00 9 GLY B CA 1
ATOM 1476 C C . GLY B 2 9 ? 322.939 320.321 311.527 1.00 30.00 9 GLY B C 1
ATOM 1477 O O . GLY B 2 9 ? 323.679 320.534 312.482 1.00 30.00 9 GLY B O 1
ATOM 1478 N N . GLY B 2 10 ? 322.843 319.140 310.928 1.00 30.00 10 GLY B N 1
ATOM 1479 C CA . GLY B 2 10 ? 323.675 318.020 311.325 1.00 30.00 10 GLY B CA 1
ATOM 1480 C C . GLY B 2 10 ? 323.144 317.101 312.404 1.00 30.00 10 GLY B C 1
ATOM 1481 O O . GLY B 2 10 ? 323.856 316.203 312.848 1.00 30.00 10 GLY B O 1
ATOM 1482 N N . LEU B 2 11 ? 321.911 317.312 312.844 1.00 30.00 11 LEU B N 1
ATOM 1483 C CA . LEU B 2 11 ? 321.293 316.373 313.772 1.00 30.00 11 LEU B CA 1
ATOM 1484 C C . LEU B 2 11 ? 320.385 315.384 313.050 1.00 30.00 11 LEU B C 1
ATOM 1485 O O . LEU B 2 11 ? 319.491 315.764 312.295 1.00 30.00 11 LEU B O 1
ATOM 1490 N N . MET B 2 12 ? 320.626 314.106 313.314 1.00 30.00 12 MET B N 1
ATOM 1491 C CA . MET B 2 12 ? 319.918 312.992 312.688 1.00 30.00 12 MET B CA 1
ATOM 1492 C C . MET B 2 12 ? 319.907 313.003 311.140 1.00 30.00 12 MET B C 1
ATOM 1493 O O . MET B 2 12 ? 318.846 313.025 310.522 1.00 30.00 12 MET B O 1
ATOM 1498 N N . PRO B 2 13 ? 321.092 313.008 310.503 1.00 30.00 13 PRO B N 1
ATOM 1499 C CA . PRO B 2 13 ? 321.172 312.681 309.078 1.00 30.00 13 PRO B CA 1
ATOM 1500 C C . PRO B 2 13 ? 320.871 311.216 308.804 1.00 30.00 13 PRO B C 1
ATOM 1501 O O . PRO B 2 13 ? 321.059 310.393 309.695 1.00 30.00 13 PRO B O 1
ATOM 1505 N N . SER B 2 14 ? 320.415 310.898 307.598 1.00 30.00 14 SER B N 1
ATOM 1506 C CA . SER B 2 14 ? 320.196 309.510 307.210 1.00 30.00 14 SER B CA 1
ATOM 1507 C C . SER B 2 14 ? 321.499 308.734 307.317 1.00 30.00 14 SER B C 1
ATOM 1508 O O . SER B 2 14 ? 322.555 309.241 306.958 1.00 30.00 14 SER B O 1
ATOM 1511 N N . ALA B 2 15 ? 321.429 307.507 307.815 1.00 30.00 15 ALA B N 1
ATOM 1512 C CA . ALA B 2 15 ? 322.634 306.751 308.138 1.00 30.00 15 ALA B CA 1
ATOM 1513 C C . ALA B 2 15 ? 322.895 305.571 307.215 1.00 30.00 15 ALA B C 1
ATOM 1514 O O . ALA B 2 15 ? 323.789 304.773 307.474 1.00 30.00 15 ALA B O 1
ATOM 1516 N N . THR B 2 16 ? 322.111 305.445 306.152 1.00 30.00 16 THR B N 1
ATOM 1517 C CA . THR B 2 16 ? 322.217 304.278 305.286 1.00 30.00 16 THR B CA 1
ATOM 1518 C C . THR B 2 16 ? 322.763 304.592 303.901 1.00 30.00 16 THR B C 1
ATOM 1519 O O . THR B 2 16 ? 322.941 303.694 303.083 1.00 30.00 16 THR B O 1
ATOM 1523 N N . ILE B 2 17 ? 323.026 305.866 303.646 1.00 30.00 17 ILE B N 1
ATOM 1524 C CA . ILE B 2 17 ? 323.447 306.318 302.328 1.00 30.00 17 ILE B CA 1
ATOM 1525 C C . ILE B 2 17 ? 324.823 305.789 301.945 1.00 30.00 17 ILE B C 1
ATOM 1526 O O . ILE B 2 17 ? 325.731 305.760 302.766 1.00 30.00 17 ILE B O 1
ATOM 1531 N N . SER B 2 18 ? 324.967 305.367 300.695 1.00 30.00 18 SER B N 1
ATOM 1532 C CA . SER B 2 18 ? 326.269 305.023 300.142 1.00 30.00 18 SER B CA 1
ATOM 1533 C C . SER B 2 18 ? 326.258 305.173 298.632 1.00 30.00 18 SER B C 1
ATOM 1534 O O . SER B 2 18 ? 325.368 304.654 297.964 1.00 30.00 18 SER B O 1
ATOM 1537 N N . ASN B 2 19 ? 327.248 305.878 298.093 1.00 30.00 19 ASN B N 1
ATOM 1538 C CA . ASN B 2 19 ? 327.341 306.053 296.653 1.00 30.00 19 ASN B CA 1
ATOM 1539 C C . ASN B 2 19 ? 328.723 306.465 296.176 1.00 30.00 19 ASN B C 1
ATOM 1540 O O . ASN B 2 19 ? 329.420 307.217 296.842 1.00 30.00 19 ASN B O 1
ATOM 1545 N N . SER B 2 20 ? 329.099 305.968 295.006 1.00 30.00 20 SER B N 1
ATOM 1546 C CA . SER B 2 20 ? 330.372 306.298 294.384 1.00 30.00 20 SER B CA 1
ATOM 1547 C C . SER B 2 20 ? 330.364 307.652 293.699 1.00 30.00 20 SER B C 1
ATOM 1548 O O . SER B 2 20 ? 329.321 308.125 293.262 1.00 30.00 20 SER B O 1
ATOM 1551 N N . GLU B 2 21 ? 331.532 308.269 293.588 1.00 30.00 21 GLU B N 1
ATOM 1552 C CA . GLU B 2 21 ? 331.676 309.476 292.795 1.00 30.00 21 GLU B CA 1
ATOM 1553 C C . GLU B 2 21 ? 332.475 309.133 291.551 1.00 30.00 21 GLU B C 1
ATOM 1554 O O . GLU B 2 21 ? 331.940 309.080 290.446 1.00 30.00 21 GLU B O 1
ATOM 1560 N N . GLY B 2 22 ? 333.761 308.879 291.739 1.00 30.00 22 GLY B N 1
ATOM 1561 C CA . GLY B 2 22 ? 334.613 308.450 290.651 1.00 30.00 22 GLY B CA 1
ATOM 1562 C C . GLY B 2 22 ? 334.519 306.953 290.466 1.00 30.00 22 GLY B C 1
ATOM 1563 O O . GLY B 2 22 ? 333.717 306.294 291.121 1.00 30.00 22 GLY B O 1
ATOM 1564 N N . ALA B 2 23 ? 335.327 306.415 289.560 1.00 30.00 23 ALA B N 1
ATOM 1565 C CA . ALA B 2 23 ? 335.402 304.976 289.364 1.00 30.00 23 ALA B CA 1
ATOM 1566 C C . ALA B 2 23 ? 335.919 304.320 290.631 1.00 30.00 23 ALA B C 1
ATOM 1567 O O . ALA B 2 23 ? 335.606 303.172 290.930 1.00 30.00 23 ALA B O 1
ATOM 1569 N N . THR B 2 24 ? 336.724 305.064 291.371 1.00 30.00 24 THR B N 1
ATOM 1570 C CA . THR B 2 24 ? 337.101 304.685 292.716 1.00 30.00 24 THR B CA 1
ATOM 1571 C C . THR B 2 24 ? 336.349 305.545 293.721 1.00 30.00 24 THR B C 1
ATOM 1572 O O . THR B 2 24 ? 335.420 306.255 293.358 1.00 30.00 24 THR B O 1
ATOM 1576 N N . MET B 2 25 ? 336.747 305.453 294.983 1.00 30.00 25 MET B N 1
ATOM 1577 C CA . MET B 2 25 ? 336.235 306.309 296.050 1.00 30.00 25 MET B CA 1
ATOM 1578 C C . MET B 2 25 ? 334.728 306.238 296.284 1.00 30.00 25 MET B C 1
ATOM 1579 O O . MET B 2 25 ? 333.942 306.854 295.575 1.00 30.00 25 MET B O 1
ATOM 1584 N N . LEU B 2 26 ? 334.346 305.465 297.291 1.00 30.00 26 LEU B N 1
ATOM 1585 C CA . LEU B 2 26 ? 332.985 305.460 297.799 1.00 30.00 26 LEU B CA 1
ATOM 1586 C C . LEU B 2 26 ? 332.780 306.665 298.689 1.00 30.00 26 LEU B C 1
ATOM 1587 O O . LEU B 2 26 ? 333.734 307.191 299.253 1.00 30.00 26 LEU B O 1
ATOM 1592 N N . LEU B 2 27 ? 331.539 307.108 298.822 1.00 30.00 27 LEU B N 1
ATOM 1593 C CA . LEU B 2 27 ? 331.270 308.316 299.580 1.00 30.00 27 LEU B CA 1
ATOM 1594 C C . LEU B 2 27 ? 330.082 308.116 300.515 1.00 30.00 27 LEU B C 1
ATOM 1595 O O . LEU B 2 27 ? 329.144 307.398 300.197 1.00 30.00 27 LEU B O 1
ATOM 1600 N N . ASN B 2 28 ? 330.144 308.761 301.671 1.00 30.00 28 ASN B N 1
ATOM 1601 C CA . ASN B 2 28 ? 329.202 308.531 302.759 1.00 30.00 28 ASN B CA 1
ATOM 1602 C C . ASN B 2 28 ? 327.856 309.243 302.645 1.00 30.00 28 ASN B C 1
ATOM 1603 O O . ASN B 2 28 ? 326.917 308.891 303.347 1.00 30.00 28 ASN B O 1
ATOM 1608 N N . ASP B 2 29 ? 327.753 310.232 301.762 1.00 30.00 29 ASP B N 1
ATOM 1609 C CA . ASP B 2 29 ? 326.522 311.009 301.637 1.00 30.00 29 ASP B CA 1
ATOM 1610 C C . ASP B 2 29 ? 326.404 311.723 300.299 1.00 30.00 29 ASP B C 1
ATOM 1611 O O . ASP B 2 29 ? 327.396 312.184 299.741 1.00 30.00 29 ASP B O 1
ATOM 1616 N N . ILE B 2 30 ? 325.174 311.842 299.809 1.00 30.00 30 ILE B N 1
ATOM 1617 C CA . ILE B 2 30 ? 324.904 312.434 298.507 1.00 30.00 30 ILE B CA 1
ATOM 1618 C C . ILE B 2 30 ? 325.031 313.954 298.471 1.00 30.00 30 ILE B C 1
ATOM 1619 O O . ILE B 2 30 ? 324.503 314.650 299.331 1.00 30.00 30 ILE B O 1
ATOM 1624 N N . PRO B 2 31 ? 325.764 314.469 297.478 1.00 30.00 31 PRO B N 1
ATOM 1625 C CA . PRO B 2 31 ? 325.743 315.887 297.118 1.00 30.00 31 PRO B CA 1
ATOM 1626 C C . PRO B 2 31 ? 324.362 316.302 296.635 1.00 30.00 31 PRO B C 1
ATOM 1627 O O . PRO B 2 31 ? 323.695 315.502 295.987 1.00 30.00 31 PRO B O 1
ATOM 1631 N N . ASP B 2 32 ? 323.945 317.525 296.926 1.00 30.00 32 ASP B N 1
ATOM 1632 C CA . ASP B 2 32 ? 322.633 317.991 296.507 1.00 30.00 32 ASP B CA 1
ATOM 1633 C C . ASP B 2 32 ? 322.686 318.688 295.157 1.00 30.00 32 ASP B C 1
ATOM 1634 O O . ASP B 2 32 ? 323.364 319.699 295.004 1.00 30.00 32 ASP B O 1
ATOM 1639 N N . PRO B 2 33 ? 321.947 318.159 294.176 1.00 30.00 33 PRO B N 1
ATOM 1640 C CA . PRO B 2 33 ? 321.962 318.669 292.805 1.00 30.00 33 PRO B CA 1
ATOM 1641 C C . PRO B 2 33 ? 321.110 319.906 292.615 1.00 30.00 33 PRO B C 1
ATOM 1642 O O . PRO B 2 33 ? 320.290 319.929 291.704 1.00 30.00 33 PRO B O 1
ATOM 1646 N N . THR B 2 34 ? 321.284 320.914 293.455 1.00 30.00 34 THR B N 1
ATOM 1647 C CA . THR B 2 34 ? 320.582 322.167 293.243 1.00 30.00 34 THR B CA 1
ATOM 1648 C C . THR B 2 34 ? 321.491 323.218 292.635 1.00 30.00 34 THR B C 1
ATOM 1649 O O . THR B 2 34 ? 322.646 323.365 293.026 1.00 30.00 34 THR B O 1
ATOM 1653 N N . GLN B 2 35 ? 320.957 323.917 291.643 1.00 30.00 35 GLN B N 1
ATOM 1654 C CA . GLN B 2 35 ? 321.621 325.042 291.015 1.00 30.00 35 GLN B CA 1
ATOM 1655 C C . GLN B 2 35 ? 320.637 325.674 290.062 1.00 30.00 35 GLN B C 1
ATOM 1656 O O . GLN B 2 35 ? 319.713 325.019 289.602 1.00 30.00 35 GLN B O 1
ATOM 1662 N N . ASN B 2 36 ? 320.829 326.948 289.766 1.00 30.00 36 ASN B N 1
ATOM 1663 C CA . ASN B 2 36 ? 319.857 327.681 288.978 1.00 30.00 36 ASN B CA 1
ATOM 1664 C C . ASN B 2 36 ? 319.691 327.257 287.515 1.00 30.00 36 ASN B C 1
ATOM 1665 O O . ASN B 2 36 ? 318.589 327.348 286.985 1.00 30.00 36 ASN B O 1
ATOM 1670 N N . VAL B 2 37 ? 320.744 326.768 286.864 1.00 30.00 37 VAL B N 1
ATOM 1671 C CA . VAL B 2 37 ? 320.637 326.391 285.446 1.00 30.00 37 VAL B CA 1
ATOM 1672 C C . VAL B 2 37 ? 321.440 325.159 285.050 1.00 30.00 37 VAL B C 1
ATOM 1673 O O . VAL B 2 37 ? 322.471 324.861 285.644 1.00 30.00 37 VAL B O 1
ATOM 1677 N N . PHE B 2 38 ? 320.968 324.452 284.030 1.00 30.00 38 PHE B N 1
ATOM 1678 C CA . PHE B 2 38 ? 321.705 323.323 283.466 1.00 30.00 38 PHE B CA 1
ATOM 1679 C C . PHE B 2 38 ? 32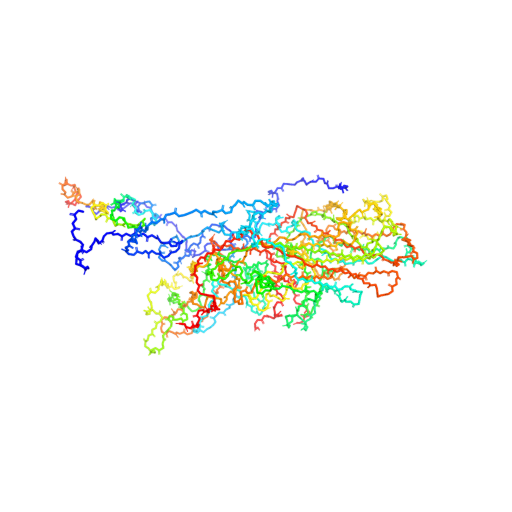2.020 323.539 281.992 1.00 30.00 38 PHE B C 1
ATOM 1680 O O . PHE B 2 38 ? 321.129 323.510 281.145 1.00 30.00 38 PHE B O 1
ATOM 1688 N N . LEU B 2 39 ? 323.295 323.754 281.697 1.00 30.00 39 LEU B N 1
ATOM 1689 C CA . LEU B 2 39 ? 323.725 324.118 280.349 1.00 30.00 39 LEU B CA 1
ATOM 1690 C C . LEU B 2 39 ? 324.308 322.948 279.563 1.00 30.00 39 LEU B C 1
ATOM 1691 O O . LEU B 2 39 ? 324.564 321.887 280.116 1.00 30.00 39 LEU B O 1
ATOM 1696 N N . SER B 2 40 ? 324.505 323.152 278.267 1.00 30.00 40 SER B N 1
ATOM 1697 C CA . SER B 2 40 ? 324.890 322.072 277.367 1.00 30.00 40 SER B CA 1
ATOM 1698 C C . SER B 2 40 ? 326.294 322.181 276.771 1.00 30.00 40 SER B C 1
ATOM 1699 O O . SER B 2 40 ? 327.061 323.083 277.091 1.00 30.00 40 SER B O 1
ATOM 1702 N N . ARG B 2 41 ? 326.592 321.245 275.878 1.00 30.00 41 ARG B N 1
ATOM 1703 C CA . ARG B 2 41 ? 327.935 321.001 275.359 1.00 30.00 41 ARG B CA 1
ATOM 1704 C C . ARG B 2 41 ? 328.441 322.060 274.390 1.00 30.00 41 ARG B C 1
ATOM 1705 O O . ARG B 2 41 ? 329.636 322.124 274.119 1.00 30.00 41 ARG B O 1
ATOM 1713 N N . ASN B 2 42 ? 327.530 322.871 273.865 1.00 30.00 42 ASN B N 1
ATOM 1714 C CA . ASN B 2 42 ? 327.861 323.918 272.896 1.00 30.00 42 ASN B CA 1
ATOM 1715 C C . ASN B 2 42 ? 328.329 323.350 271.557 1.00 30.00 42 ASN B C 1
ATOM 1716 O O . ASN B 2 42 ? 327.514 323.089 270.678 1.00 30.00 42 ASN B O 1
ATOM 1721 N N . VAL B 2 43 ? 329.636 323.164 271.400 1.00 30.00 43 VAL B N 1
ATOM 1722 C CA . VAL B 2 43 ? 330.223 322.890 270.087 1.00 30.00 43 VAL B CA 1
ATOM 1723 C C . VAL B 2 43 ? 329.786 321.598 269.394 1.00 30.00 43 VAL B C 1
ATOM 1724 O O . VAL B 2 43 ? 329.702 320.533 270.001 1.00 30.00 43 VAL B O 1
ATOM 1728 N N . THR B 2 44 ? 329.491 321.728 268.107 1.00 30.00 44 THR B N 1
ATOM 1729 C CA . THR B 2 44 ? 329.393 320.590 267.209 1.00 30.00 44 THR B CA 1
ATOM 1730 C C . THR B 2 44 ? 330.812 320.205 266.812 1.00 30.00 44 THR B C 1
ATOM 1731 O O . THR B 2 44 ? 331.690 321.064 266.772 1.00 30.00 44 THR B O 1
ATOM 1735 N N . ASP B 2 45 ? 331.045 318.930 266.517 1.00 30.00 45 ASP B N 1
ATOM 1736 C CA . ASP B 2 45 ? 332.398 318.451 266.248 1.00 30.00 45 ASP B CA 1
ATOM 1737 C C . ASP B 2 45 ? 333.083 319.062 265.018 1.00 30.00 45 ASP B C 1
ATOM 1738 O O . ASP B 2 45 ? 334.160 319.628 265.149 1.00 30.00 45 ASP B O 1
ATOM 1743 N N . ASN B 2 46 ? 332.463 318.986 263.845 1.00 30.00 46 ASN B N 1
ATOM 1744 C CA . ASN B 2 46 ? 333.041 319.557 262.625 1.00 30.00 46 ASN B CA 1
ATOM 1745 C C . ASN B 2 46 ? 334.478 319.169 262.323 1.00 30.00 46 ASN B C 1
ATOM 1746 O O . ASN B 2 46 ? 335.311 320.039 262.105 1.00 30.00 46 ASN B O 1
ATOM 1751 N N . LEU B 2 47 ? 334.778 317.880 262.295 1.00 30.00 47 LEU B N 1
ATOM 1752 C CA . LEU B 2 47 ? 336.155 317.452 262.112 1.00 30.00 47 LEU B CA 1
ATOM 1753 C C . LEU B 2 47 ? 336.275 316.173 261.309 1.00 30.00 47 LEU B C 1
ATOM 1754 O O . LEU B 2 47 ? 335.339 315.388 261.228 1.00 30.00 47 LEU B O 1
ATOM 1759 N N . PHE B 2 48 ? 337.440 315.979 260.711 1.00 0.00 48 PHE B N 1
ATOM 1760 C CA . PHE B 2 48 ? 337.821 314.690 260.157 1.00 0.00 48 PHE B CA 1
ATOM 1761 C C . PHE B 2 48 ? 337.906 313.643 261.260 1.00 0.00 48 PHE B C 1
ATOM 1762 O O . PHE B 2 48 ? 338.349 313.936 262.365 1.00 0.00 48 PHE B O 1
ATOM 1770 N N . GLU B 2 49 ? 337.470 312.426 260.961 1.00 30.00 49 GLU B N 1
ATOM 1771 C CA . GLU B 2 49 ? 337.525 311.339 261.928 1.00 30.00 49 GLU B CA 1
ATOM 1772 C C . GLU B 2 49 ? 338.940 310.805 262.112 1.00 30.00 49 GLU B C 1
ATOM 1773 O O . GLU B 2 49 ? 339.764 310.887 261.208 1.00 30.00 49 GLU B O 1
ATOM 1779 N N . VAL B 2 50 ? 339.207 310.251 263.291 1.00 30.00 50 VAL B N 1
ATOM 1780 C CA . VAL B 2 50 ? 340.484 309.624 263.612 1.00 30.00 50 VAL B CA 1
ATOM 1781 C C . VAL B 2 50 ? 340.191 308.355 264.413 1.00 30.00 50 VAL B C 1
ATOM 1782 O O . VAL B 2 50 ? 339.166 308.277 265.077 1.00 30.00 50 VAL B O 1
ATOM 1786 N N . GLN B 2 51 ? 341.067 307.359 264.344 1.00 30.00 51 GLN B N 1
ATOM 1787 C CA . GLN B 2 51 ? 340.862 306.117 265.084 1.00 30.00 51 GLN B CA 1
ATOM 1788 C C . GLN B 2 51 ? 340.901 306.318 266.600 1.00 30.00 51 GLN B C 1
ATOM 1789 O O . GLN B 2 51 ? 341.674 307.122 267.110 1.00 30.00 51 GLN B O 1
ATOM 1795 N N . ASP B 2 52 ? 340.051 305.581 267.309 1.00 0.00 52 ASP B N 1
ATOM 1796 C CA . ASP B 2 52 ? 339.859 305.758 268.745 1.00 0.00 52 ASP B CA 1
ATOM 1797 C C . ASP B 2 52 ? 340.999 305.203 269.586 1.00 0.00 52 ASP B C 1
ATOM 1798 O O . ASP B 2 52 ? 341.692 304.281 269.175 1.00 0.00 52 ASP B O 1
ATOM 1803 N N . GLN B 2 53 ? 341.191 305.776 270.769 1.00 0.00 53 GLN B N 1
ATOM 1804 C CA . GLN B 2 53 ? 342.265 305.347 271.655 1.00 0.00 53 GLN B CA 1
ATOM 1805 C C . GLN B 2 53 ? 341.760 304.573 272.867 1.00 0.00 53 GLN B C 1
ATOM 1806 O O . GLN B 2 53 ? 340.781 304.952 273.501 1.00 0.00 53 GLN B O 1
ATOM 1812 N N . ASN B 2 54 ? 342.466 303.495 273.191 1.00 0.00 54 ASN B N 1
ATOM 1813 C CA . ASN B 2 54 ? 342.085 302.591 274.265 1.00 0.00 54 ASN B CA 1
ATOM 1814 C C . ASN B 2 54 ? 343.316 302.231 275.067 1.00 0.00 54 ASN B C 1
ATOM 1815 O O . ASN B 2 54 ? 344.428 302.395 274.584 1.00 0.00 54 ASN B O 1
ATOM 1820 N N . LEU B 2 55 ? 343.137 301.744 276.286 1.00 0.00 55 LEU B N 1
ATOM 1821 C CA . LEU B 2 55 ? 344.292 301.479 277.124 1.00 0.00 55 LEU B CA 1
ATOM 1822 C C . LEU B 2 55 ? 344.987 300.191 276.719 1.00 0.00 55 LEU B C 1
ATOM 1823 O O . LEU B 2 55 ? 346.202 300.164 276.528 1.00 0.00 55 LEU B O 1
ATOM 1828 N N . ILE B 2 56 ? 344.205 299.133 276.560 1.00 0.00 56 ILE B N 1
ATOM 1829 C CA . ILE B 2 56 ? 344.732 297.843 276.149 1.00 0.00 56 ILE B CA 1
ATOM 1830 C C . ILE B 2 56 ? 345.326 297.966 274.769 1.00 0.00 56 ILE B C 1
ATOM 1831 O O . ILE B 2 56 ? 346.329 297.343 274.443 1.00 0.00 56 ILE B O 1
ATOM 1836 N N . GLU B 2 57 ? 344.700 298.804 273.960 1.00 0.00 57 GLU B N 1
ATOM 1837 C CA . GLU B 2 57 ? 345.190 299.079 272.630 1.00 0.00 57 GLU B CA 1
ATOM 1838 C C . GLU B 2 57 ? 346.488 299.859 272.672 1.00 0.00 57 GLU B C 1
ATOM 1839 O O . GLU B 2 57 ? 347.398 299.602 271.900 1.00 0.00 57 GLU B O 1
ATOM 1845 N N . SER B 2 58 ? 346.565 300.827 273.575 1.00 0.00 58 SER B N 1
ATOM 1846 C CA . SER B 2 58 ? 347.755 301.650 273.677 1.00 0.00 58 SER B CA 1
ATOM 1847 C C . SER B 2 58 ? 348.946 300.855 274.151 1.00 0.00 58 SER B C 1
ATOM 1848 O O . SER B 2 58 ? 350.073 301.131 273.766 1.00 0.00 58 SER B O 1
ATOM 1851 N N . LEU B 2 59 ? 348.704 299.869 274.999 1.00 0.00 59 LEU B N 1
ATOM 1852 C CA . LEU B 2 59 ? 349.809 299.099 275.545 1.00 0.00 59 LEU B CA 1
ATOM 1853 C C . LEU B 2 59 ? 350.430 298.152 274.529 1.00 0.00 59 LEU B C 1
ATOM 1854 O O . LEU B 2 59 ? 351.569 297.727 274.682 1.00 0.00 59 LEU B O 1
ATOM 1859 N N . SER B 2 60 ? 349.680 297.824 273.489 1.00 0.00 60 SER B N 1
ATOM 1860 C CA . SER B 2 60 ? 350.123 296.835 272.519 1.00 0.00 60 SER B CA 1
ATOM 1861 C C . SER B 2 60 ? 350.928 297.439 271.383 1.00 0.00 60 SER B C 1
ATOM 1862 O O . SER B 2 60 ? 351.336 296.731 270.471 1.00 0.00 60 SER B O 1
ATOM 1865 N N . ARG B 2 61 ? 351.137 298.747 271.428 1.00 0.00 61 ARG B N 1
ATOM 1866 C CA . ARG B 2 61 ? 351.856 299.426 270.365 1.00 0.00 61 ARG B CA 1
ATOM 1867 C C . ARG B 2 61 ? 353.291 298.958 270.238 1.00 0.00 61 ARG B C 1
ATOM 1868 O O . ARG B 2 61 ? 353.938 298.628 271.221 1.00 0.00 61 ARG B O 1
ATOM 1876 N N . GLU B 2 62 ? 353.767 298.923 269.001 1.00 0.00 62 GLU B N 1
ATOM 1877 C CA . GLU B 2 62 ? 355.105 298.455 268.685 1.00 0.00 62 GLU B CA 1
ATOM 1878 C C . GLU B 2 62 ? 356.168 299.445 269.138 1.00 0.00 62 GLU B C 1
ATOM 1879 O O . GLU B 2 62 ? 355.940 300.648 269.141 1.00 0.00 62 GLU B O 1
ATOM 1885 N N . VAL B 2 63 ? 357.328 298.925 269.518 1.00 0.00 63 VAL B N 1
ATOM 1886 C CA . VAL B 2 63 ? 358.386 299.714 270.132 1.00 0.00 63 VAL B CA 1
ATOM 1887 C C . VAL B 2 63 ? 359.726 299.345 269.520 1.00 0.00 63 VAL B C 1
ATOM 1888 O O . VAL B 2 63 ? 359.979 298.175 269.265 1.00 0.00 63 VAL B O 1
ATOM 1892 N N . LEU B 2 64 ? 360.582 300.328 269.270 1.00 0.00 64 LEU B N 1
ATOM 1893 C CA . LEU B 2 64 ? 361.943 300.041 268.840 1.00 0.00 64 LEU B CA 1
ATOM 1894 C C . LEU B 2 64 ? 362.755 299.502 270.013 1.00 0.00 64 LEU B C 1
ATOM 1895 O O . LEU B 2 64 ? 362.567 299.938 271.139 1.00 0.00 64 LEU B O 1
ATOM 1900 N N . LEU B 2 65 ? 363.659 298.565 269.755 1.00 0.00 65 LEU B N 1
ATOM 1901 C CA . LEU B 2 65 ? 364.432 297.956 270.829 1.00 0.00 65 LEU B CA 1
ATOM 1902 C C . LEU B 2 65 ? 365.928 298.027 270.600 1.00 0.00 65 LEU B C 1
ATOM 1903 O O . LEU B 2 65 ? 366.696 298.170 271.545 1.00 0.00 65 LEU B O 1
ATOM 1908 N N . GLY B 2 66 ? 366.349 297.919 269.347 1.00 0.00 66 GLY B N 1
ATOM 1909 C CA . GLY B 2 66 ? 367.760 297.977 269.028 1.00 0.00 66 GLY B CA 1
ATOM 1910 C C . GLY B 2 66 ? 368.011 298.146 267.546 1.00 0.00 66 GLY B C 1
ATOM 1911 O O . GLY B 2 66 ? 367.148 297.856 266.728 1.00 0.00 66 GLY B O 1
ATOM 1912 N N . THR B 2 67 ? 369.203 298.615 267.201 1.00 0.00 67 THR B N 1
ATOM 1913 C CA . THR B 2 67 ? 369.561 298.855 265.815 1.00 0.00 67 THR B CA 1
ATOM 1914 C C . THR B 2 67 ? 371.072 298.769 265.660 1.00 0.00 67 THR B C 1
ATOM 1915 O O . THR B 2 67 ? 371.801 299.257 266.519 1.00 0.00 67 THR B O 1
ATOM 1919 N N . GLY B 2 68 ? 371.560 298.180 264.575 1.00 0.00 68 GLY B N 1
ATOM 1920 C CA . GLY B 2 68 ? 373.001 298.126 264.421 1.00 0.00 68 GLY B CA 1
ATOM 1921 C C . GLY B 2 68 ? 373.587 297.577 263.141 1.00 0.00 68 GLY B C 1
ATOM 1922 O O . GLY B 2 68 ? 372.895 297.005 262.309 1.00 0.00 68 GLY B O 1
ATOM 1923 N N . THR B 2 69 ? 374.884 297.798 262.985 1.00 0.00 69 THR B N 1
ATOM 1924 C CA . THR B 2 69 ? 375.668 297.229 261.904 1.00 0.00 69 THR B CA 1
ATOM 1925 C C . THR B 2 69 ? 376.105 295.817 262.274 1.00 0.00 69 THR B C 1
ATOM 1926 O O . THR B 2 69 ? 376.245 295.500 263.447 1.00 0.00 69 THR B O 1
ATOM 1930 N N . TRP B 2 70 ? 376.310 294.971 261.270 1.00 0.00 70 TRP B N 1
ATOM 1931 C CA . TRP B 2 70 ? 376.903 293.655 261.460 1.00 0.00 70 TRP B CA 1
ATOM 1932 C C . TRP B 2 70 ? 377.855 293.319 260.341 1.00 0.00 70 TRP B C 1
ATOM 1933 O O . TRP B 2 70 ? 377.559 293.553 259.177 1.00 0.00 70 TRP B O 1
ATOM 1944 N N . GLN B 2 71 ? 379.001 292.757 260.705 1.00 0.00 71 GLN B N 1
ATOM 1945 C CA . GLN B 2 71 ? 380.113 292.675 259.777 1.00 0.00 71 GLN B CA 1
ATOM 1946 C C . GLN B 2 71 ? 380.999 291.463 259.973 1.00 0.00 71 GLN B C 1
ATOM 1947 O O . GLN B 2 71 ? 380.915 290.767 260.979 1.00 0.00 71 GLN B O 1
ATOM 1953 N N . SER B 2 72 ? 381.859 291.233 258.989 1.00 0.00 72 SER B N 1
ATOM 1954 C CA . SER B 2 72 ? 382.602 289.991 258.875 1.00 0.00 72 SER B CA 1
ATOM 1955 C C . SER B 2 72 ? 383.565 289.694 260.014 1.00 0.00 72 SER B C 1
ATOM 1956 O O . SER B 2 72 ? 383.817 288.533 260.328 1.00 0.00 72 SER B O 1
ATOM 1959 N N . GLY B 2 73 ? 384.092 290.731 260.652 1.00 30.00 73 GLY B N 1
ATOM 1960 C CA . GLY B 2 73 ? 385.173 290.536 261.598 1.00 30.00 73 GLY B CA 1
ATOM 1961 C C . GLY B 2 73 ? 384.733 289.951 262.924 1.00 30.00 73 GLY B C 1
ATOM 1962 O O . GLY B 2 73 ? 385.553 289.456 263.693 1.00 30.00 73 GLY B O 1
ATOM 1963 N N . GLN B 2 74 ? 383.433 289.994 263.186 1.00 30.00 74 GLN B N 1
ATOM 1964 C CA . GLN B 2 74 ? 382.897 289.520 264.452 1.00 30.00 74 GLN B CA 1
ATOM 1965 C C . GLN B 2 74 ? 382.910 287.998 264.564 1.00 30.00 74 GLN B C 1
ATOM 1966 O O . GLN B 2 74 ? 382.726 287.288 263.580 1.00 30.00 74 GLN B O 1
ATOM 1972 N N . ALA B 2 75 ? 383.125 287.517 265.786 1.00 30.00 75 ALA B N 1
ATOM 1973 C CA . ALA B 2 75 ? 383.340 286.100 266.055 1.00 30.00 75 ALA B CA 1
ATOM 1974 C C . ALA B 2 75 ? 382.093 285.245 265.889 1.00 30.00 75 ALA B C 1
ATOM 1975 O O . ALA B 2 75 ? 380.977 285.690 266.141 1.00 30.00 75 ALA B O 1
ATOM 1977 N N . GLU B 2 76 ? 382.304 284.003 265.467 1.00 30.00 76 GLU B N 1
ATOM 1978 C CA . GLU B 2 76 ? 381.235 283.026 265.341 1.00 30.00 76 GLU B CA 1
ATOM 1979 C C . GLU B 2 76 ? 381.219 282.106 266.558 1.00 30.00 76 GLU B C 1
ATOM 1980 O O . GLU B 2 76 ? 382.267 281.800 267.112 1.00 30.00 76 GLU B O 1
ATOM 1986 N N . ILE B 2 77 ? 380.035 281.672 266.975 1.00 30.00 77 ILE B N 1
ATOM 1987 C CA . ILE B 2 77 ? 379.902 280.887 268.199 1.00 30.00 77 ILE B CA 1
ATOM 1988 C C . ILE B 2 77 ? 380.573 279.513 268.106 1.00 30.00 77 ILE B C 1
ATOM 1989 O O . ILE B 2 77 ? 380.541 278.861 267.070 1.00 30.00 77 ILE B O 1
ATOM 1994 N N . SER B 2 78 ? 381.189 279.093 269.209 1.00 30.00 78 SER B N 1
ATOM 1995 C CA . SER B 2 78 ? 381.970 277.859 269.254 1.00 30.00 78 SER B CA 1
ATOM 1996 C C . SER B 2 78 ? 381.141 276.586 269.234 1.00 30.00 78 SER B C 1
ATOM 1997 O O . SER B 2 78 ? 380.066 276.526 269.816 1.00 30.00 78 SER B O 1
ATOM 2000 N N . THR B 2 79 ? 381.667 275.566 268.567 1.00 30.00 79 THR B N 1
ATOM 2001 C CA . THR B 2 79 ? 381.067 274.239 268.573 1.00 30.00 79 THR B CA 1
ATOM 2002 C C . THR B 2 79 ? 381.233 273.559 269.924 1.00 30.00 79 THR B C 1
ATOM 2003 O O . THR B 2 79 ? 380.419 272.731 270.321 1.00 30.00 79 THR B O 1
ATOM 2007 N N . THR B 2 80 ? 382.279 273.940 270.646 1.00 30.00 80 THR B N 1
ATOM 2008 C CA . THR B 2 80 ? 382.711 273.171 271.805 1.00 30.00 80 THR B CA 1
ATOM 2009 C C . THR B 2 80 ? 383.335 274.028 272.896 1.00 30.00 80 THR B C 1
ATOM 2010 O O . THR B 2 80 ? 383.566 275.217 272.707 1.00 30.00 80 THR B O 1
ATOM 2014 N N . LEU B 2 81 ? 383.592 273.413 274.043 1.00 30.00 81 LEU B N 1
ATOM 2015 C CA . LEU B 2 81 ? 384.211 274.102 275.172 1.00 30.00 81 LEU B CA 1
ATOM 2016 C C . LEU B 2 81 ? 385.498 273.437 275.611 1.00 30.00 81 LEU B C 1
ATOM 2017 O O . LEU B 2 81 ? 385.707 272.253 275.377 1.00 30.00 81 LEU B O 1
ATOM 2022 N N . THR B 2 82 ? 386.366 274.211 276.245 1.00 30.00 82 THR B N 1
ATOM 2023 C CA . THR B 2 82 ? 387.568 273.670 276.854 1.00 30.00 82 THR B CA 1
ATOM 2024 C C . THR B 2 82 ? 387.483 273.913 278.353 1.00 30.00 82 THR B C 1
ATOM 2025 O O . THR B 2 82 ? 386.542 274.543 278.823 1.00 30.00 82 THR B O 1
ATOM 2029 N N . GLU B 2 83 ? 388.457 273.416 279.110 1.00 30.00 83 GLU B N 1
ATOM 2030 C CA . GLU B 2 83 ? 388.378 273.486 280.568 1.00 30.00 83 GLU B CA 1
ATOM 2031 C C . GLU B 2 83 ? 388.332 274.846 281.222 1.00 30.00 83 GLU B C 1
ATOM 2032 O O . GLU B 2 83 ? 387.438 275.107 282.026 1.00 30.00 83 GLU B O 1
ATOM 2038 N N . GLN B 2 84 ? 389.280 275.707 280.895 1.00 30.00 84 GLN B N 1
ATOM 2039 C CA . GLN B 2 84 ? 389.434 276.917 281.672 1.00 30.00 84 GLN B CA 1
ATOM 2040 C C . GLN B 2 84 ? 388.184 277.763 281.534 1.00 30.00 84 GLN B C 1
ATOM 2041 O O . GLN B 2 84 ? 387.821 278.506 282.442 1.00 30.00 84 GLN B O 1
ATOM 2047 N N . GLN B 2 85 ? 387.521 277.634 280.393 1.00 30.00 85 GLN B N 1
ATOM 2048 C CA . GLN B 2 85 ? 386.256 278.312 280.174 1.00 30.00 85 GLN B CA 1
ATOM 2049 C C . GLN B 2 85 ? 385.054 277.488 280.630 1.00 30.00 85 GLN B C 1
ATOM 2050 O O . GLN B 2 85 ? 383.943 277.998 280.701 1.00 30.00 85 GLN B O 1
ATOM 2056 N N . LEU B 2 86 ? 385.261 276.220 280.949 1.00 30.00 86 LEU B N 1
ATOM 2057 C CA . LEU B 2 86 ? 384.144 275.418 281.416 1.00 30.00 86 LEU B CA 1
ATOM 2058 C C . LEU B 2 86 ? 383.936 275.605 282.907 1.00 30.00 86 LEU B C 1
ATOM 2059 O O . LEU B 2 86 ? 382.809 275.624 283.393 1.00 30.00 86 LEU B O 1
ATOM 2064 N N . ILE B 2 87 ? 385.039 275.737 283.634 1.00 30.00 87 ILE B N 1
ATOM 2065 C CA . ILE B 2 87 ? 384.996 275.979 285.065 1.00 30.00 87 ILE B CA 1
ATOM 2066 C C . ILE B 2 87 ? 384.510 277.389 285.422 1.00 30.00 87 ILE B C 1
ATOM 2067 O O . ILE B 2 87 ? 383.940 277.601 286.490 1.00 30.00 87 ILE B O 1
ATOM 2072 N N . THR B 2 88 ? 384.712 278.343 284.516 1.00 30.00 88 THR B N 1
ATOM 2073 C CA . THR B 2 88 ? 384.521 279.754 284.844 1.00 30.00 88 THR B CA 1
ATOM 2074 C C . THR B 2 88 ? 383.193 280.325 284.371 1.00 30.00 88 THR B C 1
ATOM 2075 O O . THR B 2 88 ? 383.014 281.540 284.341 1.00 30.00 88 THR B O 1
ATOM 2079 N N . ASN B 2 89 ? 382.271 279.447 284.000 1.00 30.00 89 ASN B N 1
ATOM 2080 C CA . ASN B 2 89 ? 380.929 279.852 283.599 1.00 30.00 89 ASN B CA 1
ATOM 2081 C C . ASN B 2 89 ? 380.921 280.767 282.377 1.00 30.00 89 ASN B C 1
ATOM 2082 O O . ASN B 2 89 ? 380.211 281.766 282.342 1.00 30.00 89 ASN B O 1
ATOM 2087 N N . TYR B 2 90 ? 381.709 280.399 281.374 1.00 30.00 90 TYR B N 1
ATOM 2088 C CA . TYR B 2 90 ? 381.860 281.179 280.150 1.00 30.00 90 TYR B CA 1
ATOM 2089 C C . TYR B 2 90 ? 380.547 281.343 279.387 1.00 30.00 90 TYR B C 1
ATOM 2090 O O . TYR B 2 90 ? 379.754 280.412 279.301 1.00 30.00 90 TYR B O 1
ATOM 2099 N N . GLU B 2 91 ? 380.321 282.533 278.839 1.00 30.00 91 GLU B N 1
ATOM 2100 C CA . GLU B 2 91 ? 379.142 282.783 278.020 1.00 30.00 91 GLU B CA 1
ATOM 2101 C C . GLU B 2 91 ? 379.514 282.960 276.564 1.00 30.00 91 GLU B C 1
ATOM 2102 O O . GLU B 2 91 ? 380.533 283.567 276.245 1.00 30.00 91 GLU B O 1
ATOM 2108 N N . GLN B 2 92 ? 378.677 282.431 275.681 1.00 30.00 92 GLN B N 1
ATOM 2109 C CA . GLN B 2 92 ? 378.974 282.432 274.265 1.00 30.00 92 GLN B CA 1
ATOM 2110 C C . GLN B 2 92 ? 378.708 283.837 273.717 1.00 30.00 92 GLN B C 1
ATOM 2111 O O . GLN B 2 92 ? 377.674 284.427 274.022 1.00 30.00 92 GLN B O 1
ATOM 2117 N N . PRO B 2 93 ? 379.635 284.377 272.907 1.00 30.00 93 PRO B N 1
ATOM 2118 C CA . PRO B 2 93 ? 379.569 285.747 272.387 1.00 30.00 93 PRO B CA 1
ATOM 2119 C C . PRO B 2 93 ? 378.370 286.013 271.486 1.00 30.00 93 PRO B C 1
ATOM 2120 O O . PRO B 2 93 ? 377.939 285.123 270.758 1.00 30.00 93 PRO B O 1
ATOM 2124 N N . SER B 2 94 ? 377.852 287.238 271.528 1.00 30.00 94 SER B N 1
ATOM 2125 C CA . SER B 2 94 ? 376.656 287.595 270.776 1.00 30.00 94 SER B CA 1
ATOM 2126 C C . SER B 2 94 ? 376.668 289.037 270.312 1.00 30.00 94 SER B C 1
ATOM 2127 O O . SER B 2 94 ? 377.261 289.902 270.947 1.00 30.00 94 SER B O 1
ATOM 2130 N N . ILE B 2 95 ? 375.992 289.286 269.199 1.00 0.00 95 ILE B N 1
ATOM 2131 C CA . ILE B 2 95 ? 375.910 290.618 268.637 1.00 0.00 95 ILE B CA 1
ATOM 2132 C C . ILE B 2 95 ? 375.204 291.549 269.601 1.00 0.00 95 ILE B C 1
ATOM 2133 O O . ILE B 2 95 ? 375.708 292.621 269.928 1.00 0.00 95 ILE B O 1
ATOM 2138 N N . ARG B 2 96 ? 374.041 291.119 270.076 1.00 0.00 96 ARG B N 1
ATOM 2139 C CA . ARG B 2 96 ? 373.299 291.862 271.080 1.00 0.00 96 ARG B CA 1
ATOM 2140 C C . ARG B 2 96 ? 372.535 290.923 271.984 1.00 0.00 96 ARG B C 1
ATOM 2141 O O . ARG B 2 96 ? 372.140 289.829 271.569 1.00 0.00 96 ARG B O 1
ATOM 2149 N N . GLN B 2 97 ? 372.318 291.364 273.216 1.00 0.00 97 GLN B N 1
ATOM 2150 C CA . GLN B 2 97 ? 371.421 290.686 274.134 1.00 0.00 97 GLN B CA 1
ATOM 2151 C C . GLN B 2 97 ? 370.465 291.698 274.730 1.00 0.00 97 GLN B C 1
ATOM 2152 O O . GLN B 2 97 ? 370.787 292.874 274.840 1.00 0.00 97 GLN B O 1
ATOM 2158 N N . ILE B 2 98 ? 369.281 291.236 275.104 1.00 0.00 98 ILE B N 1
ATOM 2159 C CA . ILE B 2 98 ? 368.211 292.117 275.534 1.00 0.00 98 ILE B CA 1
ATOM 2160 C C . ILE B 2 98 ? 367.412 291.530 276.688 1.00 0.00 98 ILE B C 1
ATOM 2161 O O . ILE B 2 98 ? 366.876 290.431 276.580 1.00 0.00 98 ILE B O 1
ATOM 2166 N N . SER B 2 99 ? 367.347 292.259 277.795 1.00 0.00 99 SER B N 1
ATOM 2167 C CA . SER B 2 99 ? 366.521 291.868 278.931 1.00 0.00 99 SER B CA 1
ATOM 2168 C C . SER B 2 99 ? 365.047 292.119 278.660 1.00 0.00 99 SER B C 1
ATOM 2169 O O . SER B 2 99 ? 364.701 292.979 277.864 1.00 0.00 99 SER B O 1
ATOM 2172 N N . LEU B 2 100 ? 364.182 291.353 279.313 1.00 0.00 100 LEU B N 1
ATOM 2173 C CA . LEU B 2 100 ? 362.747 291.590 279.263 1.00 0.00 100 LEU B CA 1
ATOM 2174 C C . LEU B 2 100 ? 362.119 291.500 280.645 1.00 0.00 100 LEU B C 1
ATOM 2175 O O . LEU B 2 100 ? 362.587 290.747 281.488 1.00 0.00 100 LEU B O 1
ATOM 2180 N N . PRO B 2 101 ? 361.065 292.270 280.886 1.00 30.00 101 PRO B N 1
ATOM 2181 C CA . PRO B 2 101 ? 360.443 293.134 279.880 1.00 30.00 101 PRO B CA 1
ATOM 2182 C C . PRO B 2 101 ? 360.970 294.555 280.006 1.00 30.00 101 PRO B C 1
ATOM 2183 O O . PRO B 2 101 ? 360.409 295.483 279.425 1.00 30.00 101 PRO B O 1
ATOM 2187 N N . ASP B 2 102 ? 362.037 294.712 280.779 1.00 0.00 102 ASP B N 1
ATOM 2188 C CA . ASP B 2 102 ? 362.539 296.029 281.143 1.00 0.00 102 ASP B CA 1
ATOM 2189 C C . ASP B 2 102 ? 362.938 296.850 279.922 1.00 0.00 102 ASP B C 1
ATOM 2190 O O . ASP B 2 102 ? 362.665 298.050 279.876 1.00 0.00 102 ASP B O 1
ATOM 2195 N N . ASP B 2 103 ? 363.569 296.230 278.929 1.00 30.00 103 ASP B N 1
ATOM 2196 C CA . ASP B 2 103 ? 363.884 296.988 277.725 1.00 30.00 103 ASP B CA 1
ATOM 2197 C C . ASP B 2 103 ? 362.705 297.793 277.214 1.00 30.00 103 ASP B C 1
ATOM 2198 O O . ASP B 2 103 ? 362.877 298.826 276.575 1.00 30.00 103 ASP B O 1
ATOM 2203 N N . ILE B 2 104 ? 361.506 297.296 277.478 1.00 30.00 104 ILE B N 1
ATOM 2204 C CA . ILE B 2 104 ? 360.298 297.946 277.018 1.00 30.00 104 ILE B CA 1
ATOM 2205 C C . ILE B 2 104 ? 359.812 298.934 278.047 1.00 30.00 104 ILE B C 1
ATOM 2206 O O . ILE B 2 104 ? 359.880 300.140 277.847 1.00 30.00 104 ILE B O 1
ATOM 2211 N N . VAL B 2 105 ? 359.334 298.402 279.162 1.00 30.00 105 VAL B N 1
ATOM 2212 C CA . VAL B 2 105 ? 358.600 299.183 280.139 1.00 30.00 105 VAL B CA 1
ATOM 2213 C C . VAL B 2 105 ? 359.419 300.295 280.775 1.00 30.00 105 VAL B C 1
ATOM 2214 O O . VAL B 2 105 ? 358.994 301.445 280.806 1.00 30.00 105 VAL B O 1
ATOM 2218 N N . LYS B 2 106 ? 360.598 299.964 281.282 1.00 30.00 106 LYS B N 1
ATOM 2219 C CA . LYS B 2 106 ? 361.473 301.004 281.788 1.00 30.00 106 LYS B CA 1
ATOM 2220 C C . LYS B 2 106 ? 362.251 301.622 280.643 1.00 30.00 106 LYS B C 1
ATOM 2221 O O . LYS B 2 106 ? 362.940 302.620 280.821 1.00 30.00 106 LYS B O 1
ATOM 2227 N N . GLY B 2 107 ? 362.154 301.014 279.468 1.00 30.00 107 GLY B N 1
ATOM 2228 C CA . GLY B 2 107 ? 362.867 301.507 278.304 1.00 30.00 107 GLY B CA 1
ATOM 2229 C C . GLY B 2 107 ? 362.098 302.501 277.457 1.00 30.00 107 GLY B C 1
ATOM 2230 O O . GLY B 2 107 ? 362.691 303.255 276.685 1.00 30.00 107 GLY B O 1
ATOM 2231 N N . SER B 2 108 ? 360.781 302.526 277.612 1.00 0.00 108 SER B N 1
ATOM 2232 C CA . SER B 2 108 ? 359.942 303.401 276.801 1.00 0.00 108 SER B CA 1
ATOM 2233 C C . SER B 2 108 ? 359.181 304.380 277.665 1.00 0.00 108 SER B C 1
ATOM 2234 O O . SER B 2 108 ? 358.297 303.987 278.414 1.00 0.00 108 SER B O 1
ATOM 2237 N N . SER B 2 109 ? 359.511 305.660 277.539 1.00 0.00 109 SER B N 1
ATOM 2238 C CA . SER B 2 109 ? 358.929 306.686 278.393 1.00 0.00 109 SER B CA 1
ATOM 2239 C C . SER B 2 109 ? 357.422 306.759 278.231 1.00 0.00 109 SER B C 1
ATOM 2240 O O . SER B 2 109 ? 356.695 307.063 279.179 1.00 0.00 109 SER B O 1
ATOM 2243 N N . PHE B 2 110 ? 356.960 306.455 277.029 1.00 0.00 110 PHE B N 1
ATOM 2244 C CA . PHE B 2 110 ? 355.539 306.408 276.748 1.00 0.00 110 PHE B CA 1
ATOM 2245 C C . PHE B 2 110 ? 354.851 305.332 277.574 1.00 0.00 110 PHE B C 1
ATOM 2246 O O . PHE B 2 110 ? 353.916 305.611 278.322 1.00 0.00 110 PHE B O 1
ATOM 2254 N N . ILE B 2 111 ? 355.352 304.108 277.467 1.00 0.00 111 ILE B N 1
ATOM 2255 C CA . ILE B 2 111 ? 354.817 302.992 278.236 1.00 0.00 111 ILE B CA 1
ATOM 2256 C C . ILE B 2 111 ? 355.087 303.188 279.715 1.00 0.00 111 ILE B C 1
ATOM 2257 O O . ILE B 2 111 ? 354.312 302.764 280.564 1.00 0.00 111 ILE B O 1
ATOM 2262 N N . ALA B 2 112 ? 356.192 303.849 280.022 1.00 0.00 112 ALA B N 1
ATOM 2263 C CA . ALA B 2 112 ? 356.531 304.118 281.403 1.00 0.00 112 ALA B CA 1
ATOM 2264 C C . ALA B 2 112 ? 355.481 305.021 282.009 1.00 0.00 112 ALA B C 1
ATOM 2265 O O . ALA B 2 112 ? 355.197 304.949 283.198 1.00 0.00 112 ALA B O 1
ATOM 2267 N N . SER B 2 113 ? 354.890 305.868 281.179 1.00 0.00 113 SER B N 1
ATOM 2268 C CA . SER B 2 113 ? 353.864 306.764 281.668 1.00 0.00 113 SER B CA 1
ATOM 2269 C C . SER B 2 113 ? 352.472 306.141 281.661 1.00 0.00 113 SER B C 1
ATOM 2270 O O . SER B 2 113 ? 351.650 306.469 282.505 1.00 0.00 113 SER B O 1
ATOM 2273 N N . LYS B 2 114 ? 352.189 305.254 280.713 1.00 0.00 114 LYS B N 1
ATOM 2274 C CA . LYS B 2 114 ? 350.837 304.692 280.634 1.00 0.00 114 LYS B CA 1
ATOM 2275 C C . LYS B 2 114 ? 350.523 303.772 281.812 1.00 0.00 114 LYS B C 1
ATOM 2276 O O . LYS B 2 114 ? 349.363 303.550 282.148 1.00 0.00 114 LYS B O 1
ATOM 2282 N N . LEU B 2 115 ? 351.562 303.224 282.427 1.00 0.00 115 LEU B N 1
ATOM 2283 C CA . LEU B 2 115 ? 351.391 302.248 283.492 1.00 0.00 115 LEU B CA 1
ATOM 2284 C C . LEU B 2 115 ? 351.431 302.896 284.862 1.00 0.00 115 LEU B C 1
ATOM 2285 O O . LEU B 2 115 ? 351.609 302.220 285.865 1.00 0.00 115 LEU B O 1
ATOM 2290 N N . ALA B 2 116 ? 351.303 304.214 284.902 1.00 0.00 116 ALA B N 1
ATOM 2291 C CA . ALA B 2 116 ? 351.394 304.936 286.160 1.00 0.00 116 ALA B CA 1
ATOM 2292 C C . ALA B 2 116 ? 350.314 304.496 287.127 1.00 0.00 116 ALA B C 1
ATOM 2293 O O . ALA B 2 116 ? 349.164 304.311 286.743 1.00 0.00 116 ALA B O 1
ATOM 2295 N N . ASN B 2 117 ? 350.703 304.337 288.384 1.00 0.00 117 ASN B N 1
ATOM 2296 C CA . ASN B 2 117 ? 349.788 303.975 289.449 1.00 0.00 117 ASN B CA 1
ATOM 2297 C C . ASN B 2 117 ? 348.961 302.729 289.179 1.00 0.00 117 ASN B C 1
ATOM 2298 O O . ASN B 2 117 ? 347.761 302.728 289.410 1.00 0.00 117 ASN B O 1
ATOM 2303 N N . ILE B 2 118 ? 349.592 301.676 288.674 1.00 0.00 118 ILE B N 1
ATOM 2304 C CA . ILE B 2 118 ? 348.943 300.373 288.647 1.00 0.00 118 ILE B CA 1
ATOM 2305 C C . ILE B 2 118 ? 349.887 299.374 289.299 1.00 0.00 118 ILE B C 1
ATOM 2306 O O . ILE B 2 118 ? 351.101 299.469 289.159 1.00 0.00 118 ILE B O 1
ATOM 2311 N N . ALA B 2 119 ? 349.325 298.426 290.036 1.00 0.00 119 ALA B N 1
ATOM 2312 C CA . ALA B 2 119 ? 350.122 297.630 290.958 1.00 0.00 119 ALA B CA 1
ATOM 2313 C C . ALA B 2 119 ? 350.938 296.519 290.312 1.00 0.00 119 ALA B C 1
ATOM 2314 O O . ALA B 2 119 ? 352.127 296.407 290.573 1.00 0.00 119 ALA B O 1
ATOM 2316 N N . TYR B 2 120 ? 350.313 295.707 289.465 1.00 0.00 120 TYR B N 1
ATOM 2317 C CA . TYR B 2 120 ? 350.974 294.520 288.930 1.00 0.00 120 TYR B CA 1
ATOM 2318 C C . TYR B 2 120 ? 350.435 294.192 287.543 1.00 0.00 120 TYR B C 1
ATOM 2319 O O . TYR B 2 120 ? 349.451 294.781 287.132 1.00 0.00 120 TYR B O 1
ATOM 2328 N N . MET B 2 121 ? 351.067 293.256 286.828 1.00 0.00 121 MET B N 1
ATOM 2329 C CA . MET B 2 121 ? 350.641 292.928 285.461 1.00 0.00 121 MET B CA 1
ATOM 2330 C C . MET B 2 121 ? 351.250 291.670 284.818 1.00 0.00 121 MET B C 1
ATOM 2331 O O . MET B 2 121 ? 352.299 291.200 285.244 1.00 0.00 121 MET B O 1
ATOM 2336 N N . ARG B 2 122 ? 350.584 291.132 283.788 1.00 0.00 122 ARG B N 1
ATOM 2337 C CA . ARG B 2 122 ? 351.139 290.065 282.934 1.00 0.00 122 ARG B CA 1
ATOM 2338 C C . ARG B 2 122 ? 351.318 290.509 281.486 1.00 0.00 122 ARG B C 1
ATOM 2339 O O . ARG B 2 122 ? 350.584 291.373 281.009 1.00 0.00 122 ARG B O 1
ATOM 2347 N N . CYS B 2 123 ? 352.243 289.862 280.774 1.00 0.00 123 CYS B N 1
ATOM 2348 C CA . CYS B 2 123 ? 352.589 290.225 279.399 1.00 0.00 123 CYS B CA 1
ATOM 2349 C C . CYS B 2 123 ? 353.028 289.019 278.569 1.00 0.00 123 CYS B C 1
ATOM 2350 O O . CYS B 2 123 ? 353.548 288.058 279.116 1.00 0.00 123 CYS B O 1
ATOM 2353 N N . ASP B 2 124 ? 352.850 289.090 277.251 1.00 0.00 124 ASP B N 1
ATOM 2354 C CA . ASP B 2 124 ? 353.343 288.076 276.310 1.00 0.00 124 ASP B CA 1
ATOM 2355 C C . ASP B 2 124 ? 353.974 288.746 275.093 1.00 0.00 124 ASP B C 1
ATOM 2356 O O . ASP B 2 124 ? 353.287 289.389 274.325 1.00 0.00 124 ASP B O 1
ATOM 2361 N N . TYR B 2 125 ? 355.280 288.586 274.918 1.00 0.00 125 TYR B N 1
ATOM 2362 C CA . TYR B 2 125 ? 356.045 289.381 273.955 1.00 0.00 125 TYR B CA 1
ATOM 2363 C C . TYR B 2 125 ? 355.991 288.895 272.508 1.00 0.00 125 TYR B C 1
ATOM 2364 O O . TYR B 2 125 ? 355.787 287.714 272.246 1.00 0.00 125 TYR B O 1
ATOM 2373 N N . GLU B 2 126 ? 356.178 289.820 271.570 1.00 0.00 126 GLU B N 1
ATOM 2374 C CA . GLU B 2 126 ? 356.542 289.462 270.202 1.00 0.00 126 GLU B CA 1
ATOM 2375 C C . GLU B 2 126 ? 357.760 290.243 269.765 1.00 0.00 126 GLU B C 1
ATOM 2376 O O . GLU B 2 126 ? 357.903 291.415 270.108 1.00 0.00 126 GLU B O 1
ATOM 2382 N N . LEU B 2 127 ? 358.621 289.607 268.982 1.00 0.00 127 LEU B N 1
ATOM 2383 C CA . LEU B 2 127 ? 359.826 290.265 268.517 1.00 0.00 127 LEU B CA 1
ATOM 2384 C C . LEU B 2 127 ? 359.991 290.151 267.014 1.00 0.00 127 LEU B C 1
ATOM 2385 O O . LEU B 2 127 ? 359.537 289.190 266.400 1.00 0.00 127 LEU B O 1
ATOM 2390 N N . TYR B 2 128 ? 360.669 291.133 266.439 1.00 0.00 128 TYR B N 1
ATOM 2391 C CA . TYR B 2 128 ? 360.771 291.293 265.002 1.00 0.00 128 TYR B CA 1
ATOM 2392 C C . TYR B 2 128 ? 362.178 291.633 264.597 1.00 0.00 128 TYR B C 1
ATOM 2393 O O . TYR B 2 128 ? 362.671 292.709 264.932 1.00 0.00 128 TYR B O 1
ATOM 2402 N N . LEU B 2 129 ? 362.834 290.730 263.883 1.00 0.00 129 LEU B N 1
ATOM 2403 C CA . LEU B 2 129 ? 364.162 291.029 263.372 1.00 0.00 129 LEU B CA 1
ATOM 2404 C C . LEU B 2 129 ? 364.090 291.401 261.906 1.00 0.00 129 LEU B C 1
ATOM 2405 O O . LEU B 2 129 ? 363.439 290.708 261.125 1.00 0.00 129 LEU B O 1
ATOM 2410 N N . ARG B 2 130 ? 364.761 292.487 261.529 1.00 0.00 130 ARG B N 1
ATOM 2411 C CA . ARG B 2 130 ? 364.764 292.929 260.138 1.00 0.00 130 ARG B CA 1
ATOM 2412 C C . ARG B 2 130 ? 366.148 293.327 259.667 1.00 0.00 130 ARG B C 1
ATOM 2413 O O . ARG B 2 130 ? 366.666 294.377 260.029 1.00 0.00 130 ARG B O 1
ATOM 2421 N N . VAL B 2 131 ? 366.731 292.463 258.849 1.00 0.00 131 VAL B N 1
ATOM 2422 C CA . VAL B 2 131 ? 368.091 292.621 258.368 1.00 0.00 131 VAL B CA 1
ATOM 2423 C C . VAL B 2 131 ? 368.099 293.035 256.911 1.00 0.00 131 VAL B C 1
ATOM 2424 O O . VAL B 2 131 ? 367.255 292.597 256.139 1.00 0.00 131 VAL B O 1
ATOM 2428 N N . GLN B 2 132 ? 369.044 293.883 256.534 1.00 0.00 132 GLN B N 1
ATOM 2429 C CA . GLN B 2 132 ? 369.189 294.260 255.139 1.00 0.00 132 GLN B CA 1
ATOM 2430 C C . GLN B 2 132 ? 370.626 294.252 254.658 1.00 0.00 132 GLN B C 1
ATOM 2431 O O . GLN B 2 132 ? 371.550 294.633 255.382 1.00 0.00 132 GLN B O 1
ATOM 2437 N N . GLY B 2 133 ? 370.778 293.812 253.412 1.00 0.00 133 GLY B N 1
ATOM 2438 C CA . GLY B 2 133 ? 372.058 293.698 252.737 1.00 0.00 133 GLY B CA 1
ATOM 2439 C C . GLY B 2 133 ? 371.849 293.327 251.278 1.00 0.00 133 GLY B C 1
ATOM 2440 O O . GLY B 2 133 ? 370.736 293.037 250.859 1.00 0.00 133 GLY B O 1
ATOM 2441 N N . SER B 2 134 ? 372.931 293.332 250.509 1.00 0.00 134 SER B N 1
ATOM 2442 C CA . SER B 2 134 ? 372.876 293.095 249.068 1.00 0.00 134 SER B CA 1
ATOM 2443 C C . SER B 2 134 ? 372.648 291.624 248.750 1.00 0.00 134 SER B C 1
ATOM 2444 O O . SER B 2 134 ? 372.899 290.767 249.589 1.00 0.00 134 SER B O 1
ATOM 2447 N N . PRO B 2 135 ? 372.152 291.330 247.535 1.00 0.00 135 PRO B N 1
ATOM 2448 C CA . PRO B 2 135 ? 371.923 289.958 247.084 1.00 0.00 135 PRO B CA 1
ATOM 2449 C C . PRO B 2 135 ? 373.190 289.123 247.091 1.00 0.00 135 PRO B C 1
ATOM 2450 O O . PRO B 2 135 ? 373.121 287.907 247.230 1.00 0.00 135 PRO B O 1
ATOM 2454 N N . PHE B 2 136 ? 374.328 289.765 246.897 1.00 0.00 136 PHE B N 1
ATOM 2455 C CA . PHE B 2 136 ? 375.593 289.059 246.807 1.00 0.00 136 PHE B CA 1
ATOM 2456 C C . PHE B 2 136 ? 376.118 288.568 248.159 1.00 0.00 136 PHE B C 1
ATOM 2457 O O . PHE B 2 136 ? 377.057 287.777 248.209 1.00 0.00 136 PHE B O 1
ATOM 2465 N N . LEU B 2 137 ? 375.539 289.049 249.252 1.00 0.00 137 LEU B N 1
ATOM 2466 C CA . LEU B 2 137 ? 376.010 288.681 250.585 1.00 0.00 137 LEU B CA 1
ATOM 2467 C C . LEU B 2 137 ? 375.622 287.270 251.027 1.00 0.00 137 LEU B C 1
ATOM 2468 O O . LEU B 2 137 ? 374.591 286.746 250.624 1.00 0.00 137 LEU B O 1
ATOM 2473 N N . GLN B 2 138 ? 376.458 286.672 251.876 1.00 0.00 138 GLN B N 1
ATOM 2474 C CA . GLN B 2 138 ? 376.205 285.362 252.475 1.00 0.00 138 GLN B CA 1
ATOM 2475 C C . GLN B 2 138 ? 376.173 285.457 253.989 1.00 0.00 138 GLN B C 1
ATOM 2476 O O . GLN B 2 138 ? 376.939 286.218 254.567 1.00 0.00 138 GLN B O 1
ATOM 2482 N N . GLY B 2 139 ? 375.311 284.691 254.644 1.00 0.00 139 GLY B N 1
ATOM 2483 C CA . GLY B 2 139 ? 375.250 284.733 256.096 1.00 0.00 139 GLY B CA 1
ATOM 2484 C C . GLY B 2 139 ? 374.118 283.938 256.709 1.00 0.00 139 GLY B C 1
ATOM 2485 O O . GLY B 2 139 ? 373.286 283.395 255.990 1.00 0.00 139 GLY B O 1
ATOM 2486 N N . LEU B 2 140 ? 374.084 283.867 258.037 1.00 0.00 140 LEU B N 1
ATOM 2487 C CA . LEU B 2 140 ? 373.013 283.169 258.735 1.00 0.00 140 LEU B CA 1
ATOM 2488 C C . LEU B 2 140 ? 372.977 283.560 260.212 1.00 0.00 140 LEU B C 1
ATOM 2489 O O . LEU B 2 140 ? 373.931 283.320 260.954 1.00 0.00 140 LEU B O 1
ATOM 2494 N N . LEU B 2 141 ? 371.870 284.164 260.634 1.00 0.00 141 LEU B N 1
ATOM 2495 C CA . LEU B 2 141 ? 371.714 284.579 262.027 1.00 0.00 141 LEU B CA 1
ATOM 2496 C C . LEU B 2 141 ? 370.819 283.654 262.829 1.00 0.00 141 LEU B C 1
ATOM 2497 O O . LEU B 2 141 ? 370.058 282.876 262.274 1.00 0.00 141 LEU B O 1
ATOM 2502 N N . LEU B 2 142 ? 370.909 283.756 264.151 1.00 0.00 142 LEU B N 1
ATOM 2503 C CA . LEU B 2 142 ? 369.976 283.069 265.026 1.00 0.00 142 LEU B CA 1
ATOM 2504 C C . LEU B 2 142 ? 369.464 283.993 266.112 1.00 0.00 142 LEU B C 1
ATOM 2505 O O . LEU B 2 142 ? 370.237 284.693 266.754 1.00 0.00 142 LEU B O 1
ATOM 2510 N N . LEU B 2 143 ? 368.154 283.986 266.315 1.00 0.00 143 LEU B N 1
ATOM 2511 C CA . LEU B 2 143 ? 367.530 284.775 267.359 1.00 0.00 143 LEU B CA 1
ATOM 2512 C C . LEU B 2 143 ? 366.899 283.823 268.350 1.00 0.00 143 LEU B C 1
ATOM 2513 O O . LEU B 2 143 ? 365.994 283.083 267.986 1.00 0.00 143 LEU B O 1
ATOM 2518 N N . TRP B 2 144 ? 367.351 283.830 269.598 1.00 0.00 144 TRP B N 1
ATOM 2519 C CA . TRP B 2 144 ? 366.903 282.783 270.507 1.00 0.00 144 TRP B CA 1
ATOM 2520 C C . TRP B 2 144 ? 366.692 283.231 271.941 1.00 0.00 144 TRP B C 1
ATOM 2521 O O . TRP B 2 144 ? 367.260 284.221 272.390 1.00 0.00 144 TRP B O 1
ATOM 2532 N N . ASN B 2 145 ? 365.867 282.473 272.654 1.00 0.00 145 ASN B N 1
ATOM 2533 C CA . ASN B 2 145 ? 365.396 282.845 273.976 1.00 0.00 145 ASN B CA 1
ATOM 2534 C C . ASN B 2 145 ? 366.059 282.075 275.103 1.00 0.00 145 ASN B C 1
ATOM 2535 O O . ASN B 2 145 ? 365.672 280.952 275.395 1.00 0.00 145 ASN B O 1
ATOM 2540 N N . LYS B 2 146 ? 367.043 282.679 275.751 1.00 0.00 146 LYS B N 1
ATOM 2541 C CA . LYS B 2 146 ? 367.547 282.139 277.005 1.00 0.00 146 LYS B CA 1
ATOM 2542 C C . LYS B 2 146 ? 366.446 282.272 278.050 1.00 0.00 146 LYS B C 1
ATOM 2543 O O . LYS B 2 146 ? 365.813 283.313 278.137 1.00 0.00 146 LYS B O 1
ATOM 2549 N N . MET B 2 147 ? 366.230 281.246 278.866 1.00 0.00 147 MET B N 1
ATOM 2550 C CA . MET B 2 147 ? 365.092 281.251 279.784 1.00 0.00 147 MET B CA 1
ATOM 2551 C C . MET B 2 147 ? 365.303 282.144 280.995 1.00 0.00 147 MET B C 1
ATOM 2552 O O . MET B 2 147 ? 366.001 283.149 280.920 1.00 0.00 147 MET B O 1
ATOM 2557 N N . ASN B 2 148 ? 364.699 281.761 282.117 1.00 0.00 148 ASN B N 1
ATOM 2558 C CA . ASN B 2 148 ? 364.739 282.576 283.322 1.00 0.00 148 ASN B CA 1
ATOM 2559 C C . ASN B 2 148 ? 366.157 282.741 283.838 1.00 0.00 148 ASN B C 1
ATOM 2560 O O . ASN B 2 148 ? 366.499 283.771 284.404 1.00 0.00 148 ASN B O 1
ATOM 2565 N N . ALA B 2 149 ? 366.981 281.728 283.618 1.00 30.00 149 ALA B N 1
ATOM 2566 C CA . ALA B 2 149 ? 368.423 281.849 283.805 1.00 30.00 149 ALA B CA 1
ATOM 2567 C C . ALA B 2 149 ? 368.840 282.332 285.190 1.00 30.00 149 ALA B C 1
ATOM 2568 O O . ALA B 2 149 ? 369.298 281.552 286.016 1.00 30.00 149 ALA B O 1
ATOM 2570 N N . ASP B 2 150 ? 368.673 283.624 285.430 1.00 30.00 150 ASP B N 1
ATOM 2571 C CA . ASP B 2 150 ? 369.268 284.279 286.589 1.00 30.00 150 ASP B CA 1
ATOM 2572 C C . ASP B 2 150 ? 368.736 283.793 287.929 1.00 30.00 150 ASP B C 1
ATOM 2573 O O . ASP B 2 150 ? 369.383 283.976 288.955 1.00 30.00 150 ASP B O 1
ATOM 2578 N N . GLN B 2 151 ? 367.556 283.186 287.922 1.00 30.00 151 GLN B N 1
ATOM 2579 C CA . GLN B 2 151 ? 366.958 282.694 289.154 1.00 30.00 151 GLN B CA 1
ATOM 2580 C C . GLN B 2 151 ? 367.482 281.324 289.565 1.00 30.00 151 GLN B C 1
ATOM 2581 O O . GLN B 2 151 ? 367.073 280.793 290.593 1.00 30.00 151 GLN B O 1
ATOM 2587 N N . THR B 2 152 ? 368.376 280.745 288.771 1.00 30.00 152 THR B N 1
ATOM 2588 C CA . THR B 2 152 ? 368.972 279.473 289.158 1.00 30.00 152 THR B CA 1
ATOM 2589 C C . THR B 2 152 ? 370.478 279.575 289.378 1.00 30.00 152 THR B C 1
ATOM 2590 O O . THR B 2 152 ? 371.052 280.660 289.356 1.00 30.00 152 THR B O 1
ATOM 2594 N N . SER B 2 153 ? 371.105 278.425 289.604 1.00 30.00 153 SER B N 1
ATOM 2595 C CA . SER B 2 153 ? 372.526 278.342 289.909 1.00 30.00 153 SER B CA 1
ATOM 2596 C C . SER B 2 153 ? 373.412 278.818 288.768 1.00 30.00 153 SER B C 1
ATOM 2597 O O . SER B 2 153 ? 373.053 278.702 287.600 1.00 30.00 153 SER B O 1
ATOM 2600 N N . LYS B 2 154 ? 374.574 279.350 289.117 1.00 30.00 154 LYS B N 1
ATOM 2601 C CA . LYS B 2 154 ? 375.507 279.856 288.126 1.00 30.00 154 LYS B CA 1
ATOM 2602 C C . LYS B 2 154 ? 375.996 278.744 287.211 1.00 30.00 154 LYS B C 1
ATOM 2603 O O . LYS B 2 154 ? 376.239 278.967 286.032 1.00 30.00 154 LYS B O 1
ATOM 2609 N N . ILE B 2 155 ? 376.117 277.541 287.761 1.00 30.00 155 ILE B N 1
ATOM 2610 C CA . ILE B 2 155 ? 376.545 276.367 287.003 1.00 30.00 155 ILE B CA 1
ATOM 2611 C C . ILE B 2 155 ? 375.553 275.924 285.933 1.00 30.00 155 ILE B C 1
ATOM 2612 O O . ILE B 2 155 ? 375.943 275.478 284.859 1.00 30.00 155 ILE B O 1
ATOM 2617 N N . ARG B 2 156 ? 374.270 276.083 286.207 1.00 30.00 156 ARG B N 1
ATOM 2618 C CA . ARG B 2 156 ? 373.256 275.606 285.279 1.00 30.00 156 ARG B CA 1
ATOM 2619 C C . ARG B 2 156 ? 372.981 276.544 284.128 1.00 30.00 156 ARG B C 1
ATOM 2620 O O . ARG B 2 156 ? 372.238 276.207 283.209 1.00 30.00 156 ARG B O 1
ATOM 2628 N N . SER B 2 157 ? 373.573 277.722 284.176 1.00 30.00 157 SER B N 1
ATOM 2629 C CA . SER B 2 157 ? 373.518 278.618 283.041 1.00 30.00 157 SER B CA 1
ATOM 2630 C C . SER B 2 157 ? 374.887 278.685 282.393 1.00 30.00 157 SER B C 1
ATOM 2631 O O . SER B 2 157 ? 375.261 279.700 281.820 1.00 30.00 157 SER B O 1
ATOM 2634 N N . SER B 2 158 ? 375.641 277.600 282.505 1.00 30.00 158 SER B N 1
ATOM 2635 C CA . SER B 2 158 ? 377.015 277.598 282.039 1.00 30.00 158 SER B CA 1
ATOM 2636 C C . SER B 2 158 ? 377.323 276.407 281.157 1.00 30.00 158 SER B C 1
ATOM 2637 O O . SER B 2 158 ? 377.987 276.536 280.135 1.00 30.00 158 SER B O 1
ATOM 2640 N N . ILE B 2 159 ? 376.838 275.246 281.563 1.00 30.00 159 ILE B N 1
ATOM 2641 C CA . ILE B 2 159 ? 377.122 274.008 280.856 1.00 30.00 159 ILE B CA 1
ATOM 2642 C C . ILE B 2 159 ? 376.157 273.805 279.707 1.00 30.00 159 ILE B C 1
ATOM 2643 O O . ILE B 2 159 ? 376.160 272.768 279.056 1.00 30.00 159 ILE B O 1
ATOM 2648 N N . THR B 2 160 ? 375.318 274.803 279.468 1.00 30.00 160 THR B N 1
ATOM 2649 C CA . THR B 2 160 ? 374.339 274.726 278.401 1.00 30.00 160 THR B CA 1
ATOM 2650 C C . THR B 2 160 ? 374.755 275.579 277.195 1.00 30.00 160 THR B C 1
ATOM 2651 O O . THR B 2 160 ? 374.192 275.455 276.113 1.00 30.00 160 THR B O 1
ATOM 2655 N N . GLU B 2 161 ? 375.768 276.420 277.360 1.00 30.00 161 GLU B N 1
ATOM 2656 C CA . GLU B 2 161 ? 376.245 277.242 276.246 1.00 30.00 161 GLU B CA 1
ATOM 2657 C C . GLU B 2 161 ? 377.212 276.549 275.304 1.00 30.00 161 GLU B C 1
ATOM 2658 O O . GLU B 2 161 ? 378.423 276.636 275.467 1.00 30.00 161 GLU B O 1
ATOM 2664 N N . HIS B 2 162 ? 376.662 275.873 274.303 1.00 0.00 162 HIS B N 1
ATOM 2665 C CA . HIS B 2 162 ? 377.441 275.399 273.167 1.00 0.00 162 HIS B CA 1
ATOM 2666 C C . HIS B 2 162 ? 376.489 275.156 272.006 1.00 0.00 162 HIS B C 1
ATOM 2667 O O . HIS B 2 162 ? 375.288 275.024 272.213 1.00 0.00 162 HIS B O 1
ATOM 2674 N N . LEU B 2 163 ? 377.027 275.080 270.798 1.00 0.00 163 LEU B N 1
ATOM 2675 C CA . LEU B 2 163 ? 376.227 275.151 269.578 1.00 0.00 163 LEU B CA 1
ATOM 2676 C C . LEU B 2 163 ? 375.008 274.248 269.515 1.00 0.00 163 LEU B C 1
ATOM 2677 O O . LEU B 2 163 ? 373.893 274.712 269.262 1.00 0.00 163 LEU B O 1
ATOM 2682 N N . ARG B 2 164 ? 375.217 272.963 269.759 1.00 0.00 164 ARG B N 1
ATOM 2683 C CA . ARG B 2 164 ? 374.156 271.995 269.571 1.00 0.00 164 ARG B CA 1
ATOM 2684 C C . ARG B 2 164 ? 373.045 272.183 270.590 1.00 0.00 164 ARG B C 1
ATOM 2685 O O . ARG B 2 164 ? 371.918 271.766 270.361 1.00 0.00 164 ARG B O 1
ATOM 2693 N N . SER B 2 165 ? 373.366 272.806 271.717 1.00 0.00 165 SER B N 1
ATOM 2694 C CA . SER B 2 165 ? 372.351 273.188 272.686 1.00 0.00 165 SER B CA 1
ATOM 2695 C C . SER B 2 165 ? 371.691 274.501 272.324 1.00 0.00 165 SER B C 1
ATOM 2696 O O . SER B 2 165 ? 370.501 274.678 272.546 1.00 0.00 165 SER B O 1
ATOM 2699 N N . ILE B 2 166 ? 372.467 275.420 271.770 1.00 0.00 166 ILE B N 1
ATOM 2700 C CA . ILE B 2 166 ? 371.927 276.698 271.370 1.00 0.00 166 ILE B CA 1
ATOM 2701 C C . ILE B 2 166 ? 370.856 276.502 270.320 1.00 0.00 166 ILE B C 1
ATOM 2702 O O . ILE B 2 166 ? 369.846 277.189 270.316 1.00 0.00 166 ILE B O 1
ATOM 2707 N N . THR B 2 167 ? 371.049 275.515 269.461 1.00 0.00 167 THR B N 1
ATOM 2708 C CA . THR B 2 167 ? 370.134 275.340 268.349 1.00 0.00 167 THR B CA 1
ATOM 2709 C C . THR B 2 167 ? 368.882 274.568 268.741 1.00 0.00 167 THR B C 1
ATOM 2710 O O . THR B 2 167 ? 367.982 274.398 267.930 1.00 0.00 167 THR B O 1
ATOM 2714 N N . SER B 2 168 ? 368.826 274.089 269.977 1.00 0.00 168 SER B N 1
ATOM 2715 C CA . SER B 2 168 ? 367.642 273.376 270.439 1.00 0.00 168 SER B CA 1
ATOM 2716 C C . SER B 2 168 ? 366.767 274.193 271.400 1.00 0.00 168 SER B C 1
ATOM 2717 O O . SER B 2 168 ? 365.712 273.726 271.826 1.00 0.00 168 SER B O 1
ATOM 2720 N N . PHE B 2 169 ? 367.194 275.405 271.740 1.00 0.00 169 PHE B N 1
ATOM 2721 C CA . PHE B 2 169 ? 366.322 276.347 272.442 1.00 0.00 169 PHE B CA 1
ATOM 2722 C C . PHE B 2 169 ? 365.263 276.904 271.515 1.00 0.00 169 PHE B C 1
ATOM 2723 O O . PHE B 2 169 ? 365.398 276.812 270.299 1.00 0.00 169 PHE B O 1
ATOM 2731 N N . PRO B 2 170 ? 364.180 277.455 272.085 1.00 0.00 170 PRO B N 1
ATOM 2732 C CA . PRO B 2 170 ? 363.217 278.162 271.244 1.00 0.00 170 PRO B CA 1
ATOM 2733 C C . PRO B 2 170 ? 363.893 279.309 270.519 1.00 0.00 170 PRO B C 1
ATOM 2734 O O . PRO B 2 170 ? 364.741 279.973 271.100 1.00 0.00 170 PRO B O 1
ATOM 2738 N N . GLY B 2 171 ? 363.532 279.536 269.265 1.00 0.00 171 GLY B N 1
ATOM 2739 C CA . GLY B 2 171 ? 364.219 280.528 268.471 1.00 0.00 171 GLY B CA 1
ATOM 2740 C C . GLY B 2 171 ? 363.943 280.412 266.992 1.00 0.00 171 GLY B C 1
ATOM 2741 O O . GLY B 2 171 ? 363.182 279.560 266.557 1.00 0.00 171 GLY B O 1
ATOM 2742 N N . VAL B 2 172 ? 364.565 281.289 266.217 1.00 0.00 172 VAL B N 1
ATOM 2743 C CA . VAL B 2 172 ? 364.354 281.289 264.781 1.00 0.00 172 VAL B CA 1
ATOM 2744 C C . VAL B 2 172 ? 365.607 281.754 264.049 1.00 0.00 172 VAL B C 1
ATOM 2745 O O . VAL B 2 172 ? 366.281 282.691 264.471 1.00 0.00 172 VAL B O 1
ATOM 2749 N N . THR B 2 173 ? 365.934 281.058 262.968 1.00 0.00 173 THR B N 1
ATOM 2750 C CA . THR B 2 173 ? 367.093 281.394 262.154 1.00 0.00 173 THR B CA 1
ATOM 2751 C C . THR B 2 173 ? 366.743 282.369 261.047 1.00 0.00 173 THR B C 1
ATOM 2752 O O . THR B 2 173 ? 365.592 282.457 260.635 1.00 0.00 173 THR B O 1
ATOM 2756 N N . LEU B 2 174 ? 367.736 283.094 260.556 1.00 0.00 174 LEU B N 1
ATOM 2757 C CA . LEU B 2 174 ? 367.522 284.002 259.435 1.00 0.00 174 LEU B CA 1
ATOM 2758 C C . LEU B 2 174 ? 368.640 283.907 258.414 1.00 0.00 174 LEU B C 1
ATOM 2759 O O . LEU B 2 174 ? 369.732 284.439 258.616 1.00 0.00 174 LEU B O 1
ATOM 2764 N N . ASN B 2 175 ? 368.367 283.193 257.334 1.00 0.00 175 ASN B N 1
ATOM 2765 C CA . ASN B 2 175 ? 369.218 283.191 256.159 1.00 0.00 175 ASN B CA 1
ATOM 2766 C C . ASN B 2 175 ? 368.998 284.472 255.366 1.00 0.00 175 ASN B C 1
ATOM 2767 O O . ASN B 2 175 ? 367.886 284.984 255.336 1.00 0.00 175 ASN B O 1
ATOM 2772 N N . MET B 2 176 ? 370.027 284.989 254.708 1.00 30.00 176 MET B N 1
ATOM 2773 C CA . MET B 2 176 ? 369.827 286.164 253.865 1.00 30.00 176 MET B CA 1
ATOM 2774 C C . MET B 2 176 ? 369.347 285.791 252.478 1.00 30.00 176 MET B C 1
ATOM 2775 O O . MET B 2 176 ? 369.104 286.658 251.649 1.00 30.00 176 MET B O 1
ATOM 2780 N N . GLN B 2 177 ? 369.225 284.500 252.223 1.00 30.00 177 GLN B N 1
ATOM 2781 C CA . GLN B 2 177 ? 368.668 284.040 250.966 1.00 30.00 177 GLN B CA 1
ATOM 2782 C C . GLN B 2 177 ? 367.208 284.453 250.846 1.00 30.00 177 GLN B C 1
ATOM 2783 O O . GLN B 2 177 ? 366.702 284.652 249.747 1.00 30.00 177 GLN B O 1
ATOM 2789 N N . SER B 2 178 ? 366.531 284.580 251.981 1.00 30.00 178 SER B N 1
ATOM 2790 C CA . SER B 2 178 ? 365.116 284.931 251.982 1.00 30.00 178 SER B CA 1
ATOM 2791 C C . SER B 2 178 ? 364.901 286.312 251.411 1.00 30.00 178 SER B C 1
ATOM 2792 O O . SER B 2 178 ? 365.729 287.196 251.591 1.00 30.00 178 SER B O 1
ATOM 2795 N N . ASP B 2 179 ? 363.794 286.498 250.705 1.00 30.00 179 ASP B N 1
ATOM 2796 C CA . ASP B 2 179 ? 363.490 287.801 250.141 1.00 30.00 179 ASP B CA 1
ATOM 2797 C C . ASP B 2 179 ? 362.788 288.699 251.150 1.00 30.00 179 ASP B C 1
ATOM 2798 O O . ASP B 2 179 ? 362.993 289.909 251.164 1.00 30.00 179 ASP B O 1
ATOM 2803 N N . SER B 2 180 ? 361.953 288.100 251.989 1.00 30.00 180 SER B N 1
ATOM 2804 C CA . SER B 2 180 ? 361.240 288.852 253.006 1.00 30.00 180 SER B CA 1
ATOM 2805 C C . SER B 2 180 ? 362.196 289.453 254.033 1.00 30.00 180 SER B C 1
ATOM 2806 O O . SER B 2 180 ? 361.983 290.561 254.517 1.00 30.00 180 SER B O 1
ATOM 2809 N N . ARG B 2 181 ? 363.265 288.721 254.330 1.00 30.00 181 ARG B N 1
ATOM 2810 C CA . ARG B 2 181 ? 364.324 289.181 255.224 1.00 30.00 181 ARG B CA 1
ATOM 2811 C C . ARG B 2 181 ? 363.839 289.712 256.560 1.00 30.00 181 ARG B C 1
ATOM 2812 O O . ARG B 2 181 ? 364.327 290.732 257.029 1.00 30.00 181 ARG B O 1
ATOM 2820 N N . SER B 2 182 ? 362.882 289.028 257.169 1.00 30.00 182 SER B N 1
ATOM 2821 C CA . SER B 2 182 ? 362.381 289.448 258.468 1.00 30.00 182 SER B CA 1
ATOM 2822 C C . SER B 2 182 ? 361.767 288.275 259.197 1.00 30.00 182 SER B C 1
ATOM 2823 O O . SER B 2 182 ? 361.187 287.393 258.576 1.00 30.00 182 SER B O 1
ATOM 2826 N N . VAL B 2 183 ? 361.873 288.261 260.520 1.00 30.00 183 VAL B N 1
ATOM 2827 C CA . VAL B 2 183 ? 361.268 287.167 261.269 1.00 30.00 183 VAL B CA 1
ATOM 2828 C C . VAL B 2 183 ? 360.548 287.621 262.524 1.00 30.00 183 VAL B C 1
ATOM 2829 O O . VAL B 2 183 ? 360.862 288.664 263.104 1.00 30.00 183 VAL B O 1
ATOM 2833 N N . LYS B 2 184 ? 359.586 286.797 262.924 1.00 30.00 184 LYS B N 1
ATOM 2834 C CA . LYS B 2 184 ? 358.752 287.006 264.096 1.00 30.00 184 LYS B CA 1
ATOM 2835 C C . LYS B 2 184 ? 359.001 285.927 265.135 1.00 30.00 184 LYS B C 1
ATOM 2836 O O . LYS B 2 184 ? 359.118 284.761 264.794 1.00 30.00 184 LYS B O 1
ATOM 2842 N N . LEU B 2 185 ? 359.055 286.304 266.406 1.00 0.00 185 LEU B N 1
ATOM 2843 C CA . LEU B 2 185 ? 359.280 285.329 267.465 1.00 0.00 185 LEU B CA 1
ATOM 2844 C C . LEU B 2 185 ? 358.487 285.633 268.733 1.00 0.00 185 LEU B C 1
ATOM 2845 O O . LEU B 2 185 ? 358.583 286.717 269.293 1.00 0.00 185 LEU B O 1
ATOM 2850 N N . VAL B 2 186 ? 357.706 284.650 269.168 1.00 0.00 186 VAL B N 1
ATOM 2851 C CA . VAL B 2 186 ? 356.756 284.820 270.261 1.00 0.00 186 VAL B CA 1
ATOM 2852 C C . VAL B 2 186 ? 357.283 284.340 271.609 1.00 0.00 186 VAL B C 1
ATOM 2853 O O . VAL B 2 186 ? 357.794 283.233 271.715 1.00 0.00 186 VAL B O 1
ATOM 2857 N N . ILE B 2 187 ? 357.150 285.160 272.643 1.00 0.00 187 ILE B N 1
ATOM 2858 C CA . ILE B 2 187 ? 357.626 284.782 273.966 1.00 0.00 187 ILE B CA 1
ATOM 2859 C C . ILE B 2 187 ? 356.513 284.733 274.993 1.00 0.00 187 ILE B C 1
ATOM 2860 O O . ILE B 2 187 ? 356.029 285.779 275.420 1.00 0.00 187 ILE B O 1
ATOM 2865 N N . PRO B 2 188 ? 356.101 283.522 275.385 1.00 0.00 188 PRO B N 1
ATOM 2866 C CA . PRO B 2 188 ? 355.102 283.304 276.429 1.00 0.00 188 PRO B CA 1
ATOM 2867 C C . PRO B 2 188 ? 355.578 283.775 277.791 1.00 0.00 188 PRO B C 1
ATOM 2868 O O . PRO B 2 188 ? 356.766 283.702 278.075 1.00 0.00 188 PRO B O 1
ATOM 2872 N N . TYR B 2 189 ? 354.665 284.258 278.620 1.00 0.00 189 TYR B N 1
ATOM 2873 C CA . TYR B 2 189 ? 355.006 284.653 279.977 1.00 0.00 189 TYR B CA 1
ATOM 2874 C C . TYR B 2 189 ? 355.424 283.450 280.795 1.00 0.00 189 TYR B C 1
ATOM 2875 O O . TYR B 2 189 ? 354.823 282.386 280.687 1.00 0.00 189 TYR B O 1
ATOM 2884 N N . THR B 2 190 ? 356.443 283.616 281.629 1.00 0.00 190 THR B N 1
ATOM 2885 C CA . THR B 2 190 ? 356.943 282.504 282.423 1.00 0.00 190 THR B CA 1
ATOM 2886 C C . THR B 2 190 ? 357.709 282.932 283.665 1.00 0.00 190 THR B C 1
ATOM 2887 O O . THR B 2 190 ? 358.782 283.519 283.561 1.00 0.00 190 THR B O 1
ATOM 2891 N N . SER B 2 191 ? 357.165 282.616 284.837 1.00 0.00 191 SER B N 1
ATOM 2892 C CA . SER B 2 191 ? 357.836 282.916 286.100 1.00 0.00 191 SER B CA 1
ATOM 2893 C C . SER B 2 191 ? 357.229 282.175 287.282 1.00 0.00 191 SER B C 1
ATOM 2894 O O . SER B 2 191 ? 356.202 281.523 287.149 1.00 0.00 191 SER B O 1
ATOM 2897 N N . GLU B 2 192 ? 357.879 282.265 288.436 1.00 0.00 192 GLU B N 1
ATOM 2898 C CA . GLU B 2 192 ? 357.302 281.769 289.676 1.00 0.00 192 GLU B CA 1
ATOM 2899 C C . GLU B 2 192 ? 356.152 282.634 290.165 1.00 0.00 192 GLU B C 1
ATOM 2900 O O . GLU B 2 192 ? 355.106 282.130 290.557 1.00 0.00 192 GLU B O 1
ATOM 2906 N N . PHE B 2 193 ? 356.370 283.942 290.169 1.00 0.00 193 PHE B N 1
ATOM 2907 C CA . PHE B 2 193 ? 355.359 284.889 290.602 1.00 0.00 193 PHE B CA 1
ATOM 2908 C C . PHE B 2 193 ? 354.322 285.073 289.519 1.00 0.00 193 PHE B C 1
ATOM 2909 O O . PHE B 2 193 ? 354.647 285.013 288.341 1.00 0.00 193 PHE B O 1
ATOM 2917 N N . GLN B 2 194 ? 353.074 285.310 289.897 1.00 0.00 194 GLN B N 1
ATOM 2918 C CA . GLN B 2 194 ? 352.050 285.387 288.874 1.00 0.00 194 GLN B CA 1
ATOM 2919 C C . GLN B 2 194 ? 351.949 286.758 288.244 1.00 0.00 194 GLN B C 1
ATOM 2920 O O . GLN B 2 194 ? 351.390 286.899 287.163 1.00 0.00 194 GLN B O 1
ATOM 2926 N N . VAL B 2 195 ? 352.504 287.763 288.911 1.00 0.00 195 VAL B N 1
ATOM 2927 C CA . VAL B 2 195 ? 352.493 289.136 288.419 1.00 0.00 195 VAL B CA 1
ATOM 2928 C C . VAL B 2 195 ? 353.720 289.882 288.897 1.00 0.00 195 VAL B C 1
ATOM 2929 O O . VAL B 2 195 ? 354.380 289.462 289.837 1.00 0.00 195 VAL B O 1
ATOM 2933 N N . PHE B 2 196 ? 354.019 291.003 288.256 1.00 30.00 196 PHE B N 1
ATOM 2934 C CA . PHE B 2 196 ? 355.160 291.804 288.648 1.00 30.00 196 PHE B CA 1
ATOM 2935 C C . PHE B 2 196 ? 354.835 293.277 288.508 1.00 30.00 196 PHE B C 1
ATOM 2936 O O . PHE B 2 196 ? 354.078 293.654 287.619 1.00 30.00 196 PHE B O 1
ATOM 2944 N N . ASN B 2 197 ? 355.369 294.116 289.385 1.00 30.00 197 ASN B N 1
ATOM 2945 C CA . ASN B 2 197 ? 355.269 295.543 289.139 1.00 30.00 197 ASN B CA 1
ATOM 2946 C C . ASN B 2 197 ? 356.313 295.940 288.120 1.00 30.00 197 ASN B C 1
ATOM 2947 O O . ASN B 2 197 ? 357.477 295.570 288.230 1.00 30.00 197 ASN B O 1
ATOM 2952 N N . PRO B 2 198 ? 355.889 296.684 287.107 1.00 30.00 198 PRO B N 1
ATOM 2953 C CA . PRO B 2 198 ? 356.702 297.080 285.962 1.00 30.00 198 PRO B CA 1
ATOM 2954 C C . PRO B 2 198 ? 357.945 297.880 286.321 1.00 30.00 198 PRO B C 1
ATOM 2955 O O . PRO B 2 198 ? 358.944 297.791 285.618 1.00 30.00 198 PRO B O 1
ATOM 2959 N N . ARG B 2 199 ? 357.887 298.650 287.394 1.00 30.00 199 ARG B N 1
ATOM 2960 C CA . ARG B 2 199 ? 358.854 299.718 287.572 1.00 30.00 199 ARG B CA 1
ATOM 2961 C C . ARG B 2 199 ? 360.053 299.400 288.457 1.00 30.00 199 ARG B C 1
ATOM 2962 O O . ARG B 2 199 ? 360.748 300.313 288.888 1.00 30.00 199 ARG B O 1
ATOM 2970 N N . ASN B 2 200 ? 360.310 298.125 288.727 1.00 30.00 200 ASN B N 1
ATOM 2971 C CA . ASN B 2 200 ? 361.593 297.753 289.318 1.00 30.00 200 ASN B CA 1
ATOM 2972 C C . ASN B 2 200 ? 362.317 296.672 288.521 1.00 30.00 200 ASN B C 1
ATOM 2973 O O . ASN B 2 200 ? 361.945 296.380 287.392 1.00 30.00 200 ASN B O 1
ATOM 2978 N N . GLU B 2 201 ? 363.345 296.079 289.117 1.00 30.00 201 GLU B N 1
ATOM 2979 C CA . GLU B 2 201 ? 364.226 295.159 288.400 1.00 30.00 201 GLU B CA 1
ATOM 2980 C C . GLU B 2 201 ? 363.685 293.749 288.245 1.00 30.00 201 GLU B C 1
ATOM 2981 O O . GLU B 2 201 ? 364.294 292.793 288.724 1.00 30.00 201 GLU B O 1
ATOM 2987 N N . ASN B 2 202 ? 362.506 293.643 287.639 1.00 30.00 202 ASN B N 1
ATOM 2988 C CA . ASN B 2 202 ? 361.886 292.351 287.418 1.00 30.00 202 ASN B CA 1
ATOM 2989 C C . ASN B 2 202 ? 362.482 291.800 286.145 1.00 30.00 202 ASN B C 1
ATOM 2990 O O . ASN B 2 202 ? 361.835 291.771 285.099 1.00 30.00 202 ASN B O 1
ATOM 2995 N N . LYS B 2 203 ? 363.733 291.367 286.242 1.00 30.00 203 LYS B N 1
ATOM 2996 C CA . LYS B 2 203 ? 364.459 290.929 285.068 1.00 30.00 203 LYS B CA 1
ATOM 2997 C C . LYS B 2 203 ? 364.420 289.420 284.950 1.00 30.00 203 LYS B C 1
ATOM 2998 O O . LYS B 2 203 ? 364.892 288.692 285.822 1.00 30.00 203 LYS B O 1
ATOM 3004 N N . LEU B 2 204 ? 363.853 288.968 283.842 1.00 0.00 204 LEU B N 1
ATOM 3005 C CA . LEU B 2 204 ? 363.826 287.558 283.488 1.00 0.00 204 LEU B CA 1
ATOM 3006 C C . LEU B 2 204 ? 363.935 287.402 281.976 1.00 0.00 204 LEU B C 1
ATOM 3007 O O . LEU B 2 204 ? 364.043 288.393 281.269 1.00 0.00 204 LEU B O 1
ATOM 3012 N N . ASN B 2 205 ? 363.892 286.157 281.508 1.00 0.00 205 ASN B N 1
ATOM 3013 C CA . ASN B 2 205 ? 364.265 285.737 280.139 1.00 0.00 205 ASN B CA 1
ATOM 3014 C C . ASN B 2 205 ? 365.010 286.739 279.242 1.00 0.00 205 ASN B C 1
ATOM 3015 O O . ASN B 2 205 ? 364.461 287.724 278.776 1.00 0.00 205 ASN B O 1
ATOM 3020 N N . SER B 2 206 ? 366.285 286.446 279.008 1.00 0.00 206 SER B N 1
ATOM 3021 C CA . SER B 2 206 ? 367.166 287.300 278.217 1.00 0.00 206 SER B CA 1
ATOM 3022 C C . SER B 2 206 ? 367.274 286.874 276.768 1.00 0.00 206 SER B C 1
ATOM 3023 O O . SER B 2 206 ? 367.947 285.897 276.460 1.00 0.00 206 SER B O 1
ATOM 3026 N N . VAL B 2 207 ? 366.639 287.617 275.871 1.00 0.00 207 VAL B N 1
ATOM 3027 C CA . VAL B 2 207 ? 366.727 287.326 274.450 1.00 0.00 207 VAL B CA 1
ATOM 3028 C C . VAL B 2 207 ? 368.142 287.562 273.935 1.00 0.00 207 VAL B C 1
ATOM 3029 O O . VAL B 2 207 ? 368.805 288.494 274.370 1.00 0.00 207 VAL B O 1
ATOM 3033 N N . ARG B 2 208 ? 368.612 286.729 273.012 1.00 0.00 208 ARG B N 1
ATOM 3034 C CA . ARG B 2 208 ? 369.949 286.917 272.456 1.00 0.00 208 ARG B CA 1
ATOM 3035 C C . ARG B 2 208 ? 369.960 286.771 270.944 1.00 0.00 208 ARG B C 1
ATOM 3036 O O . ARG B 2 208 ? 369.125 286.065 270.370 1.00 0.00 208 ARG B O 1
ATOM 3044 N N . LEU B 2 209 ? 370.917 287.439 270.307 1.00 0.00 209 LEU B N 1
ATOM 3045 C CA . LEU B 2 209 ? 371.127 287.287 268.873 1.00 0.00 209 LEU B CA 1
ATOM 3046 C C . LEU B 2 209 ? 372.559 286.844 268.597 1.00 0.00 209 LEU B C 1
ATOM 3047 O O . LEU B 2 209 ? 373.504 287.471 269.060 1.00 0.00 209 LEU B O 1
ATOM 3052 N N . SER B 2 210 ? 372.717 285.782 267.818 1.00 0.00 210 SER B N 1
ATOM 3053 C CA . SER B 2 210 ? 374.027 285.170 267.644 1.00 0.00 210 SER B CA 1
ATOM 3054 C C . SER B 2 210 ? 374.313 284.846 266.194 1.00 0.00 210 SER B C 1
ATOM 3055 O O . SER B 2 210 ? 373.417 284.441 265.458 1.00 0.00 210 SER B O 1
ATOM 3058 N N . ILE B 2 211 ? 375.564 285.030 265.784 1.00 0.00 211 ILE B N 1
ATOM 3059 C CA . ILE B 2 211 ? 376.011 284.613 264.462 1.00 0.00 211 ILE B CA 1
ATOM 3060 C C . ILE B 2 211 ? 376.034 283.101 264.387 1.00 0.00 211 ILE B C 1
ATOM 3061 O O . ILE B 2 211 ? 376.480 282.446 265.318 1.00 0.00 211 ILE B O 1
ATOM 3066 N N . LEU B 2 212 ? 375.577 282.530 263.283 1.00 0.00 212 LEU B N 1
ATOM 3067 C CA . LEU B 2 212 ? 375.625 281.089 263.182 1.00 0.00 212 LEU B CA 1
ATOM 3068 C C . LEU B 2 212 ? 376.384 280.727 261.910 1.00 0.00 212 LEU B C 1
ATOM 3069 O O . LEU B 2 212 ? 376.715 279.574 261.674 1.00 0.00 212 LEU B O 1
ATOM 3074 N N . SER B 2 213 ? 376.671 281.753 261.112 1.00 0.00 213 SER B N 1
ATOM 3075 C CA . SER B 2 213 ? 377.546 281.657 259.951 1.00 0.00 213 SER B CA 1
ATOM 3076 C C . SER B 2 213 ? 378.098 283.029 259.594 1.00 0.00 213 SER B C 1
ATOM 3077 O O . SER B 2 213 ? 377.340 283.976 259.431 1.00 0.00 213 SER B O 1
ATOM 3080 N N . ALA B 2 214 ? 379.413 283.128 259.444 1.00 0.00 214 ALA B N 1
ATOM 3081 C CA . ALA B 2 214 ? 380.064 284.413 259.226 1.00 0.00 214 ALA B CA 1
ATOM 3082 C C . ALA B 2 214 ? 379.629 285.076 257.928 1.00 0.00 214 ALA B C 1
ATOM 3083 O O . ALA B 2 214 ? 379.454 284.419 256.911 1.00 0.00 214 ALA B O 1
ATOM 3085 N N . LEU B 2 215 ? 379.448 286.391 257.986 1.00 0.00 215 LEU B N 1
ATOM 3086 C CA . LEU B 2 215 ? 379.077 287.190 256.829 1.00 0.00 215 LEU B CA 1
ATOM 3087 C C . LEU B 2 215 ? 380.191 287.210 255.800 1.00 0.00 215 LEU B C 1
ATOM 3088 O O . LEU B 2 215 ? 381.349 287.416 256.146 1.00 0.00 215 LEU B O 1
ATOM 3093 N N . ARG B 2 216 ? 379.846 287.028 254.531 1.00 0.00 216 ARG B N 1
ATOM 3094 C CA . ARG B 2 216 ? 380.860 287.004 253.484 1.00 0.00 216 ARG B CA 1
ATOM 3095 C C . ARG B 2 216 ? 380.407 287.676 252.200 1.00 0.00 216 ARG B C 1
ATOM 3096 O O . ARG B 2 216 ? 379.262 287.540 251.782 1.00 0.00 216 ARG B O 1
ATOM 3104 N N . GLY B 2 217 ? 381.339 288.384 251.575 1.00 0.00 217 GLY B N 1
ATOM 3105 C CA . GLY B 2 217 ? 381.100 289.060 250.314 1.00 0.00 217 GLY B CA 1
ATOM 3106 C C . GLY B 2 217 ? 382.360 288.995 249.484 1.00 0.00 217 GLY B C 1
ATOM 3107 O O . GLY B 2 217 ? 383.404 288.584 249.987 1.00 0.00 217 GLY B O 1
ATOM 3108 N N . PRO B 2 218 ? 382.275 289.386 248.204 1.00 0.00 218 PRO B N 1
ATOM 3109 C CA . PRO B 2 218 ? 383.413 289.246 247.292 1.00 0.00 218 PRO B CA 1
ATOM 3110 C C . PRO B 2 218 ? 384.644 289.997 247.775 1.00 0.00 218 PRO B C 1
ATOM 3111 O O . PRO B 2 218 ? 385.770 289.544 247.582 1.00 0.00 218 PRO B O 1
ATOM 3115 N N . SER B 2 219 ? 384.418 291.140 248.405 1.00 0.00 219 SER B N 1
ATOM 3116 C CA . SER B 2 219 ? 385.494 291.903 249.006 1.00 0.00 219 SER B CA 1
ATOM 3117 C C . SER B 2 219 ? 385.533 291.642 250.496 1.00 0.00 219 SER B C 1
ATOM 3118 O O . SER B 2 219 ? 384.563 291.167 251.077 1.00 0.00 219 SER B O 1
ATOM 3121 N N . THR B 2 220 ? 386.666 291.943 251.111 1.00 30.00 220 THR B N 1
ATOM 3122 C CA . THR B 2 220 ? 386.795 291.850 252.552 1.00 30.00 220 THR B CA 1
ATOM 3123 C C . THR B 2 220 ? 385.995 292.948 253.237 1.00 30.00 220 THR B C 1
ATOM 3124 O O . THR B 2 220 ? 385.732 293.990 252.643 1.00 30.00 220 THR B O 1
ATOM 3128 N N . SER B 2 221 ? 385.599 292.702 254.481 1.00 30.00 221 SER B N 1
ATOM 3129 C CA . SER B 2 221 ? 384.942 293.705 255.314 1.00 30.00 221 SER B CA 1
ATOM 3130 C C . SER B 2 221 ? 383.644 294.246 254.720 1.00 30.00 221 SER B C 1
ATOM 3131 O O . SER B 2 221 ? 383.426 295.455 254.674 1.00 30.00 221 SER B O 1
ATOM 3134 N N . GLU B 2 222 ? 382.793 293.345 254.249 1.00 0.00 222 GLU B N 1
ATOM 3135 C CA . GLU B 2 222 ? 381.426 293.686 253.891 1.00 0.00 222 GLU B CA 1
ATOM 3136 C C . GLU B 2 222 ? 380.626 293.918 255.165 1.00 0.00 222 GLU B C 1
ATOM 3137 O O . GLU B 2 222 ? 381.036 293.477 256.238 1.00 0.00 222 GLU B O 1
ATOM 3143 N N . LYS B 2 223 ? 379.513 294.636 255.066 1.00 0.00 223 LYS B N 1
ATOM 3144 C CA . LYS B 2 223 ? 378.671 294.870 256.235 1.00 0.00 223 LYS B CA 1
ATOM 3145 C C . LYS B 2 223 ? 377.198 295.013 255.877 1.00 0.00 223 LYS B C 1
ATOM 3146 O O . LYS B 2 223 ? 376.860 295.345 254.748 1.00 0.00 223 LYS B O 1
ATOM 3152 N N . ALA B 2 224 ? 376.327 294.768 256.849 1.00 0.00 224 ALA B N 1
ATOM 3153 C CA . ALA B 2 224 ? 374.887 294.804 256.626 1.00 0.00 224 ALA B CA 1
ATOM 3154 C C . ALA B 2 224 ? 374.140 295.264 257.869 1.00 0.00 224 ALA B C 1
ATOM 3155 O O . ALA B 2 224 ? 374.595 295.045 258.981 1.00 0.00 224 ALA B O 1
ATOM 3157 N N . THR B 2 225 ? 372.986 295.894 257.680 1.00 0.00 225 THR B N 1
ATOM 3158 C CA . THR B 2 225 ? 372.292 296.542 258.793 1.00 0.00 225 THR B CA 1
ATOM 3159 C C . THR B 2 225 ? 371.183 295.680 259.379 1.00 0.00 225 THR B C 1
ATOM 3160 O O . THR B 2 225 ? 370.711 294.762 258.723 1.00 0.00 225 THR B O 1
ATOM 3164 N N . TYR B 2 226 ? 370.769 295.965 260.610 1.00 0.00 226 TYR B N 1
ATOM 3165 C CA . TYR B 2 226 ? 369.634 295.249 261.186 1.00 0.00 226 TYR B CA 1
ATOM 3166 C C . TYR B 2 226 ? 368.898 296.055 262.242 1.00 0.00 226 TYR B C 1
ATOM 3167 O O . TYR B 2 226 ? 369.472 296.948 262.868 1.00 0.00 226 TYR B O 1
ATOM 3176 N N . SER B 2 227 ? 367.633 295.703 262.458 1.00 0.00 227 SER B N 1
ATOM 3177 C CA . SER B 2 227 ? 366.804 296.348 263.471 1.00 0.00 227 SER B CA 1
ATOM 3178 C C . SER B 2 227 ? 365.926 295.357 264.228 1.00 0.00 227 SER B C 1
ATOM 3179 O O . SER B 2 227 ? 365.362 294.438 263.637 1.00 0.00 227 SER B O 1
ATOM 3182 N N . ILE B 2 228 ? 365.819 295.561 265.538 1.00 0.00 228 ILE B N 1
ATOM 3183 C CA . ILE B 2 228 ? 364.923 294.806 266.412 1.00 0.00 228 ILE B CA 1
ATOM 3184 C C . ILE B 2 228 ? 363.695 295.617 266.797 1.00 0.00 228 ILE B C 1
ATOM 3185 O O . ILE B 2 228 ? 363.811 296.789 267.119 1.00 0.00 228 ILE B O 1
ATOM 3190 N N . MET B 2 229 ? 362.525 294.991 266.799 1.00 0.00 229 MET B N 1
ATOM 3191 C CA . MET B 2 229 ? 361.320 295.660 267.287 1.00 0.00 229 MET B CA 1
ATOM 3192 C C . MET B 2 229 ? 360.525 294.706 268.155 1.00 0.00 229 MET B C 1
ATOM 3193 O O . MET B 2 229 ? 360.693 293.504 268.050 1.00 0.00 229 MET B O 1
ATOM 3198 N N . GLY B 2 230 ? 359.673 295.224 269.029 1.00 0.00 230 GLY B N 1
ATOM 3199 C CA . GLY B 2 230 ? 358.901 294.345 269.890 1.00 0.00 230 GLY B CA 1
ATOM 3200 C C . GLY B 2 230 ? 357.603 294.918 270.404 1.00 0.00 230 GLY B C 1
ATOM 3201 O O . GLY B 2 230 ? 357.454 296.130 270.482 1.00 0.00 230 GLY B O 1
ATOM 3202 N N . ARG B 2 231 ? 356.663 294.050 270.772 1.00 0.00 231 ARG B N 1
ATOM 3203 C CA . ARG B 2 231 ? 355.394 294.524 271.319 1.00 0.00 231 ARG B CA 1
ATOM 3204 C C . ARG B 2 231 ? 354.743 293.534 272.266 1.00 0.00 231 ARG B C 1
ATOM 3205 O O . ARG B 2 231 ? 354.883 292.333 272.107 1.00 0.00 231 ARG B O 1
ATOM 3213 N N . MET B 2 232 ? 354.055 294.047 273.273 1.00 0.00 232 MET B N 1
ATOM 3214 C CA . MET B 2 232 ? 353.330 293.204 274.215 1.00 0.00 232 MET B CA 1
ATOM 3215 C C . MET B 2 232 ? 351.978 292.756 273.683 1.00 0.00 232 MET B C 1
ATOM 3216 O O . MET B 2 232 ? 351.369 293.441 272.873 1.00 0.00 232 MET B O 1
ATOM 3221 N N . THR B 2 233 ? 351.506 291.611 274.162 1.00 0.00 233 THR B N 1
ATOM 3222 C CA . THR B 2 233 ? 350.161 291.107 273.885 1.00 0.00 233 THR B CA 1
ATOM 3223 C C . THR B 2 233 ? 349.669 290.361 275.117 1.00 0.00 233 THR B C 1
ATOM 3224 O O . THR B 2 233 ? 350.426 290.155 276.060 1.00 0.00 233 THR B O 1
ATOM 3228 N N . ASN B 2 234 ? 348.399 289.976 275.112 1.00 0.00 234 ASN B N 1
ATOM 3229 C CA . ASN B 2 234 ? 347.793 289.248 276.223 1.00 0.00 234 ASN B CA 1
ATOM 3230 C C . ASN B 2 234 ? 348.010 289.899 277.573 1.00 0.00 234 ASN B C 1
ATOM 3231 O O . ASN B 2 234 ? 348.143 289.207 278.575 1.00 0.00 234 ASN B O 1
ATOM 3236 N N . ILE B 2 235 ? 348.055 291.221 277.614 1.00 0.00 235 ILE B N 1
ATOM 3237 C CA . ILE B 2 235 ? 348.406 291.878 278.859 1.00 0.00 235 ILE B CA 1
ATOM 3238 C C . ILE B 2 235 ? 347.270 291.802 279.871 1.00 0.00 235 ILE B C 1
ATOM 3239 O O . ILE B 2 235 ? 346.099 291.769 279.510 1.00 0.00 235 ILE B O 1
ATOM 3244 N N . LYS B 2 236 ? 347.634 291.756 281.144 1.00 0.00 236 LYS B N 1
ATOM 3245 C CA . LYS B 2 236 ? 346.646 291.801 282.213 1.00 0.00 236 LYS B CA 1
ATOM 3246 C C . LYS B 2 236 ? 347.134 292.601 283.398 1.00 0.00 236 LYS B C 1
ATOM 3247 O O . LYS B 2 236 ? 347.877 292.101 284.232 1.00 0.00 236 LYS B O 1
ATOM 3253 N N . LEU B 2 237 ? 346.726 293.861 283.447 1.00 0.00 237 LEU B N 1
ATOM 3254 C CA . LEU B 2 237 ? 346.997 294.729 284.580 1.00 0.00 237 LEU B CA 1
ATOM 3255 C C . LEU B 2 237 ? 346.085 294.451 285.775 1.00 0.00 237 LEU B C 1
ATOM 3256 O O . LEU B 2 237 ? 344.962 293.987 285.611 1.00 0.00 237 LEU B O 1
ATOM 3261 N N . TYR B 2 238 ? 346.578 294.743 286.974 1.00 0.00 238 TYR B N 1
ATOM 3262 C CA . TYR B 2 238 ? 345.968 294.251 288.201 1.00 0.00 238 TYR B CA 1
ATOM 3263 C C . TYR B 2 238 ? 346.359 295.060 289.437 1.00 0.00 238 TYR B C 1
ATOM 3264 O O . TYR B 2 238 ? 347.507 295.024 289.861 1.00 0.00 238 TYR B O 1
ATOM 3273 N N . GLY B 2 239 ? 345.401 295.787 290.010 1.00 0.00 239 GLY B N 1
ATOM 3274 C CA . GLY B 2 239 ? 345.613 296.530 291.242 1.00 0.00 239 GLY B CA 1
ATOM 3275 C C . GLY B 2 239 ? 345.892 298.016 291.103 1.00 0.00 239 GLY B C 1
ATOM 3276 O O . GLY B 2 239 ? 346.253 298.484 290.030 1.00 0.00 239 GLY B O 1
ATOM 3277 N N . HIS B 2 240 ? 345.713 298.760 292.194 1.00 0.00 240 HIS B N 1
ATOM 3278 C CA . HIS B 2 240 ? 345.979 300.198 292.218 1.00 0.00 240 HIS B CA 1
ATOM 3279 C C . HIS B 2 240 ? 346.974 300.540 293.316 1.00 0.00 240 HIS B C 1
ATOM 3280 O O . HIS B 2 240 ? 346.793 300.126 294.448 1.00 0.00 240 HIS B O 1
ATOM 3287 N N . ALA B 2 241 ? 348.002 301.321 293.001 1.00 0.00 241 ALA B N 1
ATOM 3288 C CA . ALA B 2 241 ? 349.056 301.600 293.970 1.00 0.00 241 ALA B CA 1
ATOM 3289 C C . ALA B 2 241 ? 349.878 302.823 293.603 1.00 0.00 241 ALA B C 1
ATOM 3290 O O . ALA B 2 241 ? 349.955 303.179 292.438 1.00 0.00 241 ALA B O 1
ATOM 3292 N N . PRO B 2 242 ? 350.510 303.473 294.595 1.00 0.00 242 PRO B N 1
ATOM 3293 C CA . PRO B 2 242 ? 351.414 304.581 294.282 1.00 0.00 242 PRO B CA 1
ATOM 3294 C C . PRO B 2 242 ? 352.602 304.118 293.451 1.00 0.00 242 PRO B C 1
ATOM 3295 O O . PRO B 2 242 ? 353.098 303.021 293.676 1.00 0.00 242 PRO B O 1
ATOM 3299 N N . SER B 2 243 ? 353.078 304.949 292.534 1.00 0.00 243 SER B N 1
ATOM 3300 C CA . SER B 2 243 ? 354.104 304.506 291.603 1.00 0.00 243 SER B CA 1
ATOM 3301 C C . SER B 2 243 ? 355.475 304.594 292.249 1.00 0.00 243 SER B C 1
ATOM 3302 O O . SER B 2 243 ? 356.112 305.643 292.237 1.00 0.00 243 SER B O 1
ATOM 3305 N N . ILE B 2 244 ? 355.919 303.474 292.814 1.00 30.00 244 ILE B N 1
ATOM 3306 C CA . ILE B 2 244 ? 357.144 303.408 293.598 1.00 30.00 244 ILE B CA 1
ATOM 3307 C C . ILE B 2 244 ? 357.796 302.039 293.389 1.00 30.00 244 ILE B C 1
ATOM 3308 O O . ILE B 2 244 ? 357.112 301.075 293.067 1.00 30.00 244 ILE B O 1
ATOM 3313 N N . VAL B 2 245 ? 359.112 301.954 293.552 1.00 30.00 245 VAL B N 1
ATOM 3314 C CA . VAL B 2 245 ? 359.797 300.668 293.574 1.00 30.00 245 VAL B CA 1
ATOM 3315 C C . VAL B 2 245 ? 359.374 299.836 294.779 1.00 30.00 245 VAL B C 1
ATOM 3316 O O . VAL B 2 245 ? 359.266 300.354 295.885 1.00 30.00 245 VAL B O 1
ATOM 3320 N N . SER B 2 246 ? 359.148 298.543 294.568 1.00 30.00 246 SER B N 1
ATOM 3321 C CA . SER B 2 246 ? 358.753 297.628 295.638 1.00 30.00 246 SER B CA 1
ATOM 3322 C C . SER B 2 246 ? 359.952 296.898 296.234 1.00 30.00 246 SER B C 1
ATOM 3323 O O . SER B 2 246 ? 361.057 296.990 295.710 1.00 30.00 246 SER B O 1
ATOM 3326 N N . LEU B 2 247 ? 359.735 296.176 297.331 1.00 30.00 247 LEU B N 1
ATOM 3327 C CA . LEU B 2 247 ? 360.818 295.486 298.032 1.00 30.00 247 LEU B CA 1
ATOM 3328 C C . LEU B 2 247 ? 360.599 293.984 298.209 1.00 30.00 247 LEU B C 1
ATOM 3329 O O . LEU B 2 247 ? 359.471 293.502 298.185 1.00 30.00 247 LEU B O 1
ATOM 3334 N N . SER B 2 248 ? 361.698 293.256 298.387 1.00 30.00 248 SER B N 1
ATOM 3335 C CA . SER B 2 248 ? 361.684 291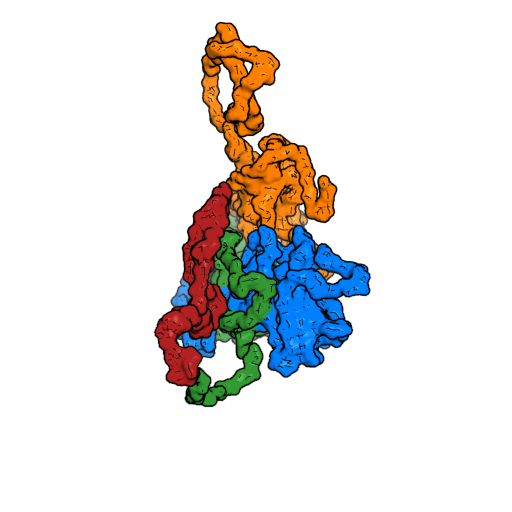.798 298.530 1.00 30.00 248 SER B CA 1
ATOM 3336 C C . SER B 2 248 ? 361.562 291.338 299.986 1.00 30.00 248 SER B C 1
ATOM 3337 O O . SER B 2 248 ? 361.619 292.150 300.901 1.00 30.00 248 SER B O 1
ATOM 3340 N N . TYR B 2 249 ? 361.399 290.031 300.189 1.00 30.00 249 TYR B N 1
ATOM 3341 C CA . TYR B 2 249 ? 361.030 289.477 301.495 1.00 30.00 249 TYR B CA 1
ATOM 3342 C C . TYR B 2 249 ? 361.891 289.801 302.723 1.00 30.00 249 TYR B C 1
ATOM 3343 O O . TYR B 2 249 ? 361.343 290.226 303.738 1.00 30.00 249 TYR B O 1
ATOM 3352 N N . PRO B 2 250 ? 363.217 289.576 302.664 1.00 30.00 250 PRO B N 1
ATOM 3353 C CA . PRO B 2 250 ? 363.990 289.860 303.879 1.00 30.00 250 PRO B CA 1
ATOM 3354 C C . PRO B 2 250 ? 363.869 291.312 304.324 1.00 30.00 250 PRO B C 1
ATOM 3355 O O . PRO B 2 250 ? 363.879 291.613 305.516 1.00 30.00 250 PRO B O 1
ATOM 3359 N N . GLN B 2 251 ? 363.751 292.214 303.355 1.00 30.00 251 GLN B N 1
ATOM 3360 C CA . GLN B 2 251 ? 363.624 293.637 303.644 1.00 30.00 251 GLN B CA 1
ATOM 3361 C C . GLN B 2 251 ? 362.283 293.950 304.301 1.00 30.00 251 GLN B C 1
ATOM 3362 O O . GLN B 2 251 ? 361.267 293.332 303.984 1.00 30.00 251 GLN B O 1
ATOM 3368 N N . THR B 2 252 ? 362.289 294.912 305.216 1.00 30.00 252 THR B N 1
ATOM 3369 C CA . THR B 2 252 ? 361.073 295.306 305.921 1.00 30.00 252 THR B CA 1
ATOM 3370 C C . THR B 2 252 ? 360.715 296.758 305.629 1.00 30.00 252 THR B C 1
ATOM 3371 O O . THR B 2 252 ? 361.558 297.651 305.732 1.00 30.00 252 THR B O 1
ATOM 3375 N N . GLU B 2 253 ? 359.457 296.990 305.263 1.00 30.00 253 GLU B N 1
ATOM 3376 C CA . GLU B 2 253 ? 358.983 298.333 304.957 1.00 30.00 253 GLU B CA 1
ATOM 3377 C C . GLU B 2 253 ? 357.865 298.755 305.905 1.00 30.00 253 GLU B C 1
ATOM 3378 O O . GLU B 2 253 ? 357.542 298.042 306.855 1.00 30.00 253 GLU B O 1
ATOM 3384 N N . SER C 3 1 ? 330.358 235.207 324.669 1.00 30.00 1 SER C N 1
ATOM 3385 C CA . SER C 3 1 ? 330.653 236.225 323.670 1.00 30.00 1 SER C CA 1
ATOM 3386 C C . SER C 3 1 ? 332.039 236.017 323.092 1.00 30.00 1 SER C C 1
ATOM 3387 O O . SER C 3 1 ? 332.305 236.374 321.950 1.00 30.00 1 SER C O 1
ATOM 3390 N N . LYS C 3 2 ? 332.921 235.433 323.891 1.00 30.00 2 LYS C N 1
ATOM 3391 C CA . LYS C 3 2 ? 334.289 235.184 323.473 1.00 30.00 2 LYS C CA 1
ATOM 3392 C C . LYS C 3 2 ? 334.350 233.907 322.656 1.00 30.00 2 LYS C C 1
ATOM 3393 O O . LYS C 3 2 ? 334.963 232.934 323.080 1.00 30.00 2 LYS C O 1
ATOM 3399 N N . ASP C 3 3 ? 333.720 233.895 321.493 1.00 30.00 3 ASP C N 1
ATOM 3400 C CA . ASP C 3 3 ? 333.682 232.670 320.709 1.00 30.00 3 ASP C CA 1
ATOM 3401 C C . ASP C 3 3 ? 335.039 232.329 320.108 1.00 30.00 3 ASP C C 1
ATOM 3402 O O . ASP C 3 3 ? 335.841 233.203 319.804 1.00 30.00 3 ASP C O 1
ATOM 3407 N N . ARG C 3 4 ? 335.271 231.032 319.954 1.00 30.00 4 ARG C N 1
ATOM 3408 C CA . ARG C 3 4 ? 336.525 230.498 319.464 1.00 30.00 4 ARG C CA 1
ATOM 3409 C C . ARG C 3 4 ? 336.837 230.988 318.060 1.00 30.00 4 ARG C C 1
ATOM 3410 O O . ARG C 3 4 ? 335.958 231.002 317.206 1.00 30.00 4 ARG C O 1
ATOM 3418 N N . ASP C 3 5 ? 338.076 231.401 317.818 1.00 30.00 5 ASP C N 1
ATOM 3419 C CA . ASP C 3 5 ? 338.519 231.653 316.451 1.00 30.00 5 ASP C CA 1
ATOM 3420 C C . ASP C 3 5 ? 338.894 230.347 315.777 1.00 30.00 5 ASP C C 1
ATOM 3421 O O . ASP C 3 5 ? 339.298 229.397 316.435 1.00 30.00 5 ASP C O 1
ATOM 3426 N N . LEU C 3 6 ? 338.763 230.298 314.461 1.00 30.00 6 LEU C N 1
ATOM 3427 C CA . LEU C 3 6 ? 339.122 229.096 313.735 1.00 30.00 6 LEU C CA 1
ATOM 3428 C C . LEU C 3 6 ? 340.178 229.424 312.691 1.00 30.00 6 LEU C C 1
ATOM 3429 O O . LEU C 3 6 ? 341.362 229.191 312.912 1.00 30.00 6 LEU C O 1
ATOM 3434 N N . SER C 3 7 ? 339.755 229.982 311.568 1.00 30.00 7 SER C N 1
ATOM 3435 C CA . SER C 3 7 ? 340.683 230.512 310.571 1.00 30.00 7 SER C CA 1
ATOM 3436 C C . SER C 3 7 ? 341.680 229.488 310.040 1.00 30.00 7 SER C C 1
ATOM 3437 O O . SER C 3 7 ? 341.327 228.355 309.726 1.00 30.00 7 SER C O 1
ATOM 3440 N N . LYS C 3 8 ? 342.930 229.921 309.946 1.00 30.00 8 LYS C N 1
ATOM 3441 C CA . LYS C 3 8 ? 343.997 229.166 309.317 1.00 30.00 8 LYS C CA 1
ATOM 3442 C C . LYS C 3 8 ? 345.314 229.872 309.540 1.00 30.00 8 LYS C C 1
ATOM 3443 O O . LYS C 3 8 ? 345.395 231.082 309.361 1.00 30.00 8 LYS C O 1
ATOM 3449 N N . VAL C 3 9 ? 346.352 229.142 309.925 1.00 30.00 9 VAL C N 1
ATOM 3450 C CA . VAL C 3 9 ? 347.680 229.731 309.955 1.00 30.00 9 VAL C CA 1
ATOM 3451 C C . VAL C 3 9 ? 348.122 229.991 308.522 1.00 30.00 9 VAL C C 1
ATOM 3452 O O . VAL C 3 9 ? 347.921 229.146 307.660 1.00 30.00 9 VAL C O 1
ATOM 3456 N N . SER C 3 10 ? 348.719 231.145 308.256 1.00 30.00 10 SER C N 1
ATOM 3457 C CA . SER C 3 10 ? 349.166 231.442 306.900 1.00 30.00 10 SER C CA 1
ATOM 3458 C C . SER C 3 10 ? 350.603 231.943 306.857 1.00 30.00 10 SER C C 1
ATOM 3459 O O . SER C 3 10 ? 350.990 232.788 307.653 1.00 30.00 10 SER C O 1
ATOM 3462 N N . PRO C 3 11 ? 351.393 231.424 305.907 1.00 30.00 11 PRO C N 1
ATOM 3463 C CA . PRO C 3 11 ? 352.804 231.735 305.659 1.00 30.00 11 PRO C CA 1
ATOM 3464 C C . PRO C 3 11 ? 353.065 233.168 305.210 1.00 30.00 11 PRO C C 1
ATOM 3465 O O . PRO C 3 11 ? 352.236 233.743 304.522 1.00 30.00 11 PRO C O 1
ATOM 3469 N N . TYR C 3 12 ? 354.209 233.732 305.591 1.00 30.00 12 TYR C N 1
ATOM 3470 C CA . TYR C 3 12 ? 354.578 235.063 305.126 1.00 30.00 12 TYR C CA 1
ATOM 3471 C C . TYR C 3 12 ? 356.083 235.210 305.018 1.00 30.00 12 TYR C C 1
ATOM 3472 O O . TYR C 3 12 ? 356.827 234.326 305.420 1.00 30.00 12 TYR C O 1
ATOM 3481 N N . GLU C 3 13 ? 356.527 236.328 304.456 1.00 30.00 13 GLU C N 1
ATOM 3482 C CA . GLU C 3 13 ? 357.946 236.633 304.383 1.00 30.00 13 GLU C CA 1
ATOM 3483 C C . GLU C 3 13 ? 358.237 238.074 304.782 1.00 30.00 13 GLU C C 1
ATOM 3484 O O . GLU C 3 13 ? 357.469 238.975 304.464 1.00 30.00 13 GLU C O 1
ATOM 3490 N N . ASN C 3 14 ? 359.344 238.298 305.474 1.00 30.00 14 ASN C N 1
ATOM 3491 C CA . ASN C 3 14 ? 359.680 239.646 305.904 1.00 30.00 14 ASN C CA 1
ATOM 3492 C C . ASN C 3 14 ? 360.624 240.324 304.924 1.00 30.00 14 ASN C C 1
ATOM 3493 O O . ASN C 3 14 ? 361.837 240.285 305.094 1.00 30.00 14 ASN C O 1
ATOM 3498 N N . ILE C 3 15 ? 360.059 240.940 303.894 1.00 30.00 15 ILE C N 1
ATOM 3499 C CA . ILE C 3 15 ? 360.833 241.729 302.943 1.00 30.00 15 ILE C CA 1
ATOM 3500 C C . ILE C 3 15 ? 360.376 243.187 302.934 1.00 30.00 15 ILE C C 1
ATOM 3501 O O . ILE C 3 15 ? 359.345 243.526 302.356 1.00 30.00 15 ILE C O 1
ATOM 3506 N N . PRO C 3 16 ? 361.152 244.058 303.586 1.00 30.00 16 PRO C N 1
ATOM 3507 C CA . PRO C 3 16 ? 360.752 245.438 303.878 1.00 30.00 16 PRO C CA 1
ATOM 3508 C C . PRO C 3 16 ? 360.413 246.315 302.675 1.00 30.00 16 PRO C C 1
ATOM 3509 O O . PRO C 3 16 ? 359.537 247.165 302.806 1.00 30.00 16 PRO C O 1
ATOM 3513 N N . ALA C 3 17 ? 361.061 246.128 301.533 1.00 30.00 17 ALA C N 1
ATOM 3514 C CA . ALA C 3 17 ? 360.763 246.962 300.370 1.00 30.00 17 ALA C CA 1
ATOM 3515 C C . ALA C 3 17 ? 360.927 246.169 299.086 1.00 30.00 17 ALA C C 1
ATOM 3516 O O . ALA C 3 17 ? 362.001 246.146 298.501 1.00 30.00 17 ALA C O 1
ATOM 3518 N N . LYS C 3 18 ? 359.844 245.538 298.649 1.00 30.00 18 LYS C N 1
ATOM 3519 C CA . LYS C 3 18 ? 359.941 244.468 297.671 1.00 30.00 18 LYS C CA 1
ATOM 3520 C C . LYS C 3 18 ? 360.463 244.919 296.320 1.00 30.00 18 LYS C C 1
ATOM 3521 O O . LYS C 3 18 ? 361.134 244.156 295.634 1.00 30.00 18 LYS C O 1
ATOM 3527 N N . GLY C 3 19 ? 360.194 246.156 295.936 1.00 30.00 19 GLY C N 1
ATOM 3528 C CA . GLY C 3 19 ? 360.649 246.602 294.635 1.00 30.00 19 GLY C CA 1
ATOM 3529 C C . GLY C 3 19 ? 360.633 248.097 294.450 1.00 30.00 19 GLY C C 1
ATOM 3530 O O . GLY C 3 19 ? 359.611 248.672 294.101 1.00 30.00 19 GLY C O 1
ATOM 3531 N N . PHE C 3 20 ? 361.769 248.733 294.694 1.00 30.00 20 PHE C N 1
ATOM 3532 C CA . PHE C 3 20 ? 361.875 250.162 294.470 1.00 30.00 20 PHE C CA 1
ATOM 3533 C C . PHE C 3 20 ? 362.552 250.510 293.150 1.00 30.00 20 PHE C C 1
ATOM 3534 O O . PHE C 3 20 ? 362.375 251.609 292.635 1.00 30.00 20 PHE C O 1
ATOM 3542 N N . THR C 3 21 ? 363.325 249.583 292.601 1.00 30.00 21 THR C N 1
ATOM 3543 C CA . THR C 3 21 ? 363.940 249.807 291.302 1.00 30.00 21 THR C CA 1
ATOM 3544 C C . THR C 3 21 ? 362.936 249.729 290.168 1.00 30.00 21 THR C C 1
ATOM 3545 O O . THR C 3 21 ? 363.201 250.207 289.072 1.00 30.00 21 THR C O 1
ATOM 3549 N N . HIS C 3 22 ? 361.791 249.110 290.422 1.00 30.00 22 HIS C N 1
ATOM 3550 C CA . HIS C 3 22 ? 360.749 249.013 289.412 1.00 30.00 22 HIS C CA 1
ATOM 3551 C C . HIS C 3 22 ? 360.202 250.374 289.081 1.00 30.00 22 HIS C C 1
ATOM 3552 O O . HIS C 3 22 ? 360.130 251.239 289.939 1.00 30.00 22 HIS C O 1
ATOM 3559 N N . GLY C 3 23 ? 359.806 250.564 287.834 1.00 30.00 23 GLY C N 1
ATOM 3560 C CA . GLY C 3 23 ? 359.234 251.824 287.419 1.00 30.00 23 GLY C CA 1
ATOM 3561 C C . GLY C 3 23 ? 357.746 251.944 287.682 1.00 30.00 23 GLY C C 1
ATOM 3562 O O . GLY C 3 23 ? 357.146 252.958 287.343 1.00 30.00 23 GLY C O 1
ATOM 3563 N N . VAL C 3 24 ? 357.140 250.917 288.269 1.00 21.27 24 VAL C N 1
ATOM 3564 C CA . VAL C 3 24 ? 355.695 250.920 288.492 1.00 20.34 24 VAL C CA 1
ATOM 3565 C C . VAL C 3 24 ? 355.248 250.289 289.815 1.00 19.98 24 VAL C C 1
ATOM 3566 O O . VAL C 3 24 ? 355.867 249.357 290.311 1.00 22.16 24 VAL C O 1
ATOM 3570 N N . GLY C 3 25 ? 354.166 250.822 290.379 1.00 15.02 25 GLY C N 1
ATOM 3571 C CA . GLY C 3 25 ? 353.480 250.200 291.501 1.00 15.30 25 GLY C CA 1
ATOM 3572 C C . GLY C 3 25 ? 353.893 250.546 292.920 1.00 15.62 25 GLY C C 1
ATOM 3573 O O . GLY C 3 25 ? 354.939 250.103 293.382 1.00 18.15 25 GLY C O 1
ATOM 3574 N N . PHE C 3 26 ? 353.070 251.336 293.602 1.00 14.72 26 PHE C N 1
ATOM 3575 C CA . PHE C 3 26 ? 353.114 251.513 295.063 1.00 14.72 26 PHE C CA 1
ATOM 3576 C C . PHE C 3 26 ? 354.358 252.176 295.661 1.00 15.75 26 PHE C C 1
ATOM 3577 O O . PHE C 3 26 ? 355.480 251.756 295.420 1.00 17.58 26 PHE C O 1
ATOM 3585 N N . ASP C 3 27 ? 354.124 253.341 296.267 1.00 30.00 27 ASP C N 1
ATOM 3586 C CA . ASP C 3 27 ? 355.114 254.104 297.044 1.00 30.00 27 ASP C CA 1
ATOM 3587 C C . ASP C 3 27 ? 355.560 253.538 298.405 1.00 30.00 27 ASP C C 1
ATOM 3588 O O . ASP C 3 27 ? 356.749 253.539 298.723 1.00 30.00 27 ASP C O 1
ATOM 3593 N N . TYR C 3 28 ? 354.601 253.061 299.196 1.00 30.00 28 TYR C N 1
ATOM 3594 C CA . TYR C 3 28 ? 354.874 252.556 300.546 1.00 30.00 28 TYR C CA 1
ATOM 3595 C C . TYR C 3 28 ? 355.230 253.583 301.624 1.00 30.00 28 TYR C C 1
ATOM 3596 O O . TYR C 3 28 ? 354.809 253.441 302.764 1.00 30.00 28 TYR C O 1
ATOM 3605 N N . GLY C 3 29 ? 356.008 254.603 301.287 1.00 30.00 29 GLY C N 1
ATOM 3606 C CA . GLY C 3 29 ? 356.452 255.543 302.296 1.00 30.00 29 GLY C CA 1
ATOM 3607 C C . GLY C 3 29 ? 355.345 256.411 302.853 1.00 30.00 29 GLY C C 1
ATOM 3608 O O . GLY C 3 29 ? 354.352 256.676 302.181 1.00 30.00 29 GLY C O 1
ATOM 3609 N N . VAL C 3 30 ? 355.518 256.866 304.089 1.00 30.00 30 VAL C N 1
ATOM 3610 C CA . VAL C 3 30 ? 354.543 257.746 304.717 1.00 30.00 30 VAL C CA 1
ATOM 3611 C C . VAL C 3 30 ? 354.843 259.205 304.429 1.00 30.00 30 VAL C C 1
ATOM 3612 O O . VAL C 3 30 ? 355.939 259.687 304.693 1.00 30.00 30 VAL C O 1
ATOM 3616 N N . PRO C 3 31 ? 353.876 259.912 303.843 1.00 30.00 31 PRO C N 1
ATOM 3617 C CA . PRO C 3 31 ? 354.070 261.347 303.653 1.00 30.00 31 PRO C CA 1
ATOM 3618 C C . PRO C 3 31 ? 354.197 262.052 304.990 1.00 30.00 31 PRO C C 1
ATOM 3619 O O . PRO C 3 31 ? 353.510 261.675 305.929 1.00 30.00 31 PRO C O 1
ATOM 3623 N N . LEU C 3 32 ? 355.050 263.060 305.084 1.00 30.00 32 LEU C N 1
ATOM 3624 C CA . LEU C 3 32 ? 355.099 263.861 306.293 1.00 30.00 32 LEU C CA 1
ATOM 3625 C C . LEU C 3 32 ? 354.097 264.982 306.223 1.00 30.00 32 LEU C C 1
ATOM 3626 O O . LEU C 3 32 ? 354.464 266.139 306.062 1.00 30.00 32 LEU C O 1
ATOM 3631 N N . SER C 3 33 ? 352.828 264.634 306.351 1.00 30.00 33 SER C N 1
ATOM 3632 C CA . SER C 3 33 ? 351.782 265.627 306.264 1.00 30.00 33 SER C CA 1
ATOM 3633 C C . SER C 3 33 ? 350.467 265.169 306.848 1.00 30.00 33 SER C C 1
ATOM 3634 O O . SER C 3 33 ? 350.181 263.980 306.911 1.00 30.00 33 SER C O 1
ATOM 3637 N N . LEU C 3 34 ? 349.672 266.142 307.266 1.00 30.00 34 LEU C N 1
ATOM 3638 C CA . LEU C 3 34 ? 348.280 265.928 307.589 1.00 30.00 34 LEU C CA 1
ATOM 3639 C C . LEU C 3 34 ? 347.591 265.486 306.307 1.00 30.00 34 LEU C C 1
ATOM 3640 O O . LEU C 3 34 ? 347.976 265.925 305.231 1.00 30.00 34 LEU C O 1
ATOM 3645 N N . PHE C 3 35 ? 346.599 264.606 306.427 1.00 30.00 35 PHE C N 1
ATOM 3646 C CA . PHE C 3 35 ? 346.013 263.880 305.291 1.00 30.00 35 PHE C CA 1
ATOM 3647 C C . PHE C 3 35 ? 347.010 262.911 304.689 1.00 30.00 35 PHE C C 1
ATOM 3648 O O . PHE C 3 35 ? 348.038 263.320 304.161 1.00 30.00 35 PHE C O 1
ATOM 3656 N N . PRO C 3 36 ? 346.693 261.615 304.747 1.00 30.00 36 PRO C N 1
ATOM 3657 C CA . PRO C 3 36 ? 347.535 260.553 304.199 1.00 30.00 36 PRO C CA 1
ATOM 3658 C C . PRO C 3 36 ? 347.794 260.691 302.707 1.00 30.00 36 PRO C C 1
ATOM 3659 O O . PRO C 3 36 ? 348.849 260.283 302.241 1.00 30.00 36 PRO C O 1
ATOM 3663 N N . ASP C 3 37 ? 346.849 261.255 301.968 1.00 30.00 37 ASP C N 1
ATOM 3664 C CA . ASP C 3 37 ? 347.000 261.353 300.523 1.00 30.00 37 ASP C CA 1
ATOM 3665 C C . ASP C 3 37 ? 347.102 262.781 299.994 1.00 30.00 37 ASP C C 1
ATOM 3666 O O . ASP C 3 37 ? 346.130 263.354 299.515 1.00 30.00 37 ASP C O 1
ATOM 3671 N N . ASN C 3 38 ? 348.296 263.349 300.077 1.00 30.00 38 ASN C N 1
ATOM 3672 C CA . ASN C 3 38 ? 348.592 264.575 299.365 1.00 30.00 38 ASN C CA 1
ATOM 3673 C C . ASN C 3 38 ? 348.538 264.361 297.869 1.00 30.00 38 ASN C C 1
ATOM 3674 O O . ASN C 3 38 ? 348.853 263.282 297.379 1.00 30.00 38 ASN C O 1
ATOM 3679 N N . ALA C 3 39 ? 348.150 265.396 297.145 1.00 30.00 39 ALA C N 1
ATOM 3680 C CA . ALA C 3 39 ? 348.231 265.369 295.697 1.00 30.00 39 ALA C CA 1
ATOM 3681 C C . ALA C 3 39 ? 348.125 266.773 295.135 1.00 30.00 39 ALA C C 1
ATOM 3682 O O . ALA C 3 39 ? 347.760 267.710 295.841 1.00 30.00 39 ALA C O 1
ATOM 3684 N N . ILE C 3 40 ? 348.506 266.909 293.873 1.00 30.00 40 ILE C N 1
ATOM 3685 C CA . ILE C 3 40 ? 348.317 268.130 293.105 1.00 30.00 40 ILE C CA 1
ATOM 3686 C C . ILE C 3 40 ? 348.301 267.688 291.655 1.00 30.00 40 ILE C C 1
ATOM 3687 O O . ILE C 3 40 ? 348.818 266.616 291.338 1.00 30.00 40 ILE C O 1
ATOM 3692 N N . ASP C 3 41 ? 347.725 268.482 290.757 1.00 30.00 41 ASP C N 1
ATOM 3693 C CA . ASP C 3 41 ? 347.754 268.062 289.369 1.00 30.00 41 ASP C CA 1
ATOM 3694 C C . ASP C 3 41 ? 348.821 268.816 288.598 1.00 30.00 41 ASP C C 1
ATOM 3695 O O . ASP C 3 41 ? 348.706 270.016 288.381 1.00 30.00 41 ASP C O 1
ATOM 3700 N N . PRO C 3 42 ? 349.869 268.101 288.183 1.00 30.00 42 PRO C N 1
ATOM 3701 C CA . PRO C 3 42 ? 350.942 268.629 287.342 1.00 30.00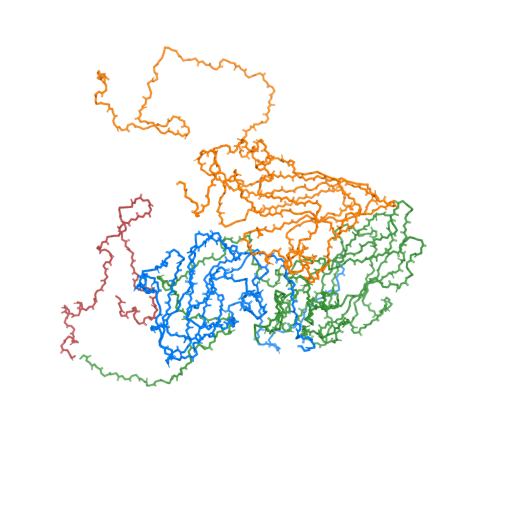 42 PRO C CA 1
ATOM 3702 C C . PRO C 3 42 ? 350.468 269.170 285.999 1.00 30.00 42 PRO C C 1
ATOM 3703 O O . PRO C 3 42 ? 351.067 270.096 285.462 1.00 30.00 42 PRO C O 1
ATOM 3707 N N . THR C 3 43 ? 349.409 268.595 285.463 1.00 30.00 43 THR C N 1
ATOM 3708 C CA . THR C 3 43 ? 349.041 268.839 284.079 1.00 30.00 43 THR C CA 1
ATOM 3709 C C . THR C 3 43 ? 348.549 270.255 283.820 1.00 30.00 43 THR C C 1
ATOM 3710 O O . THR C 3 43 ? 348.448 270.681 282.674 1.00 30.00 43 THR C O 1
ATOM 3714 N N . ILE C 3 44 ? 348.206 270.971 284.880 1.00 30.00 44 ILE C N 1
ATOM 3715 C CA . ILE C 3 44 ? 347.507 272.239 284.731 1.00 30.00 44 ILE C CA 1
ATOM 3716 C C . ILE C 3 44 ? 348.410 273.448 284.451 1.00 30.00 44 ILE C C 1
ATOM 3717 O O . ILE C 3 44 ? 348.056 274.314 283.659 1.00 30.00 44 ILE C O 1
ATOM 3722 N N . ALA C 3 45 ? 349.575 273.505 285.085 1.00 30.00 45 ALA C N 1
ATOM 3723 C CA . ALA C 3 45 ? 350.426 274.686 284.977 1.00 30.00 45 ALA C CA 1
ATOM 3724 C C . ALA C 3 45 ? 351.432 274.614 283.836 1.00 30.00 45 ALA C C 1
ATOM 3725 O O . ALA C 3 45 ? 352.265 275.503 283.681 1.00 30.00 45 ALA C O 1
ATOM 3727 N N . ASN C 3 46 ? 351.358 273.556 283.045 1.00 30.00 46 ASN C N 1
ATOM 3728 C CA . ASN C 3 46 ? 352.337 273.328 281.991 1.00 30.00 46 ASN C CA 1
ATOM 3729 C C . ASN C 3 46 ? 352.324 274.391 280.898 1.00 30.00 46 ASN C C 1
ATOM 3730 O O . ASN C 3 46 ? 351.269 274.896 280.525 1.00 30.00 46 ASN C O 1
ATOM 3735 N N . PRO C 3 47 ? 353.510 274.754 280.397 1.00 30.00 47 PRO C N 1
ATOM 3736 C CA . PRO C 3 47 ? 353.635 275.655 279.251 1.00 30.00 47 PRO C CA 1
ATOM 3737 C C . PRO C 3 47 ? 352.943 275.149 277.988 1.00 30.00 47 PRO C C 1
ATOM 3738 O O . PRO C 3 47 ? 352.468 275.978 277.214 1.00 30.00 47 PRO C O 1
ATOM 3742 N N . GLU C 3 48 ? 352.882 273.841 277.764 1.00 30.00 48 GLU C N 1
ATOM 3743 C CA . GLU C 3 48 ? 352.182 273.334 276.584 1.00 30.00 48 GLU C CA 1
ATOM 3744 C C . GLU C 3 48 ? 351.378 272.066 276.821 1.00 30.00 48 GLU C C 1
ATOM 3745 O O . GLU C 3 48 ? 351.617 271.336 277.771 1.00 30.00 48 GLU C O 1
ATOM 3751 N N . SER C 3 49 ? 350.413 271.827 275.940 1.00 30.00 49 SER C N 1
ATOM 3752 C CA . SER C 3 49 ? 349.482 270.711 276.078 1.00 30.00 49 SER C CA 1
ATOM 3753 C C . SER C 3 49 ? 350.088 269.315 275.938 1.00 30.00 49 SER C C 1
ATOM 3754 O O . SER C 3 49 ? 349.656 268.390 276.619 1.00 30.00 49 SER C O 1
ATOM 3757 N N . ILE C 3 50 ? 351.074 269.148 275.067 1.00 30.00 50 ILE C N 1
ATOM 3758 C CA . ILE C 3 50 ? 351.710 267.842 274.896 1.00 30.00 50 ILE C CA 1
ATOM 3759 C C . ILE C 3 50 ? 352.748 267.576 275.980 1.00 30.00 50 ILE C C 1
ATOM 3760 O O . ILE C 3 50 ? 353.340 268.508 276.513 1.00 30.00 50 ILE C O 1
ATOM 3765 N N . ASP C 3 51 ? 352.962 266.308 276.316 1.00 0.00 51 ASP C N 1
ATOM 3766 C CA . ASP C 3 51 ? 353.958 265.962 277.326 1.00 0.00 51 ASP C CA 1
ATOM 3767 C C . ASP C 3 51 ? 355.365 266.262 276.827 1.00 0.00 51 ASP C C 1
ATOM 3768 O O . ASP C 3 51 ? 355.704 265.958 275.692 1.00 0.00 51 ASP C O 1
ATOM 3773 N N . GLU C 3 52 ? 356.188 266.841 277.695 1.00 0.00 52 GLU C N 1
ATOM 3774 C CA . GLU C 3 52 ? 357.531 267.251 277.310 1.00 0.00 52 GLU C CA 1
ATOM 3775 C C . GLU C 3 52 ? 358.604 266.266 277.745 1.00 0.00 52 GLU C C 1
ATOM 3776 O O . GLU C 3 52 ? 359.789 266.530 277.586 1.00 0.00 52 GLU C O 1
ATOM 3782 N N . MET C 3 53 ? 358.198 265.142 278.318 1.00 0.00 53 MET C N 1
ATOM 3783 C CA . MET C 3 53 ? 359.168 264.151 278.753 1.00 0.00 53 MET C CA 1
ATOM 3784 C C . MET C 3 53 ? 359.062 262.881 277.927 1.00 0.00 53 MET C C 1
ATOM 3785 O O . MET C 3 53 ? 359.752 261.906 278.191 1.00 0.00 53 MET C O 1
ATOM 3790 N N . SER C 3 54 ? 358.184 262.884 276.933 1.00 0.00 54 SER C N 1
ATOM 3791 C CA . SER C 3 54 ? 358.077 261.759 276.021 1.00 0.00 54 SER C CA 1
ATOM 3792 C C . SER C 3 54 ? 359.294 261.706 275.116 1.00 0.00 54 SER C C 1
ATOM 3793 O O . SER C 3 54 ? 359.812 262.739 274.718 1.00 0.00 54 SER C O 1
ATOM 3796 N N . ILE C 3 55 ? 359.757 260.504 274.795 1.00 0.00 55 ILE C N 1
ATOM 3797 C CA . ILE C 3 55 ? 360.936 260.343 273.953 1.00 0.00 55 ILE C CA 1
ATOM 3798 C C . ILE C 3 55 ? 360.723 260.859 272.538 1.00 0.00 55 ILE C C 1
ATOM 3799 O O . ILE C 3 55 ? 361.624 261.437 271.933 1.00 0.00 55 ILE C O 1
ATOM 3804 N N . GLN C 3 56 ? 359.518 260.687 272.020 1.00 0.00 56 GLN C N 1
ATOM 3805 C CA . GLN C 3 56 ? 359.230 261.146 270.677 1.00 0.00 56 GLN C CA 1
ATOM 3806 C C . GLN C 3 56 ? 359.277 262.660 270.624 1.00 0.00 56 GLN C C 1
ATOM 3807 O O . GLN C 3 56 ? 359.631 263.242 269.606 1.00 0.00 56 GLN C O 1
ATOM 3813 N N . TYR C 3 57 ? 358.926 263.300 271.730 1.00 0.00 57 TYR C N 1
ATOM 3814 C CA . TYR C 3 57 ? 359.008 264.747 271.804 1.00 0.00 57 TYR C CA 1
ATOM 3815 C C . TYR C 3 57 ? 360.449 265.221 271.761 1.00 0.00 57 TYR C C 1
ATOM 3816 O O . TYR C 3 57 ? 360.743 266.284 271.234 1.00 0.00 57 TYR C O 1
ATOM 3825 N N . LEU C 3 58 ? 361.351 264.429 272.321 1.00 0.00 58 LEU C N 1
ATOM 3826 C CA . LEU C 3 58 ? 362.761 264.769 272.307 1.00 0.00 58 LEU C CA 1
ATOM 3827 C C . LEU C 3 58 ? 363.360 264.547 270.939 1.00 0.00 58 LEU C C 1
ATOM 3828 O O . LEU C 3 58 ? 364.181 265.329 270.478 1.00 0.00 58 LEU C O 1
ATOM 3833 N N . ALA C 3 59 ? 362.941 263.470 270.291 1.00 0.00 59 ALA C N 1
ATOM 3834 C CA . ALA C 3 59 ? 363.480 263.111 268.991 1.00 0.00 59 ALA C CA 1
ATOM 3835 C C . ALA C 3 59 ? 363.108 264.106 267.907 1.00 0.00 59 ALA C C 1
ATOM 3836 O O . ALA C 3 59 ? 363.839 264.278 266.938 1.00 0.00 59 ALA C O 1
ATOM 3838 N N . SER C 3 60 ? 361.972 264.771 268.076 1.00 0.00 60 SER C N 1
ATOM 3839 C CA . SER C 3 60 ? 361.390 265.555 266.998 1.00 0.00 60 SER C CA 1
ATOM 3840 C C . SER C 3 60 ? 362.019 266.929 266.815 1.00 0.00 60 SER C C 1
ATOM 3841 O O . SER C 3 60 ? 361.668 267.636 265.879 1.00 0.00 60 SER C O 1
ATOM 3844 N N . ARG C 3 61 ? 362.922 267.330 267.705 1.00 0.00 61 ARG C N 1
ATOM 3845 C CA . ARG C 3 61 ? 363.616 268.594 267.489 1.00 0.00 61 ARG C CA 1
ATOM 3846 C C . ARG C 3 61 ? 364.912 268.471 266.716 1.00 0.00 61 ARG C C 1
ATOM 3847 O O . ARG C 3 61 ? 365.829 267.776 267.130 1.00 0.00 61 ARG C O 1
ATOM 3855 N N . PRO C 3 62 ? 364.982 269.167 265.580 1.00 0.00 62 PRO C N 1
ATOM 3856 C CA . PRO C 3 62 ? 366.165 269.305 264.741 1.00 0.00 62 PRO C CA 1
ATOM 3857 C C . PRO C 3 62 ? 367.283 270.051 265.448 1.00 0.00 62 PRO C C 1
ATOM 3858 O O . PRO C 3 62 ? 367.010 270.917 266.267 1.00 0.00 62 PRO C O 1
ATOM 3862 N N . TYR C 3 63 ? 368.524 269.707 265.138 1.00 0.00 63 TYR C N 1
ATOM 3863 C CA . TYR C 3 63 ? 369.649 270.484 265.608 1.00 0.00 63 TYR C CA 1
ATOM 3864 C C . TYR C 3 63 ? 370.763 270.485 264.581 1.00 0.00 63 TYR C C 1
ATOM 3865 O O . TYR C 3 63 ? 371.004 269.480 263.924 1.00 0.00 63 TYR C O 1
ATOM 3874 N N . MET C 3 64 ? 371.430 271.621 264.438 1.00 0.00 64 MET C N 1
ATOM 3875 C CA . MET C 3 64 ? 372.597 271.718 263.580 1.00 0.00 64 MET C CA 1
ATOM 3876 C C . MET C 3 64 ? 373.698 270.867 264.167 1.00 0.00 64 MET C C 1
ATOM 3877 O O . MET C 3 64 ? 373.857 270.852 265.378 1.00 0.00 64 MET C O 1
ATOM 3882 N N . LEU C 3 65 ? 374.468 270.164 263.345 1.00 0.00 65 LEU C N 1
ATOM 3883 C CA . LEU C 3 65 ? 375.551 269.375 263.918 1.00 0.00 65 LEU C CA 1
ATOM 3884 C C . LEU C 3 65 ? 376.904 270.060 263.730 1.00 0.00 65 LEU C C 1
ATOM 3885 O O . LEU C 3 65 ? 377.620 270.257 264.707 1.00 0.00 65 LEU C O 1
ATOM 3890 N N . ASP C 3 66 ? 377.257 270.433 262.503 1.00 0.00 66 ASP C N 1
ATOM 3891 C CA . ASP C 3 66 ? 378.523 271.125 262.273 1.00 0.00 66 ASP C CA 1
ATOM 3892 C C . ASP C 3 66 ? 378.594 271.738 260.878 1.00 0.00 66 ASP C C 1
ATOM 3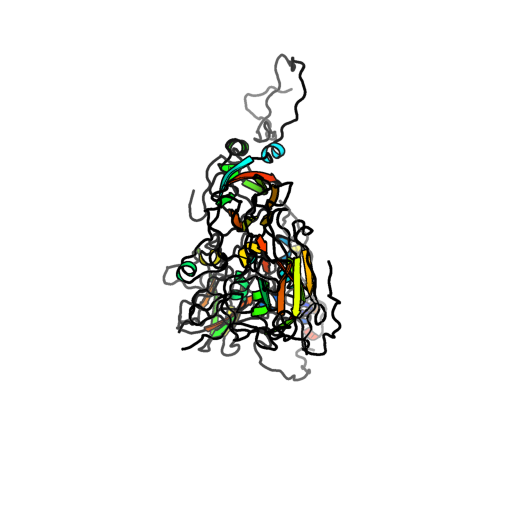893 O O . ASP C 3 66 ? 377.919 271.294 259.958 1.00 0.00 66 ASP C O 1
ATOM 3898 N N . ARG C 3 67 ? 379.413 272.773 260.744 1.00 0.00 67 ARG C N 1
ATOM 3899 C CA . ARG C 3 67 ? 379.638 273.466 259.478 1.00 0.00 67 ARG C CA 1
ATOM 3900 C C . ARG C 3 67 ? 380.601 272.732 258.543 1.00 0.00 67 ARG C C 1
ATOM 3901 O O . ARG C 3 67 ? 381.506 272.043 259.005 1.00 0.00 67 ARG C O 1
ATOM 3909 N N . TYR C 3 68 ? 380.430 272.899 257.234 1.00 0.00 68 TYR C N 1
ATOM 3910 C CA . TYR C 3 68 ? 381.350 272.288 256.272 1.00 0.00 68 TYR C CA 1
ATOM 3911 C C . TYR C 3 68 ? 381.573 273.155 255.035 1.00 0.00 68 TYR C C 1
ATOM 3912 O O . TYR C 3 68 ? 380.650 273.361 254.252 1.00 0.00 68 TYR C O 1
ATOM 3921 N N . THR C 3 69 ? 382.791 273.654 254.852 1.00 0.00 69 THR C N 1
ATOM 3922 C CA . THR C 3 69 ? 383.102 274.499 253.703 1.00 0.00 69 THR C CA 1
ATOM 3923 C C . THR C 3 69 ? 383.236 273.741 252.390 1.00 0.00 69 THR C C 1
ATOM 3924 O O . THR C 3 69 ? 383.669 272.593 252.358 1.00 0.00 69 THR C O 1
ATOM 3928 N N . ILE C 3 70 ? 382.879 274.410 251.300 1.00 30.00 70 ILE C N 1
ATOM 3929 C CA . ILE C 3 70 ? 383.051 273.878 249.960 1.00 30.00 70 ILE C CA 1
ATOM 3930 C C . ILE C 3 70 ? 383.665 274.943 249.077 1.00 30.00 70 ILE C C 1
ATOM 3931 O O . ILE C 3 70 ? 383.045 275.982 248.828 1.00 30.00 70 ILE C O 1
ATOM 3936 N N . LYS C 3 71 ? 384.893 274.700 248.639 1.00 30.00 71 LYS C N 1
ATOM 3937 C CA . LYS C 3 71 ? 385.659 275.709 247.924 1.00 30.00 71 LYS C CA 1
ATOM 3938 C C . LYS C 3 71 ? 386.318 275.192 246.641 1.00 30.00 71 LYS C C 1
ATOM 3939 O O . LYS C 3 71 ? 386.617 274.001 246.536 1.00 30.00 71 LYS C O 1
ATOM 3945 N N . GLY C 3 72 ? 386.531 276.100 245.691 1.00 30.00 72 GLY C N 1
ATOM 3946 C CA . GLY C 3 72 ? 386.051 277.463 245.846 1.00 30.00 72 GLY C CA 1
ATOM 3947 C C . GLY C 3 72 ? 386.650 278.513 244.927 1.00 30.00 72 GLY C C 1
ATOM 3948 O O . GLY C 3 72 ? 387.508 279.295 245.337 1.00 30.00 72 GLY C O 1
ATOM 3949 N N . GLY C 3 73 ? 386.185 278.536 243.682 1.00 30.00 73 GLY C N 1
ATOM 3950 C CA . GLY C 3 73 ? 386.534 279.580 242.733 1.00 30.00 73 GLY C CA 1
ATOM 3951 C C . GLY C 3 73 ? 388.021 279.746 242.482 1.00 30.00 73 GLY C C 1
ATOM 3952 O O . GLY C 3 73 ? 388.715 280.340 243.307 1.00 30.00 73 GLY C O 1
ATOM 3953 N N . ASN C 3 74 ? 388.471 279.208 241.344 1.00 30.00 74 ASN C N 1
ATOM 3954 C CA . ASN C 3 74 ? 389.831 279.299 240.781 1.00 30.00 74 ASN C CA 1
ATOM 3955 C C . ASN C 3 74 ? 390.321 277.889 240.497 1.00 30.00 74 ASN C C 1
ATOM 3956 O O . ASN C 3 74 ? 390.314 277.418 239.360 1.00 30.00 74 ASN C O 1
ATOM 3961 N N . THR C 3 75 ? 390.734 277.226 241.570 1.00 30.00 75 THR C N 1
ATOM 3962 C CA . THR C 3 75 ? 391.039 275.807 241.570 1.00 30.00 75 THR C CA 1
ATOM 3963 C C . THR C 3 75 ? 390.099 275.084 242.509 1.00 30.00 75 THR C C 1
ATOM 3964 O O . THR C 3 75 ? 390.492 274.695 243.607 1.00 30.00 75 THR C O 1
ATOM 3968 N N . PRO C 3 76 ? 388.843 274.905 242.079 1.00 30.00 76 PRO C N 1
ATOM 3969 C CA . PRO C 3 76 ? 387.864 274.189 242.896 1.00 30.00 76 PRO C CA 1
ATOM 3970 C C . PRO C 3 76 ? 388.301 272.754 243.105 1.00 30.00 76 PRO C C 1
ATOM 3971 O O . PRO C 3 76 ? 388.940 272.188 242.221 1.00 30.00 76 PRO C O 1
ATOM 3975 N N . SER C 3 77 ? 387.980 272.187 244.261 1.00 0.00 77 SER C N 1
ATOM 3976 C CA . SER C 3 77 ? 388.432 270.847 244.596 1.00 0.00 77 SER C CA 1
ATOM 3977 C C . SER C 3 77 ? 387.893 269.841 243.593 1.00 0.00 77 SER C C 1
ATOM 3978 O O . SER C 3 77 ? 386.731 269.911 243.200 1.00 0.00 77 SER C O 1
ATOM 3981 N N . PRO C 3 78 ? 388.743 268.892 243.181 1.00 0.00 78 PRO C N 1
ATOM 3982 C CA . PRO C 3 78 ? 388.455 267.916 242.129 1.00 0.00 78 PRO C CA 1
ATOM 3983 C C . PRO C 3 78 ? 387.303 267.005 242.492 1.00 0.00 78 PRO C C 1
ATOM 3984 O O . PRO C 3 78 ? 387.086 266.745 243.669 1.00 0.00 78 PRO C O 1
ATOM 3988 N N . SER C 3 79 ? 386.560 266.559 241.490 1.00 0.00 79 SER C N 1
ATOM 3989 C CA . SER C 3 79 ? 385.422 265.676 241.709 1.00 0.00 79 SER C CA 1
ATOM 3990 C C . SER C 3 79 ? 385.831 264.412 242.447 1.00 0.00 79 SER C C 1
ATOM 3991 O O . SER C 3 79 ? 386.926 263.890 242.240 1.00 0.00 79 SER C O 1
ATOM 3994 N N . GLY C 3 80 ? 384.944 263.918 243.299 1.00 0.00 80 GLY C N 1
ATOM 3995 C CA . GLY C 3 80 ? 385.246 262.781 244.146 1.00 0.00 80 GLY C CA 1
ATOM 3996 C C . GLY C 3 80 ? 385.902 263.189 245.448 1.00 0.00 80 GLY C C 1
ATOM 3997 O O . GLY C 3 80 ? 386.289 262.339 246.246 1.00 0.00 80 GLY C O 1
ATOM 3998 N N . THR C 3 81 ? 386.049 264.492 245.662 1.00 0.00 81 THR C N 1
ATOM 3999 C CA . THR C 3 81 ? 386.544 264.982 246.939 1.00 0.00 81 THR C CA 1
ATOM 4000 C C . THR C 3 81 ? 385.421 264.991 247.951 1.00 0.00 81 THR C C 1
ATOM 4001 O O . THR C 3 81 ? 384.419 265.673 247.768 1.00 0.00 81 THR C O 1
ATOM 4005 N N . VAL C 3 82 ? 385.587 264.224 249.019 1.00 0.00 82 VAL C N 1
ATOM 4006 C CA . VAL C 3 82 ? 384.590 264.153 250.073 1.00 0.00 82 VAL C CA 1
ATOM 4007 C C . VAL C 3 82 ? 384.495 265.474 250.810 1.00 0.00 82 VAL C C 1
ATOM 4008 O O . VAL C 3 82 ? 385.512 266.094 251.104 1.00 0.00 82 VAL C O 1
ATOM 4012 N N . VAL C 3 83 ? 383.278 265.920 251.102 1.00 0.00 83 VAL C N 1
ATOM 4013 C CA . VAL C 3 83 ? 383.123 267.054 251.987 1.00 0.00 83 VAL C CA 1
ATOM 4014 C C . VAL C 3 83 ? 382.742 266.580 253.382 1.00 0.00 83 VAL C C 1
ATOM 4015 O O . VAL C 3 83 ? 383.013 267.270 254.358 1.00 0.00 83 VAL C O 1
ATOM 4019 N N . ALA C 3 84 ? 382.125 265.403 253.485 1.00 0.00 84 ALA C N 1
ATOM 4020 C CA . ALA C 3 84 ? 381.684 264.948 254.803 1.00 0.00 84 ALA C CA 1
ATOM 4021 C C . ALA C 3 84 ? 381.542 263.438 254.964 1.00 0.00 84 ALA C C 1
ATOM 4022 O O . ALA C 3 84 ? 381.105 262.740 254.049 1.00 0.00 84 ALA C O 1
ATOM 4024 N N . ASP C 3 85 ? 381.896 262.960 256.155 1.00 0.00 85 ASP C N 1
ATOM 4025 C CA . ASP C 3 85 ? 381.695 261.571 256.568 1.00 0.00 85 ASP C CA 1
ATOM 4026 C C . ASP C 3 85 ? 380.950 261.529 257.889 1.00 0.00 85 ASP C C 1
ATOM 4027 O O . ASP C 3 85 ? 381.494 261.904 258.922 1.00 0.00 85 ASP C O 1
ATOM 4032 N N . ILE C 3 86 ? 379.715 261.057 257.869 1.00 0.00 86 ILE C N 1
ATOM 4033 C CA . ILE C 3 86 ? 378.864 261.110 259.048 1.00 0.00 86 ILE C CA 1
ATOM 4034 C C . ILE C 3 86 ? 378.403 259.726 259.478 1.00 0.00 86 ILE C C 1
ATOM 4035 O O . ILE C 3 86 ? 377.459 259.179 258.920 1.00 0.00 86 ILE C O 1
ATOM 4040 N N . PRO C 3 87 ? 379.081 259.146 260.466 1.00 0.00 87 PRO C N 1
ATOM 4041 C CA . PRO C 3 87 ? 378.646 257.875 261.043 1.00 0.00 87 PRO C CA 1
ATOM 4042 C C . PRO C 3 87 ? 377.267 258.018 261.652 1.00 0.00 87 PRO C C 1
ATOM 4043 O O . PRO C 3 87 ? 376.951 259.072 262.176 1.00 0.00 87 PRO C O 1
ATOM 4047 N N . ILE C 3 88 ? 376.443 256.982 261.550 1.00 0.00 88 ILE C N 1
ATOM 4048 C CA . ILE C 3 88 ? 375.061 257.079 261.980 1.00 0.00 88 ILE C CA 1
ATOM 4049 C C . ILE C 3 88 ? 374.906 256.692 263.442 1.00 0.00 88 ILE C C 1
ATOM 4050 O O . ILE C 3 88 ? 374.536 255.564 263.747 1.00 0.00 88 ILE C O 1
ATOM 4055 N N . SER C 3 89 ? 375.224 257.609 264.349 1.00 0.00 89 SER C N 1
ATOM 4056 C CA . SER C 3 89 ? 374.923 257.417 265.761 1.00 0.00 89 SER C CA 1
ATOM 4057 C C . SER C 3 89 ? 374.954 258.748 266.469 1.00 0.00 89 SER C C 1
ATOM 4058 O O . SER C 3 89 ? 375.858 259.546 266.249 1.00 0.00 89 SER C O 1
ATOM 4061 N N . PRO C 3 90 ? 373.973 258.989 267.340 1.00 0.00 90 PRO C N 1
ATOM 4062 C CA . PRO C 3 90 ? 373.858 260.202 268.150 1.00 0.00 90 PRO C CA 1
ATOM 4063 C C . PRO C 3 90 ? 375.049 260.468 269.065 1.00 0.00 90 PRO C C 1
ATOM 4064 O O . PRO C 3 90 ? 375.339 261.625 269.344 1.00 0.00 90 PRO C O 1
ATOM 4068 N N . VAL C 3 91 ? 375.713 259.426 269.544 1.00 30.00 91 VAL C N 1
ATOM 4069 C CA . VAL C 3 91 ? 376.784 259.603 270.516 1.00 30.00 91 VAL C CA 1
ATOM 4070 C C . VAL C 3 91 ? 378.200 259.308 270.047 1.00 30.00 91 VAL C C 1
ATOM 4071 O O . VAL C 3 91 ? 379.062 259.041 270.876 1.00 30.00 91 VAL C O 1
ATOM 4075 N N . ASN C 3 92 ? 378.460 259.323 268.747 1.00 30.00 92 ASN C N 1
ATOM 4076 C CA . ASN C 3 92 ? 379.803 258.982 268.296 1.00 30.00 92 ASN C CA 1
ATOM 4077 C C . ASN C 3 92 ? 380.823 259.973 268.826 1.00 30.00 92 ASN C C 1
ATOM 4078 O O . ASN C 3 92 ? 380.601 261.175 268.809 1.00 30.00 92 ASN C O 1
ATOM 4083 N N . TYR C 3 93 ? 381.941 259.453 269.305 1.00 30.00 93 TYR C N 1
ATOM 4084 C CA . TYR C 3 93 ? 382.972 260.297 269.878 1.00 30.00 93 TYR C CA 1
ATOM 4085 C C . TYR C 3 93 ? 383.727 261.086 268.825 1.00 30.00 93 TYR C C 1
ATOM 4086 O O . TYR C 3 93 ? 384.353 262.097 269.128 1.00 30.00 93 TYR C O 1
ATOM 4095 N N . SER C 3 94 ? 383.684 260.624 267.586 1.00 30.00 94 SER C N 1
ATOM 4096 C CA . SER C 3 94 ? 384.442 261.286 266.541 1.00 30.00 94 SER C CA 1
ATOM 4097 C C . SER C 3 94 ? 383.970 262.716 266.383 1.00 30.00 94 SER C C 1
ATOM 4098 O O . SER C 3 94 ? 384.657 263.649 266.793 1.00 30.00 94 SER C O 1
ATOM 4101 N N . LEU C 3 95 ? 382.791 262.883 265.801 1.00 30.00 95 LEU C N 1
ATOM 4102 C CA . LEU C 3 95 ? 382.319 264.216 265.472 1.00 30.00 95 LEU C CA 1
ATOM 4103 C C . LEU C 3 95 ? 381.578 264.907 266.618 1.00 30.00 95 LEU C C 1
ATOM 4104 O O . LEU C 3 95 ? 381.237 266.079 266.509 1.00 30.00 95 LEU C O 1
ATOM 4109 N N . TYR C 3 96 ? 381.321 264.194 267.708 1.00 30.00 96 TYR C N 1
ATOM 4110 C CA . TYR C 3 96 ? 380.862 264.847 268.926 1.00 30.00 96 TYR C CA 1
ATOM 4111 C C . TYR C 3 96 ? 381.958 264.845 269.980 1.00 30.00 96 TYR C C 1
ATOM 4112 O O . TYR C 3 96 ? 382.611 263.837 270.198 1.00 30.00 96 TYR C O 1
ATOM 4121 N N . GLY C 3 97 ? 382.165 265.975 270.637 1.00 30.00 97 GLY C N 1
ATOM 4122 C CA . GLY C 3 97 ? 382.918 265.974 271.876 1.00 30.00 97 GLY C CA 1
ATOM 4123 C C . GLY C 3 97 ? 384.418 265.819 271.753 1.00 30.00 97 GLY C C 1
ATOM 4124 O O . GLY C 3 97 ? 384.962 265.759 270.654 1.00 30.00 97 GLY C O 1
ATOM 4125 N N . SER C 3 98 ? 385.073 265.731 272.907 1.00 30.00 98 SER C N 1
ATOM 4126 C CA . SER C 3 98 ? 386.523 265.647 272.990 1.00 30.00 98 SER C CA 1
ATOM 4127 C C . SER C 3 98 ? 386.955 265.104 274.336 1.00 30.00 98 SER C C 1
ATOM 4128 O O . SER C 3 98 ? 386.203 265.159 275.295 1.00 30.00 98 SER C O 1
ATOM 4131 N N . ILE C 3 99 ? 388.158 264.556 274.411 1.00 30.00 99 ILE C N 1
ATOM 4132 C CA . ILE C 3 99 ? 388.690 264.125 275.695 1.00 30.00 99 ILE C CA 1
ATOM 4133 C C . ILE C 3 99 ? 389.130 265.353 276.483 1.00 30.00 99 ILE C C 1
ATOM 4134 O O . ILE C 3 99 ? 389.536 266.348 275.892 1.00 30.00 99 ILE C O 1
ATOM 4139 N N . ILE C 3 100 ? 389.044 265.293 277.808 1.00 30.00 100 ILE C N 1
ATOM 4140 C CA . ILE C 3 100 ? 389.467 266.413 278.644 1.00 30.00 100 ILE C CA 1
ATOM 4141 C C . ILE C 3 100 ? 390.391 266.010 279.788 1.00 30.00 100 ILE C C 1
ATOM 4142 O O . ILE C 3 100 ? 391.563 266.379 279.805 1.00 30.00 100 ILE C O 1
ATOM 4147 N N . ARG C 3 101 ? 389.867 265.263 280.748 1.00 30.00 101 ARG C N 1
ATOM 4148 C CA . ARG C 3 101 ? 390.662 264.826 281.879 1.00 30.00 101 ARG C CA 1
ATOM 4149 C C . ARG C 3 101 ? 390.567 263.325 281.948 1.00 30.00 101 ARG C C 1
ATOM 4150 O O . ARG C 3 101 ? 389.985 262.765 282.870 1.00 30.00 101 ARG C O 1
ATOM 4158 N N . ASP C 3 102 ? 391.130 262.689 280.922 1.00 30.00 102 ASP C N 1
ATOM 4159 C CA . ASP C 3 102 ? 390.974 261.269 280.652 1.00 30.00 102 ASP C CA 1
ATOM 4160 C C . ASP C 3 102 ? 389.543 260.966 280.219 1.00 30.00 102 ASP C C 1
ATOM 4161 O O . ASP C 3 102 ? 389.330 260.196 279.287 1.00 30.00 102 ASP C O 1
ATOM 4166 N N . TYR C 3 103 ? 388.565 261.575 280.879 1.00 30.00 103 TYR C N 1
ATOM 4167 C CA . TYR C 3 103 ? 387.181 261.410 280.473 1.00 30.00 103 TYR C CA 1
ATOM 4168 C C . TYR C 3 103 ? 386.932 262.005 279.102 1.00 30.00 103 TYR C C 1
ATOM 4169 O O . TYR C 3 103 ? 387.417 263.082 278.770 1.00 30.00 103 TYR C O 1
ATOM 4178 N N . ARG C 3 104 ? 386.160 261.280 278.308 1.00 30.00 104 ARG C N 1
ATOM 4179 C CA . ARG C 3 104 ? 385.829 261.683 276.957 1.00 30.00 104 ARG C CA 1
ATOM 4180 C C . ARG C 3 104 ? 384.488 262.412 276.915 1.00 30.00 104 ARG C C 1
ATOM 4181 O O . ARG C 3 104 ? 383.447 261.821 276.668 1.00 30.00 104 ARG C O 1
ATOM 4189 N N . THR C 3 105 ? 384.509 263.712 277.166 1.00 30.00 105 THR C N 1
ATOM 4190 C CA . THR C 3 105 ? 383.260 264.447 277.260 1.00 30.00 105 THR C CA 1
ATOM 4191 C C . THR C 3 105 ? 382.623 264.568 275.888 1.00 30.00 105 THR C C 1
ATOM 4192 O O . THR C 3 105 ? 383.298 264.502 274.867 1.00 30.00 105 THR C O 1
ATOM 4196 N N . ILE C 3 106 ? 381.308 264.707 275.870 1.00 30.00 106 ILE C N 1
ATOM 4197 C CA . ILE C 3 106 ? 380.590 264.762 274.614 1.00 30.00 106 ILE C CA 1
ATOM 4198 C C . ILE C 3 106 ? 379.477 265.799 274.619 1.00 30.00 106 ILE C C 1
ATOM 4199 O O . ILE C 3 106 ? 378.415 265.602 275.186 1.00 30.00 106 ILE C O 1
ATOM 4204 N N . PHE C 3 107 ? 379.769 266.932 273.999 1.00 0.00 107 PHE C N 1
ATOM 4205 C CA . PHE C 3 107 ? 378.803 267.995 273.791 1.00 0.00 107 PHE C CA 1
ATOM 4206 C C . PHE C 3 107 ? 377.750 267.552 272.790 1.00 0.00 107 PHE C C 1
ATOM 4207 O O . PHE C 3 107 ? 378.088 266.961 271.773 1.00 0.00 107 PHE C O 1
ATOM 4215 N N . GLY C 3 108 ? 376.481 267.849 273.045 1.00 30.00 108 GLY C N 1
ATOM 4216 C CA . GLY C 3 108 ? 375.447 267.462 272.102 1.00 30.00 108 GLY C CA 1
ATOM 4217 C C . GLY C 3 108 ? 374.005 267.710 272.490 1.00 30.00 108 GLY C C 1
ATOM 4218 O O . GLY C 3 108 ? 373.708 268.200 273.576 1.00 30.00 108 GLY C O 1
ATOM 4219 N N . ALA C 3 109 ? 373.111 267.354 271.576 1.00 0.00 109 ALA C N 1
ATOM 4220 C CA . ALA C 3 109 ? 371.669 267.541 271.715 1.00 0.00 109 ALA C CA 1
ATOM 4221 C C . ALA C 3 109 ? 371.067 266.564 272.717 1.00 0.00 109 ALA C C 1
ATOM 4222 O O . ALA C 3 109 ? 371.652 265.518 272.968 1.00 0.00 109 ALA C O 1
ATOM 4224 N N . PRO C 3 110 ? 369.899 266.896 273.294 1.00 0.00 110 PRO C N 1
ATOM 4225 C CA . PRO C 3 110 ? 369.292 266.070 274.347 1.00 0.00 110 PRO C CA 1
ATOM 4226 C C . PRO C 3 110 ? 369.008 264.611 274.021 1.00 0.00 110 PRO C C 1
ATOM 4227 O O . PRO C 3 110 ? 369.120 263.765 274.915 1.00 0.00 110 PRO C O 1
ATOM 4231 N N . VAL C 3 111 ? 368.659 264.305 272.784 1.00 0.00 111 VAL C N 1
ATOM 4232 C CA . VAL C 3 111 ? 368.400 262.923 272.434 1.00 0.00 111 VAL C CA 1
ATOM 4233 C C . VAL C 3 111 ? 369.651 262.112 272.665 1.00 0.00 111 VAL C C 1
ATOM 4234 O O . VAL C 3 111 ? 369.588 260.966 273.096 1.00 0.00 111 VAL C O 1
ATOM 4238 N N . SER C 3 112 ? 370.796 262.731 272.418 1.00 0.00 112 SER C N 1
ATOM 4239 C CA . SER C 3 112 ? 372.061 262.047 272.586 1.00 0.00 112 SER C CA 1
ATOM 4240 C C . SER C 3 112 ? 372.268 261.657 274.034 1.00 0.00 112 SER C C 1
ATOM 4241 O O . SER C 3 112 ? 372.822 260.608 274.319 1.00 0.00 112 SER C O 1
ATOM 4244 N N . LEU C 3 113 ? 371.802 262.485 274.954 1.00 0.00 113 LEU C N 1
ATOM 4245 C CA . LEU C 3 113 ? 371.853 262.108 276.357 1.00 0.00 113 LEU C CA 1
ATOM 4246 C C . LEU C 3 113 ? 370.896 260.975 276.647 1.00 0.00 113 LEU C C 1
ATOM 4247 O O . LEU C 3 113 ? 371.225 260.016 277.366 1.00 0.00 113 LEU C O 1
ATOM 4252 N N . ALA C 3 114 ? 369.716 261.069 276.051 1.00 0.00 114 ALA C N 1
ATOM 4253 C CA . ALA C 3 114 ? 368.701 260.070 276.297 1.00 0.00 114 ALA C CA 1
ATOM 4254 C C . ALA C 3 114 ? 369.172 258.695 275.866 1.00 0.00 114 ALA C C 1
ATOM 4255 O O . ALA C 3 114 ? 368.854 257.707 276.509 1.00 0.00 114 ALA C O 1
ATOM 4257 N N . VAL C 3 115 ? 369.949 258.622 274.791 1.00 0.00 115 VAL C N 1
ATOM 4258 C CA . VAL C 3 115 ? 370.477 257.330 274.383 1.00 0.00 115 VAL C CA 1
ATOM 4259 C C . VAL C 3 115 ? 371.757 257.034 275.131 1.00 0.00 115 VAL C C 1
ATOM 4260 O O . VAL C 3 115 ? 372.170 255.888 275.228 1.00 0.00 115 VAL C O 1
ATOM 4264 N N . ALA C 3 116 ? 372.387 258.072 275.660 1.00 0.00 116 ALA C N 1
ATOM 4265 C CA . ALA C 3 116 ? 373.622 257.898 276.403 1.00 0.00 116 ALA C CA 1
ATOM 4266 C C . ALA C 3 116 ? 373.357 257.140 277.686 1.00 0.00 116 ALA C C 1
ATOM 4267 O O . ALA C 3 116 ? 374.239 256.471 278.209 1.00 0.00 116 ALA C O 1
ATOM 4269 N N . MET C 3 117 ? 372.137 257.251 278.192 1.00 0.00 117 MET C N 1
ATOM 4270 C CA . MET C 3 117 ? 371.803 256.555 279.429 1.00 0.00 117 MET C CA 1
ATOM 4271 C C . MET C 3 117 ? 371.447 255.076 279.233 1.00 0.00 117 MET C C 1
ATOM 4272 O O . MET C 3 117 ? 371.896 254.226 279.990 1.00 0.00 117 MET C O 1
ATOM 4277 N N . ALA C 3 118 ? 370.638 254.773 278.223 1.00 0.00 118 ALA C N 1
ATOM 4278 C CA . ALA C 3 118 ? 370.262 253.391 277.913 1.00 0.00 118 ALA C CA 1
ATOM 4279 C C . ALA C 3 118 ? 371.384 252.663 277.203 1.00 0.00 118 ALA C C 1
ATOM 4280 O O . ALA C 3 118 ? 372.248 253.297 276.617 1.00 0.00 118 ALA C O 1
ATOM 4282 N N . SER C 3 119 ? 371.393 251.336 277.269 1.00 0.00 119 SER C N 1
ATOM 4283 C CA . SER C 3 119 ? 372.433 250.569 276.589 1.00 0.00 119 SER C CA 1
ATOM 4284 C C . SER C 3 119 ? 372.090 250.180 275.154 1.00 0.00 119 SER C C 1
ATOM 4285 O O . SER C 3 119 ? 372.975 250.107 274.315 1.00 0.00 119 SER C O 1
ATOM 4288 N N . TRP C 3 120 ? 370.818 249.917 274.870 1.00 0.00 120 TRP C N 1
ATOM 4289 C CA . TRP C 3 120 ? 370.461 249.463 273.530 1.00 0.00 120 TRP C CA 1
ATOM 4290 C C . TRP C 3 120 ? 369.533 250.460 272.845 1.00 0.00 120 TRP C C 1
ATOM 4291 O O . TRP C 3 120 ? 368.717 251.081 273.507 1.00 0.00 120 TRP C O 1
ATOM 4302 N N . TRP C 3 121 ? 369.638 250.605 271.523 1.00 0.00 121 TRP C N 1
ATOM 4303 C CA . TRP C 3 121 ? 368.823 251.590 270.804 1.00 0.00 121 TRP C CA 1
ATOM 4304 C C . TRP C 3 121 ? 368.572 251.241 269.343 1.00 0.00 121 TRP C C 1
ATOM 4305 O O . TRP C 3 121 ? 369.274 250.422 268.774 1.00 0.00 121 TRP C O 1
ATOM 4316 N N . ARG C 3 122 ? 367.565 251.870 268.741 1.00 0.00 122 ARG C N 1
ATOM 4317 C CA . ARG C 3 122 ? 367.332 251.743 267.302 1.00 0.00 122 ARG C CA 1
ATOM 4318 C C . ARG C 3 122 ? 366.581 252.956 266.745 1.00 0.00 122 ARG C C 1
ATOM 4319 O O . ARG C 3 122 ? 365.707 253.500 267.405 1.00 0.00 122 ARG C O 1
ATOM 4327 N N . ALA C 3 123 ? 366.927 253.375 265.529 1.00 0.00 123 ALA C N 1
ATOM 4328 C CA . ALA C 3 123 ? 366.357 254.585 264.934 1.00 0.00 123 ALA C CA 1
ATOM 4329 C C . ALA C 3 123 ? 366.630 254.691 263.437 1.00 0.00 123 ALA C C 1
ATOM 4330 O O . ALA C 3 123 ? 367.423 253.932 262.897 1.00 0.00 123 ALA C O 1
ATOM 4332 N N . LYS C 3 124 ? 365.963 255.639 262.779 1.00 0.00 124 LYS C N 1
ATOM 4333 C CA . LYS C 3 124 ? 366.220 255.965 261.373 1.00 0.00 124 LYS C CA 1
ATOM 4334 C C . LYS C 3 124 ? 366.610 257.434 261.256 1.00 0.00 124 LYS C C 1
ATOM 4335 O O . LYS C 3 124 ? 366.231 258.230 262.113 1.00 0.00 124 LYS C O 1
ATOM 4341 N N . ILE C 3 125 ? 367.360 257.816 260.219 1.00 0.00 125 ILE C N 1
ATOM 4342 C CA . ILE C 3 125 ? 367.726 259.238 260.122 1.00 0.00 125 ILE C CA 1
ATOM 4343 C C . ILE C 3 125 ? 366.868 260.087 259.204 1.00 0.00 125 ILE C C 1
ATOM 4344 O O . ILE C 3 125 ? 366.474 259.657 258.122 1.00 0.00 125 ILE C O 1
ATOM 4349 N N . HIS C 3 126 ? 366.589 261.308 259.655 1.00 0.00 126 HIS C N 1
ATOM 4350 C CA . HIS C 3 126 ? 365.961 262.314 258.821 1.00 0.00 126 HIS C CA 1
ATOM 4351 C C . HIS C 3 126 ? 366.785 263.597 258.768 1.00 0.00 126 HIS C C 1
ATOM 4352 O O . HIS C 3 126 ? 366.693 264.436 259.659 1.00 0.00 126 HIS C O 1
ATOM 4359 N N . LEU C 3 127 ? 367.614 263.718 257.735 1.00 0.00 127 LEU C N 1
ATOM 4360 C CA . LEU C 3 127 ? 368.374 264.940 257.462 1.00 0.00 127 LEU C CA 1
ATOM 4361 C C . LEU C 3 127 ? 367.618 266.070 256.789 1.00 0.00 127 LEU C C 1
ATOM 4362 O O . LEU C 3 127 ? 366.621 265.864 256.112 1.00 0.00 127 LEU C O 1
ATOM 4367 N N . ASN C 3 128 ? 368.147 267.269 256.983 1.00 0.00 128 ASN C N 1
ATOM 4368 C CA . ASN C 3 128 ? 367.700 268.475 256.316 1.00 0.00 128 ASN C CA 1
ATOM 4369 C C . ASN C 3 128 ? 368.928 269.289 255.943 1.00 0.00 128 ASN C C 1
ATOM 4370 O O . ASN C 3 128 ? 369.477 269.996 256.780 1.00 0.00 128 ASN C O 1
ATOM 4375 N N . LEU C 3 129 ? 369.387 269.160 254.703 1.00 0.00 129 LEU C N 1
ATOM 4376 C CA . LEU C 3 129 ? 370.551 269.923 254.255 1.00 0.00 129 LEU C CA 1
ATOM 4377 C C . LEU C 3 129 ? 370.215 271.384 254.053 1.00 0.00 129 LEU C C 1
ATOM 4378 O O . LEU C 3 129 ? 369.109 271.707 253.637 1.00 0.00 129 LEU C O 1
ATOM 4383 N N . GLN C 3 130 ? 371.183 272.257 254.314 1.00 0.00 130 GLN C N 1
ATOM 4384 C CA . GLN C 3 130 ? 370.943 273.692 254.305 1.00 0.00 130 GLN C CA 1
ATOM 4385 C C . GLN C 3 130 ? 372.242 274.464 254.068 1.00 0.00 130 GLN C C 1
ATOM 4386 O O . GLN C 3 130 ? 373.311 273.997 254.442 1.00 0.00 130 GLN C O 1
ATOM 4392 N N . PHE C 3 131 ? 372.150 275.646 253.469 1.00 0.00 131 PHE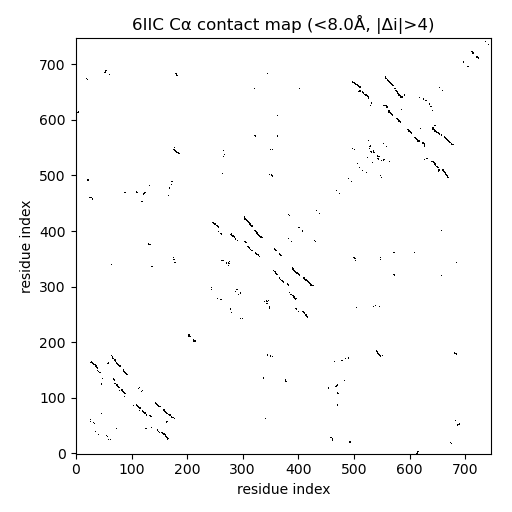 C N 1
ATOM 4393 C CA . PHE C 3 131 ? 373.332 276.307 252.914 1.00 0.00 131 PHE C CA 1
ATOM 4394 C C . PHE C 3 131 ? 373.462 277.795 253.196 1.00 0.00 131 PHE C C 1
ATOM 4395 O O . PHE C 3 131 ? 372.517 278.454 253.604 1.00 0.00 131 PHE C O 1
ATOM 4403 N N . ALA C 3 132 ? 374.660 278.310 252.953 1.00 0.00 132 ALA C N 1
ATOM 4404 C CA . ALA C 3 132 ? 374.911 279.739 252.958 1.00 0.00 132 ALA C CA 1
ATOM 4405 C C . ALA C 3 132 ? 375.435 280.158 251.590 1.00 0.00 132 ALA C C 1
ATOM 4406 O O . ALA C 3 132 ? 376.642 280.230 251.378 1.00 0.00 132 ALA C O 1
ATOM 4408 N N . LYS C 3 133 ? 374.527 280.447 250.666 1.00 0.00 133 LYS C N 1
ATOM 4409 C CA . LYS C 3 133 ? 374.897 280.650 249.275 1.00 0.00 133 LYS C CA 1
ATOM 4410 C C . LYS C 3 133 ? 374.120 281.779 248.634 1.00 0.00 133 LYS C C 1
ATOM 4411 O O . LYS C 3 133 ? 373.069 282.182 249.122 1.00 0.00 133 LYS C O 1
ATOM 4417 N N . THR C 3 134 ? 374.658 282.297 247.540 1.00 0.00 134 THR C N 1
ATOM 4418 C CA . THR C 3 134 ? 373.903 283.145 246.635 1.00 0.00 134 THR C CA 1
ATOM 4419 C C . THR C 3 134 ? 373.358 282.292 245.514 1.00 0.00 134 THR C C 1
ATOM 4420 O O . THR C 3 134 ? 373.709 281.122 245.400 1.00 0.00 134 THR C O 1
ATOM 4424 N N . GLN C 3 135 ? 372.489 282.856 244.687 1.00 0.00 135 GLN C N 1
ATOM 4425 C CA . GLN C 3 135 ? 372.114 282.165 243.464 1.00 0.00 135 GLN C CA 1
ATOM 4426 C C . GLN C 3 135 ? 373.065 282.524 242.338 1.00 0.00 135 GLN C C 1
ATOM 4427 O O . GLN C 3 135 ? 372.647 282.811 241.224 1.00 0.00 135 GLN C O 1
ATOM 4433 N N . TYR C 3 136 ? 374.352 282.501 242.646 1.00 0.00 136 TYR C N 1
ATOM 4434 C CA . TYR C 3 136 ? 375.401 282.693 241.659 1.00 0.00 136 TYR C CA 1
ATOM 4435 C C . TYR C 3 136 ? 376.423 281.582 241.801 1.00 0.00 136 TYR C C 1
ATOM 4436 O O . TYR C 3 136 ? 377.274 281.386 240.941 1.00 0.00 136 TYR C O 1
ATOM 4445 N N . HIS C 3 137 ? 376.347 280.878 242.923 1.00 0.00 137 HIS C N 1
ATOM 4446 C CA . HIS C 3 137 ? 377.025 279.605 243.098 1.00 0.00 137 HIS C CA 1
ATOM 4447 C C . HIS C 3 137 ? 376.239 278.480 242.456 1.00 0.00 137 HIS C C 1
ATOM 4448 O O . HIS C 3 137 ? 375.015 278.535 242.405 1.00 0.00 137 HIS C O 1
ATOM 4455 N N . GLN C 3 138 ? 376.932 277.442 242.000 1.00 0.00 138 GLN C N 1
ATOM 4456 C CA . GLN C 3 138 ? 376.257 276.389 241.266 1.00 0.00 138 GLN C CA 1
ATOM 4457 C C . GLN C 3 138 ? 377.078 275.103 241.202 1.00 0.00 138 GLN C C 1
ATOM 4458 O O . GLN C 3 138 ? 378.118 275.059 240.554 1.00 0.00 138 GLN C O 1
ATOM 4464 N N . CYS C 3 139 ? 376.611 274.058 241.882 1.00 0.00 139 CYS C N 1
ATOM 4465 C CA . CYS C 3 139 ? 377.289 272.758 241.872 1.00 0.00 139 CYS C CA 1
ATOM 4466 C C . CYS C 3 139 ? 376.333 271.623 242.219 1.00 0.00 139 CYS C C 1
ATOM 4467 O O . CYS C 3 139 ? 375.185 271.863 242.552 1.00 0.00 139 CYS C O 1
ATOM 4470 N N . ARG C 3 140 ? 376.802 270.384 242.107 1.00 0.00 140 ARG C N 1
ATOM 4471 C CA . ARG C 3 140 ? 375.972 269.215 242.409 1.00 0.00 140 ARG C CA 1
ATOM 4472 C C . ARG C 3 140 ? 376.667 268.320 243.419 1.00 0.00 140 ARG C C 1
ATOM 4473 O O . ARG C 3 140 ? 377.880 268.361 243.547 1.00 0.00 140 ARG C O 1
ATOM 4481 N N . LEU C 3 141 ? 375.893 267.506 244.133 1.00 0.00 141 LEU C N 1
ATOM 4482 C CA . LEU C 3 141 ? 376.440 266.709 245.225 1.00 0.00 141 LEU C CA 1
ATOM 4483 C C . LEU C 3 141 ? 375.933 265.273 245.238 1.00 0.00 141 LEU C C 1
ATOM 4484 O O . LEU C 3 141 ? 374.799 265.012 244.867 1.00 0.00 141 LEU C O 1
ATOM 4489 N N . LEU C 3 142 ? 376.778 264.344 245.664 1.00 0.00 142 LEU C N 1
ATOM 4490 C CA . LEU C 3 142 ? 376.333 262.987 245.960 1.00 0.00 142 LEU C CA 1
ATOM 4491 C C . LEU C 3 142 ? 376.269 262.696 247.437 1.00 0.00 142 LEU C C 1
ATOM 4492 O O . LEU C 3 142 ? 377.108 263.150 248.222 1.00 0.00 142 LEU C O 1
ATOM 4497 N N . VAL C 3 143 ? 375.279 261.890 247.792 1.00 0.00 143 VAL C N 1
ATOM 4498 C CA . VAL C 3 143 ? 375.069 261.435 249.149 1.00 0.00 143 VAL C CA 1
ATOM 4499 C C . VAL C 3 143 ? 374.810 259.939 249.159 1.00 0.00 143 VAL C C 1
ATOM 4500 O O . VAL C 3 143 ? 373.771 259.501 248.688 1.00 0.00 143 VAL C O 1
ATOM 4504 N N . GLN C 3 144 ? 375.745 259.149 249.674 1.00 0.00 144 GLN C N 1
ATOM 4505 C CA . GLN C 3 144 ? 375.494 257.716 249.800 1.00 0.00 144 GLN C CA 1
ATOM 4506 C C . GLN C 3 144 ? 375.288 257.223 251.219 1.00 0.00 144 GLN C C 1
ATOM 4507 O O . GLN C 3 144 ? 375.814 257.792 252.168 1.00 0.00 144 GLN C O 1
ATOM 4513 N N . TYR C 3 145 ? 374.529 256.140 251.337 1.00 0.00 145 TYR C N 1
ATOM 4514 C CA . TYR C 3 145 ? 374.378 255.418 252.591 1.00 0.00 145 TYR C CA 1
ATOM 4515 C C . TYR C 3 145 ? 375.127 254.108 252.526 1.00 0.00 145 TYR C C 1
ATOM 4516 O O . TYR C 3 145 ? 374.742 253.203 251.794 1.00 0.00 145 TYR C O 1
ATOM 4525 N N . LEU C 3 146 ? 376.196 254.007 253.302 1.00 0.00 146 LEU C N 1
ATOM 4526 C CA . LEU C 3 146 ? 377.084 252.858 253.225 1.00 0.00 146 LEU C CA 1
ATOM 4527 C C . LEU C 3 146 ? 377.087 252.037 254.497 1.00 0.00 146 LEU C C 1
ATOM 4528 O O . LEU C 3 146 ? 377.617 252.478 255.515 1.00 0.00 146 LEU C O 1
ATOM 4533 N N . PRO C 3 147 ? 376.455 250.859 254.460 1.00 0.00 147 PRO C N 1
ATOM 4534 C CA . PRO C 3 147 ? 376.731 249.812 255.441 1.00 0.00 147 PRO C CA 1
ATOM 4535 C C . PRO C 3 147 ? 378.169 249.316 255.318 1.00 0.00 147 PRO C C 1
ATOM 4536 O O . PRO C 3 147 ? 378.678 249.209 254.210 1.00 0.00 147 PRO C O 1
ATOM 4540 N N . TYR C 3 148 ? 378.792 249.006 256.445 1.00 0.00 148 TYR C N 1
ATOM 4541 C CA . TYR C 3 148 ? 380.164 248.497 256.524 1.00 0.00 148 TYR C CA 1
ATOM 4542 C C . TYR C 3 148 ? 381.142 248.876 255.413 1.00 0.00 148 TYR C C 1
ATOM 4543 O O . TYR C 3 148 ? 382.018 248.093 255.076 1.00 0.00 148 TYR C O 1
ATOM 4552 N N . GLY C 3 149 ? 381.037 250.073 254.866 1.00 0.00 149 GLY C N 1
ATOM 4553 C CA . GLY C 3 149 ? 381.944 250.435 253.793 1.00 0.00 149 GLY C CA 1
ATOM 4554 C C . GLY C 3 149 ? 382.789 251.657 254.078 1.00 0.00 149 GLY C C 1
ATOM 4555 O O . GLY C 3 149 ? 382.819 252.154 255.197 1.00 0.00 149 GLY C O 1
ATOM 4556 N N . SER C 3 150 ? 383.493 252.118 253.054 1.00 0.00 150 SER C N 1
ATOM 4557 C CA . SER C 3 150 ? 384.165 253.411 253.072 1.00 0.00 150 SER C CA 1
ATOM 4558 C C . SER C 3 150 ? 384.550 253.786 251.647 1.00 0.00 150 SER C C 1
ATOM 4559 O O . SER C 3 150 ? 384.455 252.953 250.747 1.00 0.00 150 SER C O 1
ATOM 4562 N N . ASP C 3 151 ? 384.967 255.034 251.449 1.00 0.00 151 ASP C N 1
ATOM 4563 C CA . ASP C 3 151 ? 385.269 255.594 250.128 1.00 0.00 151 ASP C CA 1
ATOM 4564 C C . ASP C 3 151 ? 384.022 255.683 249.253 1.00 0.00 151 ASP C C 1
ATOM 4565 O O . ASP C 3 151 ? 383.084 254.909 249.419 1.00 0.00 151 ASP C O 1
ATOM 4570 N N . VAL C 3 152 ? 384.009 256.631 248.320 1.00 0.00 152 VAL C N 1
ATOM 4571 C CA . VAL C 3 152 ? 382.879 256.783 247.409 1.00 0.00 152 VAL C CA 1
ATOM 4572 C C . VAL C 3 152 ? 382.731 255.536 246.547 1.00 0.00 152 VAL C C 1
ATOM 4573 O O . VAL C 3 152 ? 383.720 254.924 246.153 1.00 0.00 152 VAL C O 1
ATOM 4577 N N . GLN C 3 153 ? 381.496 255.148 246.268 1.00 0.00 153 GLN C N 1
ATOM 4578 C CA . GLN C 3 153 ? 381.257 253.870 245.617 1.00 0.00 153 GLN C CA 1
ATOM 4579 C C . GLN C 3 153 ? 380.368 253.943 244.393 1.00 0.00 153 GLN C C 1
ATOM 4580 O O . GLN C 3 153 ? 379.402 253.193 244.299 1.00 0.00 153 GLN C O 1
ATOM 4586 N N . SER C 3 154 ? 380.690 254.830 243.460 1.00 0.00 154 SER C N 1
ATOM 4587 C CA . SER C 3 154 ? 379.937 254.942 242.212 1.00 0.00 154 SER C CA 1
ATOM 4588 C C . SER C 3 154 ? 378.466 255.259 242.437 1.00 0.00 154 SER C C 1
ATOM 4589 O O . SER C 3 154 ? 378.031 255.468 243.565 1.00 0.00 154 SER C O 1
ATOM 4592 N N . LEU C 3 155 ? 377.707 255.314 241.350 1.00 0.00 155 LEU C N 1
ATOM 4593 C CA . LEU C 3 155 ? 376.277 255.564 241.430 1.00 0.00 155 LEU C CA 1
ATOM 4594 C C . LEU C 3 155 ? 375.507 254.261 241.542 1.00 0.00 155 LEU C C 1
ATOM 4595 O O . LEU C 3 155 ? 374.383 254.227 242.032 1.00 0.00 155 LEU C O 1
ATOM 4600 N N . GLU C 3 156 ? 376.127 253.192 241.067 1.00 0.00 156 GLU C N 1
ATOM 4601 C CA . GLU C 3 156 ? 375.452 251.917 240.885 1.00 0.00 156 GLU C CA 1
ATOM 4602 C C . GLU C 3 156 ? 375.420 251.072 242.139 1.00 0.00 156 GLU C C 1
ATOM 4603 O O . GLU C 3 156 ? 374.416 250.453 242.462 1.00 0.00 156 GLU C O 1
ATOM 4609 N N . ASN C 3 157 ? 376.548 251.035 242.833 1.00 0.00 157 ASN C N 1
ATOM 4610 C CA . ASN C 3 157 ? 376.743 250.060 243.888 1.00 0.00 157 ASN C CA 1
ATOM 4611 C C . ASN C 3 157 ? 375.829 250.236 245.082 1.00 0.00 157 ASN C C 1
ATOM 4612 O O . ASN C 3 157 ? 375.456 249.267 245.723 1.00 0.00 157 ASN C O 1
ATOM 4617 N N . VAL C 3 158 ? 375.451 251.471 245.370 1.00 0.00 158 VAL C N 1
ATOM 4618 C CA . VAL C 3 158 ? 374.746 251.780 246.604 1.00 0.00 158 VAL C CA 1
ATOM 4619 C C . VAL C 3 158 ? 373.696 252.848 246.411 1.00 0.00 158 VAL C C 1
ATOM 4620 O O . VAL C 3 158 ? 373.664 253.515 245.389 1.00 0.00 158 VAL C O 1
ATOM 4624 N N . LEU C 3 159 ? 372.828 252.998 247.403 1.00 0.00 159 LEU C N 1
ATOM 4625 C CA . LEU C 3 159 ? 371.815 254.032 247.356 1.00 0.00 159 LEU C CA 1
ATOM 4626 C C . LEU C 3 159 ? 372.484 255.386 247.284 1.00 0.00 159 LEU C C 1
ATOM 4627 O O . LEU C 3 159 ? 373.393 255.681 248.053 1.00 0.00 159 LEU C O 1
ATOM 4632 N N . SER C 3 160 ? 372.010 256.220 246.372 1.00 0.00 160 SER C N 1
ATOM 4633 C CA . SER C 3 160 ? 372.635 257.501 246.111 1.00 0.00 160 SER C CA 1
ATOM 4634 C C . SER C 3 160 ? 371.549 258.496 245.810 1.00 0.00 160 SER C C 1
ATOM 4635 O O . SER C 3 160 ? 370.404 258.123 245.597 1.00 0.00 160 SER C O 1
ATOM 4638 N N . GLN C 3 161 ? 371.903 259.771 245.800 1.00 0.00 161 GLN C N 1
ATOM 4639 C CA . GLN C 3 161 ? 370.893 260.800 245.813 1.00 0.00 161 GLN C CA 1
ATOM 4640 C C . GLN C 3 161 ? 371.488 262.143 245.440 1.00 0.00 161 GLN C C 1
ATOM 4641 O O . GLN C 3 161 ? 371.936 262.882 246.300 1.00 0.00 161 GLN C O 1
ATOM 4647 N N . ILE C 3 162 ? 371.510 262.449 244.149 1.00 0.00 162 ILE C N 1
ATOM 4648 C CA . ILE C 3 162 ? 372.092 263.691 243.664 1.00 0.00 162 ILE C CA 1
ATOM 4649 C C . ILE C 3 162 ? 371.285 264.909 244.105 1.00 0.00 162 ILE C C 1
ATOM 4650 O O . ILE C 3 162 ? 370.062 264.899 244.036 1.00 0.00 162 ILE C O 1
ATOM 4655 N N . ILE C 3 163 ? 371.972 265.963 244.537 1.00 0.00 163 ILE C N 1
ATOM 4656 C CA . ILE C 3 163 ? 371.311 267.197 244.948 1.00 0.00 163 ILE C CA 1
ATOM 4657 C C . ILE C 3 163 ? 371.856 268.418 244.225 1.00 0.00 163 ILE C C 1
ATOM 4658 O O . ILE C 3 163 ? 372.982 268.828 244.476 1.00 0.00 163 ILE C O 1
ATOM 4663 N N . ASP C 3 164 ? 371.070 268.996 243.324 1.00 0.00 164 ASP C N 1
ATOM 4664 C CA . ASP C 3 164 ? 371.430 270.280 242.731 1.00 0.00 164 ASP C CA 1
ATOM 4665 C C . ASP C 3 164 ? 371.335 271.383 243.770 1.00 0.00 164 ASP C C 1
ATOM 4666 O O . ASP C 3 164 ? 370.377 271.446 244.520 1.00 0.00 164 ASP C O 1
ATOM 4671 N N . ILE C 3 165 ? 372.317 272.268 243.780 1.00 0.00 165 ILE C N 1
ATOM 4672 C CA . ILE C 3 165 ? 372.357 273.368 244.731 1.00 0.00 165 ILE C CA 1
ATOM 4673 C C . ILE C 3 165 ? 371.383 274.473 244.380 1.00 0.00 165 ILE C C 1
ATOM 4674 O O . ILE C 3 165 ? 370.711 275.019 245.248 1.00 0.00 165 ILE C O 1
ATOM 4679 N N . SER C 3 166 ? 371.304 274.790 243.097 1.00 0.00 166 SER C N 1
ATOM 4680 C CA . SER C 3 166 ? 370.526 275.929 242.637 1.00 0.00 166 SER C CA 1
ATOM 4681 C C . SER C 3 166 ? 369.043 275.746 242.893 1.00 0.00 166 SER C C 1
ATOM 4682 O O . SER C 3 166 ? 368.302 276.711 243.027 1.00 0.00 166 SER C O 1
ATOM 4685 N N . HIS C 3 167 ? 368.609 274.496 242.942 1.00 0.00 167 HIS C N 1
ATOM 4686 C CA . HIS C 3 167 ? 367.219 274.189 243.204 1.00 0.00 167 HIS C CA 1
ATOM 4687 C C . HIS C 3 167 ? 366.896 274.092 244.681 1.00 0.00 167 HIS C C 1
ATOM 4688 O O . HIS C 3 167 ? 365.756 273.843 245.048 1.00 0.00 167 HIS C O 1
ATOM 4695 N N . VAL C 3 168 ? 367.892 274.250 245.540 1.00 0.00 168 VAL C N 1
ATOM 4696 C CA . VAL C 3 168 ? 367.612 274.220 246.967 1.00 0.00 168 VAL C CA 1
ATOM 4697 C C . VAL C 3 168 ? 367.232 275.604 247.439 1.00 0.00 168 VAL C C 1
ATOM 4698 O O . VAL C 3 168 ? 368.087 276.407 247.795 1.00 0.00 168 VAL C O 1
ATOM 4702 N N . ASP C 3 169 ? 365.931 275.851 247.490 1.00 30.00 169 ASP C N 1
ATOM 4703 C CA . ASP C 3 169 ? 365.449 277.105 248.011 1.00 30.00 169 ASP C CA 1
ATOM 4704 C C . ASP C 3 169 ? 365.783 276.957 249.487 1.00 30.00 169 ASP C C 1
ATOM 4705 O O . ASP C 3 169 ? 366.251 275.903 249.915 1.00 30.00 169 ASP C O 1
ATOM 4710 N N . GLU C 3 170 ? 365.551 278.002 250.265 1.00 30.00 170 GLU C N 1
ATOM 4711 C CA . GLU C 3 170 ? 365.839 277.971 251.692 1.00 30.00 170 GLU C CA 1
ATOM 4712 C C . GLU C 3 170 ? 364.863 277.114 252.482 1.00 30.00 170 GLU C C 1
ATOM 4713 O O . GLU C 3 170 ? 363.815 276.726 251.968 1.00 30.00 170 GLU C O 1
ATOM 4719 N N . SER C 3 171 ? 365.240 276.838 253.730 1.00 30.00 171 SER C N 1
ATOM 4720 C CA . SER C 3 171 ? 364.681 275.797 254.603 1.00 30.00 171 SER C CA 1
ATOM 4721 C C . SER C 3 171 ? 365.272 274.459 254.196 1.00 30.00 171 SER C C 1
ATOM 4722 O O . SER C 3 171 ? 365.064 273.447 254.855 1.00 30.00 171 SER C O 1
ATOM 4725 N N . GLY C 3 172 ? 366.004 274.463 253.090 1.00 30.00 172 GLY C N 1
ATOM 4726 C CA . GLY C 3 172 ? 366.805 273.326 252.701 1.00 30.00 172 GLY C CA 1
ATOM 4727 C C . GLY C 3 172 ? 366.015 272.149 252.186 1.00 30.00 172 GLY C C 1
ATOM 4728 O O . GLY C 3 172 ? 364.825 272.265 251.904 1.00 30.00 172 GLY C O 1
ATOM 4729 N N . ILE C 3 173 ? 366.676 271.004 252.077 1.00 0.00 173 ILE C N 1
ATOM 4730 C CA . ILE C 3 173 ? 366.024 269.826 251.526 1.00 0.00 173 ILE C CA 1
ATOM 4731 C C . ILE C 3 173 ? 366.066 268.674 252.502 1.00 0.00 173 ILE C C 1
ATOM 4732 O O . ILE C 3 173 ? 367.128 268.316 253.005 1.00 0.00 173 ILE C O 1
ATOM 4737 N N . ASP C 3 174 ? 364.897 268.118 252.789 1.00 0.00 174 ASP C N 1
ATOM 4738 C CA . ASP C 3 174 ? 364.799 266.950 253.649 1.00 0.00 174 ASP C CA 1
ATOM 4739 C C . ASP C 3 174 ? 365.151 265.673 252.905 1.00 0.00 174 ASP C C 1
ATOM 4740 O O . ASP C 3 174 ? 364.910 265.558 251.712 1.00 0.00 174 ASP C O 1
ATOM 4745 N N . LEU C 3 175 ? 365.705 264.703 253.623 1.00 0.00 175 LEU C N 1
ATOM 4746 C CA . LEU C 3 175 ? 365.987 263.394 253.055 1.00 0.00 175 LEU C CA 1
ATOM 4747 C C . LEU C 3 175 ? 366.105 262.364 254.168 1.00 0.00 175 LEU C C 1
ATOM 4748 O O . LEU C 3 175 ? 366.606 262.668 255.240 1.00 0.00 175 LEU C O 1
ATOM 4753 N N . CYS C 3 176 ? 365.636 261.148 253.919 1.00 0.00 176 CYS C N 1
ATOM 4754 C CA . CYS C 3 176 ? 365.593 260.137 254.967 1.00 0.00 176 CYS C CA 1
ATOM 4755 C C . CYS C 3 176 ? 366.325 258.874 254.589 1.00 0.00 176 CYS C C 1
ATOM 4756 O O . CYS C 3 176 ? 366.276 258.441 253.448 1.00 0.00 176 CYS C O 1
ATOM 4759 N N . PHE C 3 177 ? 366.987 258.269 255.564 1.00 0.00 177 PHE C N 1
ATOM 4760 C CA . PHE C 3 177 ? 367.633 256.987 255.339 1.00 0.00 177 PHE C CA 1
ATOM 4761 C C . PHE C 3 177 ? 367.256 255.911 256.347 1.00 0.00 177 PHE C C 1
ATOM 4762 O O . PHE C 3 177 ? 367.246 256.164 257.577 1.00 0.00 177 PHE C O 1
ATOM 4770 N N . PRO C 3 178 ? 366.922 254.718 255.804 1.00 0.00 178 PRO C N 1
ATOM 4771 C CA . PRO C 3 178 ? 366.671 253.403 256.404 1.00 0.00 178 PRO C CA 1
ATOM 4772 C C . PRO C 3 178 ? 367.908 252.836 257.054 1.00 0.00 178 PRO C C 1
ATOM 4773 O O . PRO C 3 178 ? 369.006 253.107 256.589 1.00 0.00 178 PRO C O 1
ATOM 4777 N N . SER C 3 179 ? 367.739 252.054 258.108 1.00 0.00 179 SER C N 1
ATOM 4778 C CA . SER C 3 179 ? 368.888 251.500 258.793 1.00 0.00 179 SER C CA 1
ATOM 4779 C C . SER C 3 179 ? 369.010 249.996 258.598 1.00 0.00 179 SER C C 1
ATOM 4780 O O . SER C 3 179 ? 368.292 249.221 259.213 1.00 0.00 179 SER C O 1
ATOM 4783 N N . ILE C 3 180 ? 369.922 249.596 257.719 1.00 0.00 180 ILE C N 1
ATOM 4784 C CA . ILE C 3 180 ? 370.207 248.189 257.478 1.00 0.00 180 ILE C CA 1
ATOM 4785 C C . ILE C 3 180 ? 371.196 247.639 258.492 1.00 0.00 180 ILE C C 1
ATOM 4786 O O . ILE C 3 180 ? 372.277 248.191 258.657 1.00 0.00 180 ILE C O 1
ATOM 4791 N N . PHE C 3 181 ? 370.851 246.537 259.147 1.00 0.00 181 PHE C N 1
ATOM 4792 C CA . PHE C 3 181 ? 371.741 245.960 260.147 1.00 0.00 181 PHE C CA 1
ATOM 4793 C C . PHE C 3 181 ? 371.370 244.516 260.457 1.00 0.00 181 PHE C C 1
ATOM 4794 O O . PHE C 3 181 ? 370.247 244.101 260.212 1.00 0.00 181 PHE C O 1
ATOM 4802 N N . THR C 3 182 ? 372.324 243.747 260.972 1.00 0.00 182 THR C N 1
ATOM 4803 C CA . THR C 3 182 ? 372.149 242.309 261.165 1.00 0.00 182 THR C CA 1
ATOM 4804 C C . THR C 3 182 ? 371.150 241.881 262.244 1.00 0.00 182 THR C C 1
ATOM 4805 O O . THR C 3 182 ? 370.632 240.773 262.184 1.00 0.00 182 THR C O 1
ATOM 4809 N N . ASN C 3 183 ? 370.900 242.725 263.237 1.00 0.00 183 ASN C N 1
ATOM 4810 C CA . ASN C 3 183 ? 369.880 242.446 264.255 1.00 0.00 183 ASN C CA 1
ATOM 4811 C C . ASN C 3 183 ? 368.947 243.608 264.499 1.00 0.00 183 ASN C C 1
ATOM 4812 O O . ASN C 3 183 ? 368.890 244.532 263.703 1.00 0.00 183 ASN C O 1
ATOM 4817 N N . LYS C 3 184 ? 368.203 243.568 265.595 1.00 0.00 184 LYS C N 1
ATOM 4818 C CA . LYS C 3 184 ? 367.230 244.619 265.833 1.00 0.00 184 LYS C CA 1
ATOM 4819 C C . LYS C 3 184 ? 367.780 245.739 266.710 1.00 0.00 184 LYS C C 1
ATOM 4820 O O . LYS C 3 184 ? 367.345 246.877 266.594 1.00 0.00 184 LYS C O 1
ATOM 4826 N N . TRP C 3 185 ? 368.743 245.438 267.573 1.00 0.00 185 TRP C N 1
ATOM 4827 C CA . TRP C 3 185 ? 369.226 246.447 268.505 1.00 0.00 185 TRP C CA 1
ATOM 4828 C C . TRP C 3 185 ? 370.710 246.788 268.372 1.00 0.00 185 TRP C C 1
ATOM 4829 O O . TRP C 3 185 ? 371.560 245.910 268.410 1.00 0.00 185 TRP C O 1
ATOM 4840 N N . MET C 3 186 ? 370.999 248.080 268.225 1.00 0.00 186 MET C N 1
ATOM 4841 C CA . MET C 3 186 ? 372.357 248.618 268.268 1.00 0.00 186 MET C CA 1
ATOM 4842 C C . MET C 3 186 ? 372.863 248.744 269.698 1.00 0.00 186 MET C C 1
ATOM 4843 O O . MET C 3 186 ? 372.073 248.952 270.606 1.00 0.00 186 MET C O 1
ATOM 4848 N N . ARG C 3 187 ? 374.168 248.647 269.915 1.00 0.00 187 ARG C N 1
ATOM 4849 C CA . ARG C 3 187 ? 374.703 249.013 271.218 1.00 0.00 187 ARG C CA 1
ATOM 4850 C C . ARG C 3 187 ? 375.167 250.467 271.206 1.00 0.00 187 ARG C C 1
ATOM 4851 O O . ARG C 3 187 ? 375.527 250.990 270.163 1.00 0.00 187 ARG C O 1
ATOM 4859 N N . SER C 3 188 ? 375.160 251.115 272.364 1.00 0.00 188 SER C N 1
ATOM 4860 C CA . SER C 3 188 ? 375.422 252.544 272.445 1.00 0.00 188 SER C CA 1
ATOM 4861 C C . SER C 3 188 ? 376.895 252.901 272.559 1.00 0.00 188 SER C C 1
ATOM 4862 O O . SER C 3 188 ? 377.503 253.362 271.597 1.00 0.00 188 SER C O 1
ATOM 4865 N N . TYR C 3 189 ? 377.469 252.701 273.736 1.00 30.00 189 TYR C N 1
ATOM 4866 C CA . TYR C 3 189 ? 378.828 253.161 273.996 1.00 30.00 189 TYR C CA 1
ATOM 4867 C C . TYR C 3 189 ? 379.890 252.473 273.154 1.00 30.00 189 TYR C C 1
ATOM 4868 O O . TYR C 3 189 ? 379.831 251.270 272.938 1.00 30.00 189 TYR C O 1
ATOM 4877 N N . ASP C 3 190 ? 380.866 253.244 272.682 1.00 30.00 190 ASP C N 1
ATOM 4878 C CA . ASP C 3 190 ? 382.044 252.651 272.065 1.00 30.00 190 ASP C CA 1
ATOM 4879 C C . ASP C 3 190 ? 383.352 253.359 272.410 1.00 30.00 190 ASP C C 1
ATOM 4880 O O . ASP C 3 190 ? 383.391 254.575 272.548 1.00 30.00 190 ASP C O 1
ATOM 4885 N N . PRO C 3 191 ? 384.433 252.587 272.531 1.00 30.00 191 PRO C N 1
ATOM 4886 C CA . PRO C 3 191 ? 385.818 253.030 272.706 1.00 30.00 191 PRO C CA 1
ATOM 4887 C C . PRO C 3 191 ? 386.387 253.890 271.575 1.00 30.00 191 PRO C C 1
ATOM 4888 O O . PRO C 3 191 ? 387.240 254.736 271.837 1.00 30.00 191 PRO C O 1
ATOM 4892 N N . ALA C 3 192 ? 385.933 253.669 270.343 1.00 30.00 192 ALA C N 1
ATOM 4893 C CA . ALA C 3 192 ? 386.609 254.195 269.159 1.00 30.00 192 ALA C CA 1
ATOM 4894 C C . ALA C 3 192 ? 386.743 255.709 269.166 1.00 30.00 192 ALA C C 1
ATOM 4895 O O . ALA C 3 192 ? 385.824 256.421 269.556 1.00 30.00 192 ALA C O 1
ATOM 4897 N N . THR C 3 193 ? 387.905 256.189 268.734 1.00 30.00 193 THR C N 1
ATOM 4898 C CA . THR C 3 193 ? 388.174 257.619 268.692 1.00 30.00 193 THR C CA 1
ATOM 4899 C C . THR C 3 193 ? 388.132 258.171 267.273 1.00 30.00 193 THR C C 1
ATOM 4900 O O . THR C 3 193 ? 388.410 259.348 267.052 1.00 30.00 193 THR C O 1
ATOM 4904 N N . GLU C 3 194 ? 387.799 257.315 266.313 1.00 30.00 194 GLU C N 1
ATOM 4905 C CA . GLU C 3 194 ? 387.575 257.758 264.940 1.00 30.00 194 GLU C CA 1
ATOM 4906 C C . GLU C 3 194 ? 386.286 257.176 264.377 1.00 30.00 194 GLU C C 1
ATOM 4907 O O . GLU C 3 194 ? 385.191 257.582 264.755 1.00 30.00 194 GLU C O 1
ATOM 4913 N N . GLY C 3 195 ? 386.414 256.214 263.476 1.00 30.00 195 GLY C N 1
ATOM 4914 C CA . GLY C 3 195 ? 385.248 255.624 262.859 1.00 30.00 195 GLY C CA 1
ATOM 4915 C C . GLY C 3 195 ? 384.508 254.772 263.861 1.00 30.00 195 GLY C C 1
ATOM 4916 O O . GLY C 3 195 ? 385.070 254.369 264.871 1.00 30.00 195 GLY C O 1
ATOM 4917 N N . TYR C 3 196 ? 383.245 254.498 263.583 1.00 30.00 196 TYR C N 1
ATOM 4918 C CA . TYR C 3 196 ? 382.441 253.680 264.472 1.00 30.00 196 TYR C CA 1
ATOM 4919 C C . TYR C 3 196 ? 383.031 252.285 264.541 1.00 30.00 196 TYR C C 1
ATOM 4920 O O . TYR C 3 196 ? 383.663 251.830 263.593 1.00 30.00 196 TYR C O 1
ATOM 4929 N N . THR C 3 197 ? 382.842 251.607 265.666 1.00 30.00 197 THR C N 1
ATOM 4930 C CA . THR C 3 197 ? 383.418 250.283 265.845 1.00 30.00 197 THR C CA 1
ATOM 4931 C C . THR C 3 197 ? 382.817 249.242 264.911 1.00 30.00 197 THR C C 1
ATOM 4932 O O . THR C 3 197 ? 383.346 248.999 263.831 1.00 30.00 197 THR C O 1
ATOM 4936 N N . ALA C 3 198 ? 381.718 248.627 265.327 1.00 30.00 198 ALA C N 1
ATOM 4937 C CA . ALA C 3 198 ? 381.111 247.558 264.543 1.00 30.00 198 ALA C CA 1
ATOM 4938 C C . ALA C 3 198 ? 379.604 247.511 264.722 1.00 30.00 198 ALA C C 1
ATOM 4939 O O . ALA C 3 198 ? 378.857 247.987 263.875 1.00 30.00 198 ALA C O 1
ATOM 4941 N N . GLY C 3 199 ? 379.159 246.937 265.832 1.00 30.00 199 GLY C N 1
ATOM 4942 C CA . GLY C 3 199 ? 377.740 246.818 266.102 1.00 30.00 199 GLY C CA 1
ATOM 4943 C C . GLY C 3 199 ? 377.166 248.078 266.706 1.00 30.00 199 GLY C C 1
ATOM 4944 O O . GLY C 3 199 ? 375.970 248.171 266.951 1.00 30.00 199 GLY C O 1
ATOM 4945 N N . CYS C 3 200 ? 378.032 249.042 266.974 1.00 0.00 200 CYS C N 1
ATOM 4946 C CA . CYS C 3 200 ? 377.611 250.303 267.557 1.00 0.00 200 CYS C CA 1
ATOM 4947 C C . CYS C 3 200 ? 376.786 251.168 266.621 1.00 0.00 200 CYS C C 1
ATOM 4948 O O . CYS C 3 200 ? 375.956 251.946 267.075 1.00 0.00 200 CYS C O 1
ATOM 4951 N N . ALA C 3 201 ? 377.008 251.045 265.320 1.00 0.00 201 ALA C N 1
ATOM 4952 C CA . ALA C 3 201 ? 376.280 251.870 264.363 1.00 0.00 201 ALA C CA 1
ATOM 4953 C C . ALA C 3 201 ? 375.855 251.077 263.138 1.00 0.00 201 ALA C C 1
ATOM 4954 O O . ALA C 3 201 ? 376.554 250.160 262.719 1.00 0.00 201 ALA C O 1
ATOM 4956 N N . PRO C 3 202 ? 374.704 251.430 262.558 1.00 0.00 202 PRO C N 1
ATOM 4957 C CA . PRO C 3 202 ? 374.237 250.842 261.303 1.00 0.00 202 PRO C CA 1
ATOM 4958 C C . PRO C 3 202 ? 375.184 251.036 260.138 1.00 0.00 202 PRO C C 1
ATOM 4959 O O . PRO C 3 202 ? 375.255 250.171 259.275 1.00 0.00 202 PRO C O 1
ATOM 4963 N N . GLY C 3 203 ? 375.894 252.153 260.100 1.00 0.00 203 GLY C N 1
ATOM 4964 C CA . GLY C 3 203 ? 376.765 252.424 258.979 1.00 0.00 203 GLY C CA 1
ATOM 4965 C C . GLY C 3 203 ? 377.238 253.853 258.905 1.00 0.00 203 GLY C C 1
ATOM 4966 O O . GLY C 3 203 ? 377.626 254.443 259.904 1.00 0.00 203 GLY C O 1
ATOM 4967 N N . ARG C 3 204 ? 377.199 254.412 257.706 1.00 0.00 204 ARG C N 1
ATOM 4968 C CA . ARG C 3 204 ? 377.799 255.714 257.467 1.00 0.00 204 ARG C CA 1
ATOM 4969 C C . ARG C 3 204 ? 377.008 256.437 256.404 1.00 0.00 204 ARG C C 1
ATOM 4970 O O . ARG C 3 204 ? 376.383 255.805 255.565 1.00 0.00 204 ARG C O 1
ATOM 4978 N N . ILE C 3 205 ? 377.027 257.757 256.423 1.00 0.00 205 ILE C N 1
ATOM 4979 C CA . ILE C 3 205 ? 376.500 258.500 255.296 1.00 0.00 205 ILE C CA 1
ATOM 4980 C C . ILE C 3 205 ? 377.599 259.418 254.795 1.00 0.00 205 ILE C C 1
ATOM 4981 O O . ILE C 3 205 ? 378.308 260.028 255.578 1.00 0.00 205 ILE C O 1
ATOM 4986 N N . LEU C 3 206 ? 377.760 259.497 253.483 1.00 0.00 206 LEU C N 1
ATOM 4987 C CA . LEU C 3 206 ? 378.953 260.108 252.926 1.00 0.00 206 LEU C CA 1
ATOM 4988 C C . LEU C 3 206 ? 378.595 261.102 251.837 1.00 0.00 206 LEU C C 1
ATOM 4989 O O . LEU C 3 206 ? 377.903 260.762 250.878 1.00 0.00 206 LEU C O 1
ATOM 4994 N N . ILE C 3 207 ? 379.055 262.338 252.004 1.00 0.00 207 ILE C N 1
ATOM 4995 C CA . ILE C 3 207 ? 378.709 263.412 251.085 1.00 0.00 207 ILE C CA 1
ATOM 4996 C C . ILE C 3 207 ? 379.937 263.910 250.359 1.00 0.00 207 ILE C C 1
ATOM 4997 O O . ILE C 3 207 ? 380.951 264.235 250.988 1.00 0.00 207 ILE C O 1
ATOM 5002 N N . SER C 3 208 ? 379.836 264.007 249.038 1.00 0.00 208 SER C N 1
ATOM 5003 C CA . SER C 3 208 ? 380.984 264.394 248.243 1.00 0.00 208 SER C CA 1
ATOM 5004 C C . SER C 3 208 ? 380.584 265.110 246.976 1.00 0.00 208 SER C C 1
ATOM 5005 O O . SER C 3 208 ? 379.464 264.974 246.506 1.00 0.00 208 SER C O 1
ATOM 5008 N N . VAL C 3 209 ? 381.515 265.877 246.430 1.00 0.00 209 VAL C N 1
ATOM 5009 C CA . VAL C 3 209 ? 381.294 266.629 245.208 1.00 0.00 209 VAL C CA 1
ATOM 5010 C C . VAL C 3 209 ? 381.112 265.735 243.989 1.00 0.00 209 VAL C C 1
ATOM 5011 O O . VAL C 3 209 ? 381.811 264.743 243.836 1.00 0.00 209 VAL C O 1
ATOM 5015 N N . LEU C 3 210 ? 380.173 266.096 243.120 1.00 0.00 210 LEU C N 1
ATOM 5016 C CA . LEU C 3 210 ? 380.054 265.456 241.819 1.00 0.00 210 LEU C CA 1
ATOM 5017 C C . LEU C 3 210 ? 380.605 266.398 240.756 1.00 0.00 210 LEU C C 1
ATOM 5018 O O . LEU C 3 210 ? 381.662 266.145 240.189 1.00 0.00 210 LEU C O 1
ATOM 5023 N N . ASN C 3 211 ? 379.884 267.482 240.490 1.00 0.00 211 ASN C N 1
ATOM 5024 C CA . ASN C 3 211 ? 380.406 268.579 239.681 1.00 0.00 211 ASN C CA 1
ATOM 5025 C C . ASN C 3 211 ? 380.976 269.671 240.566 1.00 0.00 211 ASN C C 1
ATOM 5026 O O . ASN C 3 211 ? 380.269 270.220 241.401 1.00 0.00 211 ASN C O 1
ATOM 5031 N N . PRO C 3 212 ? 382.259 269.991 240.390 1.00 0.00 212 PRO C N 1
ATOM 5032 C CA . PRO C 3 212 ? 382.929 270.998 241.212 1.00 0.00 212 PRO C CA 1
ATOM 5033 C C . PRO C 3 212 ? 382.328 272.389 241.068 1.00 0.00 212 PRO C C 1
ATOM 5034 O O . PRO C 3 212 ? 381.885 272.760 239.989 1.00 0.00 212 PRO C O 1
ATOM 5038 N N . LEU C 3 213 ? 382.320 273.135 242.166 1.00 0.00 213 LEU C N 1
ATOM 5039 C CA . LEU C 3 213 ? 381.695 274.446 242.247 1.00 0.00 213 LEU C CA 1
ATOM 5040 C C . LEU C 3 213 ? 382.327 275.498 241.351 1.00 0.00 213 LEU C C 1
ATOM 5041 O O . LEU C 3 213 ? 383.542 275.554 241.212 1.00 0.00 213 LEU C O 1
ATOM 5046 N N . ILE C 3 214 ? 381.494 276.345 240.760 1.00 0.00 214 ILE C N 1
ATOM 5047 C CA . ILE C 3 214 ? 381.974 277.508 240.025 1.00 0.00 214 ILE C CA 1
ATOM 5048 C C . ILE C 3 214 ? 381.239 278.742 240.520 1.00 0.00 214 ILE C C 1
ATOM 5049 O O . ILE C 3 214 ? 380.115 278.644 240.994 1.00 0.00 214 ILE C O 1
ATOM 5054 N N . SER C 3 215 ? 381.872 279.904 240.409 1.00 0.00 215 SER C N 1
ATOM 5055 C CA . SER C 3 215 ? 381.271 281.120 240.930 1.00 0.00 215 SER C CA 1
ATOM 5056 C C . SER C 3 215 ? 381.729 282.372 240.205 1.00 0.00 215 SER C C 1
ATOM 5057 O O . SER C 3 215 ? 382.824 282.425 239.660 1.00 0.00 215 SER C O 1
ATOM 5060 N N . ALA C 3 216 ? 380.871 283.382 240.219 1.00 0.00 216 ALA C N 1
ATOM 5061 C CA . ALA C 3 216 ? 381.141 284.659 239.577 1.00 0.00 216 ALA C CA 1
ATOM 5062 C C . ALA C 3 216 ? 382.207 285.445 240.325 1.00 0.00 216 ALA C C 1
ATOM 5063 O O . ALA C 3 216 ? 382.442 285.221 241.507 1.00 0.00 216 ALA C O 1
ATOM 5065 N N . SER C 3 217 ? 382.866 286.357 239.621 1.00 0.00 217 SER C N 1
ATOM 5066 C CA . SER C 3 217 ? 383.849 287.234 240.240 1.00 0.00 217 SER C CA 1
ATOM 5067 C C . SER C 3 217 ? 383.205 288.165 241.256 1.00 0.00 217 SER C C 1
ATOM 5068 O O . SER C 3 217 ? 383.878 288.730 242.111 1.00 0.00 217 SER C O 1
ATOM 5071 N N . THR C 3 218 ? 381.895 288.332 241.139 1.00 0.00 218 THR C N 1
ATOM 5072 C CA . THR C 3 218 ? 381.152 289.242 241.994 1.00 0.00 218 THR C CA 1
ATOM 5073 C C . THR C 3 218 ? 380.828 288.644 243.351 1.00 0.00 218 THR C C 1
ATOM 5074 O O . THR C 3 218 ? 380.235 289.305 244.192 1.00 0.00 218 THR C O 1
ATOM 5078 N N . VAL C 3 219 ? 381.193 287.386 243.563 1.00 0.00 219 VAL C N 1
ATOM 5079 C CA . VAL C 3 219 ? 380.763 286.676 244.753 1.00 0.00 219 VAL C CA 1
ATOM 5080 C C . VAL C 3 219 ? 381.956 285.988 245.420 1.00 0.00 219 VAL C C 1
ATOM 5081 O O . VAL C 3 219 ? 382.971 285.749 244.777 1.00 0.00 219 VAL C O 1
ATOM 5085 N N . ASN C 3 220 ? 381.837 285.682 246.709 1.00 0.00 220 ASN C N 1
ATOM 5086 C CA . ASN C 3 220 ? 382.883 284.993 247.452 1.00 0.00 220 ASN C CA 1
ATOM 5087 C C . ASN C 3 220 ? 383.127 283.600 246.892 1.00 0.00 220 ASN C C 1
ATOM 5088 O O . ASN C 3 220 ? 382.239 282.987 246.327 1.00 0.00 220 ASN C O 1
ATOM 5093 N N . ASP C 3 221 ? 384.357 283.122 247.039 1.00 0.00 221 ASP C N 1
ATOM 5094 C CA . ASP C 3 221 ? 384.793 281.883 246.404 1.00 0.00 221 ASP C CA 1
ATOM 5095 C C . ASP C 3 221 ? 384.104 280.610 246.869 1.00 0.00 221 ASP C C 1
ATOM 5096 O O . ASP C 3 221 ? 383.990 279.665 246.097 1.00 0.00 221 ASP C O 1
ATOM 5101 N N . ASP C 3 222 ? 383.647 280.560 248.112 1.00 0.00 222 ASP C N 1
ATOM 5102 C CA . ASP C 3 222 ? 383.203 279.281 248.647 1.00 0.00 222 ASP C CA 1
ATOM 5103 C C . ASP C 3 222 ? 381.938 279.357 249.485 1.00 0.00 222 ASP C C 1
ATOM 5104 O O . ASP C 3 222 ? 381.572 280.420 249.970 1.00 0.00 222 ASP C O 1
ATOM 5109 N N . ILE C 3 223 ? 381.270 278.218 249.643 1.00 0.00 223 ILE C N 1
ATOM 5110 C CA . ILE C 3 223 ? 380.000 278.183 250.359 1.00 0.00 223 ILE C CA 1
ATOM 5111 C C . ILE C 3 223 ? 380.070 277.269 251.567 1.00 0.00 223 ILE C C 1
ATOM 5112 O O . ILE C 3 223 ? 381.081 276.619 251.787 1.00 0.00 223 ILE C O 1
ATOM 5117 N N . VAL C 3 224 ? 379.004 277.233 252.361 1.00 0.00 224 VAL C N 1
ATOM 5118 C CA . VAL C 3 224 ? 379.015 276.487 253.618 1.00 0.00 224 VAL C CA 1
ATOM 5119 C C . VAL C 3 224 ? 377.769 275.638 253.842 1.00 0.00 224 VAL C C 1
ATOM 5120 O O . VAL C 3 224 ? 376.671 276.160 253.979 1.00 0.00 224 VAL C O 1
ATOM 5124 N N . MET C 3 225 ? 377.948 274.325 253.896 1.00 0.00 225 MET C N 1
ATOM 5125 C CA . MET C 3 225 ? 376.840 273.405 254.119 1.00 0.00 225 MET C CA 1
ATOM 5126 C C . MET C 3 225 ? 376.657 273.089 255.602 1.00 0.00 225 MET C C 1
ATOM 5127 O O . MET C 3 225 ? 377.629 272.920 256.338 1.00 0.00 225 MET C O 1
ATOM 5132 N N . MET C 3 226 ? 375.397 273.027 256.026 1.00 0.00 226 MET C N 1
ATOM 5133 C CA . MET C 3 226 ? 375.021 272.914 257.433 1.00 0.00 226 MET C CA 1
ATOM 5134 C C . MET C 3 226 ? 373.943 271.888 257.725 1.00 0.00 226 MET C C 1
ATOM 5135 O O . MET C 3 226 ? 372.786 272.263 257.863 1.00 0.00 226 MET C O 1
ATOM 5140 N N . PRO C 3 227 ? 374.294 270.604 257.811 1.00 0.00 227 PRO C N 1
ATOM 5141 C CA . PRO C 3 227 ? 373.203 269.649 258.003 1.00 0.00 227 PRO C CA 1
ATOM 5142 C C . PRO C 3 227 ? 372.411 269.873 259.292 1.00 0.00 227 PRO C C 1
ATOM 5143 O O . PRO C 3 227 ? 372.974 270.211 260.321 1.00 0.00 227 PRO C O 1
ATOM 5147 N N . TRP C 3 228 ? 371.099 269.695 259.200 1.00 0.00 228 TRP C N 1
ATOM 5148 C CA . TRP C 3 228 ? 370.193 269.704 260.343 1.00 0.00 228 TRP C CA 1
ATOM 5149 C C . TRP C 3 228 ? 369.631 268.308 260.430 1.00 0.00 228 TRP C C 1
ATOM 5150 O O . TRP C 3 228 ? 369.581 267.629 259.419 1.00 0.00 228 TRP C O 1
ATOM 5161 N N . LEU C 3 229 ? 369.213 267.840 261.597 1.00 0.00 229 LEU C N 1
ATOM 5162 C CA . LEU C 3 229 ? 368.738 266.462 261.628 1.00 0.00 229 LEU C CA 1
ATOM 5163 C C . LEU C 3 229 ? 367.802 266.074 262.755 1.00 0.00 229 LEU C C 1
ATOM 5164 O O . LEU C 3 229 ? 367.749 266.716 263.791 1.00 0.00 229 LEU C O 1
ATOM 5169 N N . THR C 3 230 ? 367.080 264.983 262.535 1.00 0.00 230 THR C N 1
ATOM 5170 C CA . THR C 3 230 ? 366.208 264.444 263.557 1.00 0.00 230 THR C CA 1
ATOM 5171 C C . THR C 3 230 ? 366.121 262.933 263.424 1.00 0.00 230 THR C C 1
ATOM 5172 O O . THR C 3 230 ? 366.373 262.376 262.359 1.00 0.00 230 THR C O 1
ATOM 5176 N N . TRP C 3 231 ? 365.766 262.275 264.522 1.00 0.00 231 TRP C N 1
ATOM 5177 C CA . TRP C 3 231 ? 365.843 260.825 264.601 1.00 0.00 231 TRP C CA 1
ATOM 5178 C C . TRP C 3 231 ? 364.478 260.164 264.590 1.00 0.00 231 TRP C C 1
ATOM 5179 O O . TRP C 3 231 ? 363.818 260.076 265.614 1.00 0.00 231 TRP C O 1
ATOM 5190 N N . GLU C 3 232 ? 364.058 259.694 263.425 1.00 0.00 232 GLU C N 1
ATOM 5191 C CA . GLU C 3 232 ? 362.752 259.073 263.290 1.00 0.00 232 GLU C CA 1
ATOM 5192 C C . GLU C 3 232 ? 362.704 257.723 263.979 1.00 0.00 232 GLU C C 1
ATOM 5193 O O . GLU C 3 232 ? 363.662 256.966 263.931 1.00 0.00 232 GLU C O 1
ATOM 5199 N N . ASN C 3 233 ? 361.572 257.431 264.609 1.00 0.00 233 ASN C N 1
ATOM 5200 C CA . ASN C 3 233 ? 361.294 256.116 265.175 1.00 0.00 233 ASN C CA 1
ATOM 5201 C C . ASN C 3 233 ? 362.334 255.646 266.189 1.00 0.00 233 ASN C C 1
ATOM 5202 O O . ASN C 3 233 ? 362.707 254.480 266.215 1.00 0.00 233 ASN C O 1
ATOM 5207 N N . LEU C 3 234 ? 362.790 256.563 267.031 1.00 0.00 234 LEU C N 1
ATOM 5208 C CA . LEU C 3 234 ? 363.767 256.250 268.068 1.00 0.00 234 LEU C CA 1
ATOM 5209 C C . LEU C 3 234 ? 363.191 255.296 269.085 1.00 0.00 234 LEU C C 1
ATOM 5210 O O . LEU C 3 234 ? 362.008 255.359 269.385 1.00 0.00 234 LEU C O 1
ATOM 5215 N N . GLU C 3 235 ? 364.022 254.410 269.619 1.00 0.00 235 GLU C N 1
ATOM 5216 C CA . GLU C 3 235 ? 363.539 253.462 270.600 1.00 0.00 235 GLU C CA 1
ATOM 5217 C C . GLU C 3 235 ? 364.695 252.958 271.462 1.00 0.00 235 GLU C C 1
ATOM 5218 O O . GLU C 3 235 ? 365.773 252.677 270.945 1.00 0.00 235 GLU C O 1
ATOM 5224 N N . LEU C 3 236 ? 364.462 252.829 272.768 1.00 0.00 236 LEU C N 1
ATOM 5225 C CA . LEU C 3 236 ? 365.532 252.591 273.747 1.00 0.00 236 LEU C CA 1
ATOM 5226 C C . LEU C 3 236 ? 365.276 251.419 274.678 1.00 0.00 236 LEU C C 1
ATOM 5227 O O . LEU C 3 236 ? 364.130 251.081 274.943 1.00 0.00 236 LEU C O 1
ATOM 5232 N N . ALA C 3 237 ? 366.341 250.810 275.187 1.00 0.00 237 ALA C N 1
ATOM 5233 C CA . ALA C 3 237 ? 366.187 249.662 276.072 1.00 0.00 237 ALA C CA 1
ATOM 5234 C C . ALA C 3 237 ? 367.338 249.468 277.054 1.00 0.00 237 ALA C C 1
ATOM 5235 O O . ALA C 3 237 ? 368.503 249.756 276.751 1.00 0.00 237 ALA C O 1
ATOM 5237 N N . GLU C 3 238 ? 366.972 248.952 278.225 1.00 0.00 238 GLU C N 1
ATOM 5238 C CA . GLU C 3 238 ? 367.882 248.605 279.315 1.00 0.00 238 GLU C CA 1
ATOM 5239 C C . GLU C 3 238 ? 368.644 249.828 279.797 1.00 0.00 238 GLU C C 1
ATOM 5240 O O . GLU C 3 238 ? 369.720 250.135 279.303 1.00 0.00 238 GLU C O 1
ATOM 5246 N N . PRO C 3 239 ? 368.063 250.557 280.750 1.00 0.00 239 PRO C N 1
ATOM 5247 C CA . PRO C 3 239 ? 368.663 251.713 281.419 1.00 0.00 239 PRO C CA 1
ATOM 5248 C C . PRO C 3 239 ? 369.890 251.348 282.246 1.00 0.00 239 PRO C C 1
ATOM 5249 O O . PRO C 3 239 ? 369.970 250.235 282.745 1.00 0.00 239 PRO C O 1
ATOM 5253 N N . GLY C 3 240 ? 370.838 252.269 282.358 1.00 0.00 240 GLY C N 1
ATOM 5254 C CA . GLY C 3 240 ? 372.018 252.064 283.178 1.00 0.00 240 GLY C CA 1
ATOM 5255 C C . GLY C 3 240 ? 373.314 252.297 282.432 1.00 0.00 240 GLY C C 1
ATOM 5256 O O . GLY C 3 240 ? 373.622 251.592 281.479 1.00 0.00 240 GLY C O 1
ATOM 5257 N N . SER C 3 241 ? 374.076 253.293 282.867 1.00 30.00 241 SER C N 1
ATOM 5258 C CA . SER C 3 241 ? 375.324 253.649 282.202 1.00 30.00 241 SER C CA 1
ATOM 5259 C C . SER C 3 241 ? 376.211 254.563 283.029 1.00 30.00 241 SER C C 1
ATOM 5260 O O . SER C 3 241 ? 375.789 255.108 284.040 1.00 30.00 241 SER C O 1
ATOM 5263 N N . LEU C 3 242 ? 377.446 254.733 282.574 1.00 30.00 242 LEU C N 1
ATOM 5264 C CA . LEU C 3 242 ? 378.397 255.629 283.215 1.00 30.00 242 LEU C CA 1
ATOM 5265 C C . LEU C 3 242 ? 378.198 257.086 282.830 1.00 30.00 242 LEU C C 1
ATOM 5266 O O . LEU C 3 242 ? 378.886 257.962 283.344 1.00 30.00 242 LEU C O 1
ATOM 5271 N N . ALA C 3 243 ? 377.285 257.354 281.906 1.00 30.00 243 ALA C N 1
ATOM 5272 C CA . ALA C 3 243 ? 377.075 258.723 281.457 1.00 30.00 243 ALA C CA 1
ATOM 5273 C C . ALA C 3 243 ? 376.595 259.617 282.587 1.00 30.00 243 ALA C C 1
ATOM 5274 O O . ALA C 3 243 ? 375.676 259.251 283.309 1.00 30.00 243 ALA C O 1
ATOM 5276 N N . LYS C 3 244 ? 377.207 260.791 282.720 1.00 30.00 244 LYS C N 1
ATOM 5277 C CA . LYS C 3 244 ? 376.762 261.800 283.687 1.00 30.00 244 LYS C CA 1
ATOM 5278 C C . LYS C 3 244 ? 377.425 263.163 283.516 1.00 30.00 244 LYS C C 1
ATOM 5279 O O . LYS C 3 244 ? 378.448 263.292 282.855 1.00 30.00 244 LYS C O 1
ATOM 5285 N N . ALA C 3 245 ? 376.823 264.174 284.134 1.00 30.00 245 ALA C N 1
ATOM 5286 C CA . ALA C 3 245 ? 377.118 265.580 283.862 1.00 30.00 245 ALA C CA 1
ATOM 5287 C C . ALA C 3 245 ? 378.551 265.989 284.193 1.00 30.00 245 ALA C C 1
ATOM 5288 O O . ALA C 3 245 ? 379.186 265.429 285.080 1.00 30.00 245 ALA C O 1
ATOM 5290 N N . ALA C 3 246 ? 379.047 266.981 283.464 1.00 30.00 246 ALA C N 1
ATOM 5291 C CA . ALA C 3 246 ? 380.470 267.286 283.422 1.00 30.00 246 ALA C CA 1
ATOM 5292 C C . ALA C 3 246 ? 380.978 268.109 284.599 1.00 30.00 246 ALA C C 1
ATOM 5293 O O . ALA C 3 246 ? 382.167 268.409 284.668 1.00 30.00 246 ALA C O 1
ATOM 5295 N N . ILE C 3 247 ? 380.087 268.512 285.493 1.00 30.00 247 ILE C N 1
ATOM 5296 C CA . ILE C 3 247 ? 380.510 269.259 286.670 1.00 30.00 247 ILE C CA 1
ATOM 5297 C C . ILE C 3 247 ? 381.451 268.397 287.500 1.00 30.00 247 ILE C C 1
ATOM 5298 O O . ILE C 3 247 ? 381.214 267.207 287.675 1.00 30.00 247 ILE C O 1
ATOM 5303 N N . GLY C 3 248 ? 382.550 268.980 287.957 1.00 30.00 248 GLY C N 1
ATOM 5304 C CA . GLY C 3 248 ? 383.557 268.223 288.671 1.00 30.00 248 GLY C CA 1
ATOM 5305 C C . GLY C 3 248 ? 384.163 267.211 287.723 1.00 30.00 248 GLY C C 1
ATOM 5306 O O . GLY C 3 248 ? 383.766 267.135 286.566 1.00 30.00 248 GLY C O 1
ATOM 5307 N N . PHE C 3 249 ? 385.105 266.410 288.203 1.00 30.00 249 PHE C N 1
ATOM 5308 C CA . PHE C 3 249 ? 385.642 265.321 287.394 1.00 30.00 249 PHE C CA 1
ATOM 5309 C C . PHE C 3 249 ? 386.145 264.185 288.260 1.00 30.00 249 PHE C C 1
ATOM 5310 O O . PHE C 3 249 ? 386.961 263.381 287.825 1.00 30.00 249 PHE C O 1
ATOM 5318 N N . ASP C 3 250 ? 385.633 264.106 289.479 1.00 30.00 250 ASP C N 1
ATOM 5319 C CA . ASP C 3 250 ? 386.209 263.223 290.478 1.00 30.00 250 ASP C CA 1
ATOM 5320 C C . ASP C 3 250 ? 385.168 262.590 291.376 1.00 30.00 250 ASP C C 1
ATOM 5321 O O . ASP C 3 250 ? 384.089 263.135 291.577 1.00 30.00 250 ASP C O 1
ATOM 5326 N N . TYR C 3 251 ? 385.495 261.416 291.894 1.00 30.00 251 TYR C N 1
ATOM 5327 C CA . TYR C 3 251 ? 384.767 260.842 293.010 1.00 30.00 251 TYR C CA 1
ATOM 5328 C C . TYR C 3 251 ? 385.301 261.425 294.311 1.00 30.00 251 TYR C C 1
ATOM 5329 O O . TYR C 3 251 ? 386.481 261.743 294.410 1.00 30.00 251 TYR C O 1
ATOM 5338 N N . PRO C 3 252 ? 384.427 261.575 295.313 1.00 30.00 252 PRO C N 1
ATOM 5339 C CA . PRO C 3 252 ? 384.726 262.328 296.536 1.00 30.00 252 PRO C CA 1
ATOM 5340 C C . PRO C 3 252 ? 385.955 261.844 297.300 1.00 30.00 252 PRO C C 1
ATOM 5341 O O . PRO C 3 252 ? 386.668 262.661 297.874 1.00 30.00 252 PRO C O 1
ATOM 5345 N N . ALA C 3 253 ? 386.202 260.542 297.306 1.00 30.00 253 ALA C N 1
ATOM 5346 C CA . ALA C 3 253 ? 387.348 260.003 298.025 1.00 30.00 253 ALA C CA 1
ATOM 5347 C C . ALA C 3 253 ? 387.819 258.693 297.402 1.00 30.00 253 ALA C C 1
ATOM 5348 O O . ALA C 3 253 ? 388.996 258.345 297.485 1.00 30.00 253 ALA C O 1
ATOM 5350 N N . ASP D 4 3 ? 329.840 253.396 311.672 1.00 30.00 3 ASP D N 1
ATOM 5351 C CA . ASP D 4 3 ? 330.203 252.440 310.632 1.00 30.00 3 ASP D CA 1
ATOM 5352 C C . ASP D 4 3 ? 331.642 251.976 310.766 1.00 30.00 3 ASP D C 1
ATOM 5353 O O . ASP D 4 3 ? 332.305 251.702 309.769 1.00 30.00 3 ASP D O 1
ATOM 5358 N N . ASP D 4 4 ? 332.121 251.885 311.998 1.00 0.00 4 ASP D N 1
ATOM 5359 C CA . ASP D 4 4 ? 333.493 251.457 312.254 1.00 0.00 4 ASP D CA 1
ATOM 5360 C C . ASP D 4 4 ? 333.744 250.025 311.832 1.00 0.00 4 ASP D C 1
ATOM 5361 O O . ASP D 4 4 ? 334.861 249.664 311.475 1.00 0.00 4 ASP D O 1
ATOM 5366 N N . ALA D 4 5 ? 332.702 249.208 311.883 1.00 0.00 5 ALA D N 1
ATOM 5367 C CA . ALA D 4 5 ? 332.844 247.815 311.514 1.00 0.00 5 ALA D CA 1
ATOM 5368 C C . ALA D 4 5 ? 333.144 247.703 310.029 1.00 0.00 5 ALA D C 1
ATOM 5369 O O . ALA D 4 5 ? 334.078 247.012 309.628 1.00 0.00 5 ALA D O 1
ATOM 5371 N N . THR D 4 6 ? 332.357 248.395 309.215 1.00 0.00 6 THR D N 1
ATOM 5372 C CA . THR D 4 6 ? 332.612 248.414 307.785 1.00 0.00 6 THR D CA 1
ATOM 5373 C C . THR D 4 6 ? 333.906 249.136 307.472 1.00 0.00 6 THR D C 1
ATOM 5374 O O . THR D 4 6 ? 334.620 248.776 306.547 1.00 0.00 6 THR D O 1
ATOM 5378 N N . ALA D 4 7 ? 334.209 250.159 308.254 1.00 0.00 7 ALA D N 1
ATOM 5379 C CA . ALA D 4 7 ? 335.395 250.953 308.002 1.00 0.00 7 ALA D CA 1
ATOM 5380 C C . ALA D 4 7 ? 336.646 250.135 308.235 1.00 0.00 7 ALA D C 1
ATOM 5381 O O . ALA D 4 7 ? 337.663 250.341 307.586 1.00 0.00 7 ALA D O 1
ATOM 5383 N N . SER D 4 8 ? 336.569 249.191 309.161 1.00 0.00 8 SER D N 1
ATOM 5384 C CA . SER D 4 8 ? 337.712 248.342 309.427 1.00 0.00 8 SER D CA 1
ATOM 5385 C C . SER D 4 8 ? 337.724 247.140 308.500 1.00 0.00 8 SER D C 1
ATOM 5386 O O . SER D 4 8 ? 338.782 246.629 308.161 1.00 0.00 8 SER D O 1
ATOM 5389 N N . GLN D 4 9 ? 336.545 246.680 308.104 1.00 30.00 9 GLN D N 1
ATOM 5390 C CA . GLN D 4 9 ? 336.449 245.524 307.225 1.00 30.00 9 GLN D CA 1
ATOM 5391 C C . GLN D 4 9 ? 336.887 245.826 305.801 1.00 30.00 9 GLN D C 1
ATOM 5392 O O . GLN D 4 9 ? 337.523 245.003 305.152 1.00 30.00 9 GLN D O 1
ATOM 5398 N N . ARG D 4 10 ? 336.531 247.005 305.312 1.00 30.00 10 ARG D N 1
ATOM 5399 C CA . ARG D 4 10 ? 336.923 247.420 303.977 1.00 30.00 10 ARG D CA 1
ATOM 5400 C C . ARG D 4 10 ? 338.430 247.622 303.894 1.00 30.00 10 ARG D C 1
ATOM 5401 O O . ARG D 4 10 ? 339.037 247.373 302.864 1.00 30.00 10 ARG D O 1
ATOM 5409 N N . GLY D 4 11 ? 339.020 248.062 305.001 1.00 30.00 11 GLY D N 1
ATOM 5410 C CA . GLY D 4 11 ? 340.464 248.086 305.162 1.00 30.00 11 GLY D CA 1
ATOM 5411 C C . GLY D 4 11 ? 341.250 249.270 304.634 1.00 30.00 11 GLY D C 1
ATOM 5412 O O . GLY D 4 11 ? 342.467 249.309 304.788 1.00 30.00 11 GLY D O 1
ATOM 5413 N N . ILE D 4 12 ? 340.582 250.238 304.024 1.00 30.00 12 ILE D N 1
ATOM 5414 C CA . ILE D 4 12 ? 341.275 251.394 303.467 1.00 30.00 12 ILE D CA 1
ATOM 5415 C C . ILE D 4 12 ? 341.126 252.606 304.367 1.00 30.00 12 ILE D C 1
ATOM 5416 O O . ILE D 4 12 ? 340.051 252.866 304.888 1.00 30.00 12 ILE D O 1
ATOM 5421 N N . VAL D 4 13 ? 342.216 253.342 304.544 1.00 30.00 13 VAL D N 1
ATOM 5422 C CA . VAL D 4 13 ? 342.269 254.455 305.482 1.00 30.00 13 VAL D CA 1
ATOM 5423 C C . VAL D 4 13 ? 341.353 255.634 305.141 1.00 30.00 13 VAL D C 1
ATOM 5424 O O . VAL D 4 13 ? 340.806 256.278 306.030 1.00 30.00 13 VAL D O 1
ATOM 5428 N N . THR D 4 14 ? 341.144 255.891 303.858 1.00 30.00 14 THR D N 1
ATOM 5429 C CA . THR D 4 14 ? 340.576 257.167 303.434 1.00 30.00 14 THR D CA 1
ATOM 5430 C C . THR D 4 14 ? 339.081 257.388 303.657 1.00 30.00 14 THR D C 1
ATOM 5431 O O . THR D 4 14 ? 338.676 258.459 304.102 1.00 30.00 14 THR D O 1
ATOM 5435 N N . GLN D 4 15 ? 338.264 256.393 303.333 1.00 30.00 15 GLN D N 1
ATOM 5436 C CA . GLN D 4 15 ? 336.830 256.619 303.194 1.00 30.00 15 GLN D CA 1
ATOM 5437 C C . GLN D 4 15 ? 336.114 257.061 304.472 1.00 30.00 15 GLN D C 1
ATOM 5438 O O . GLN D 4 15 ? 335.196 257.877 304.409 1.00 30.00 15 GLN D O 1
ATOM 5444 N N . VAL D 4 16 ? 336.556 256.539 305.617 1.00 30.00 16 VAL D N 1
ATOM 5445 C CA . VAL D 4 16 ? 336.056 256.889 306.962 1.00 30.00 16 VAL D CA 1
ATOM 5446 C C . VAL D 4 16 ? 334.568 257.253 307.102 1.00 30.00 16 VAL D C 1
ATOM 5447 O O . VAL D 4 16 ? 334.223 258.191 307.825 1.00 30.00 16 VAL D O 1
ATOM 5451 N N . ALA D 4 17 ? 333.699 256.485 306.446 1.00 30.00 17 ALA D N 1
ATOM 5452 C CA . ALA D 4 17 ? 332.244 256.648 306.548 1.00 30.00 17 ALA D CA 1
ATOM 5453 C C . ALA D 4 17 ? 331.744 258.034 306.124 1.00 30.00 17 ALA D C 1
ATOM 5454 O O . ALA D 4 17 ? 331.832 259.002 306.878 1.00 30.00 17 ALA D O 1
ATOM 5456 N N . ASP D 4 18 ? 331.213 258.118 304.907 1.00 30.00 18 ASP D N 1
ATOM 5457 C CA . ASP D 4 18 ? 330.708 259.378 304.365 1.00 30.00 18 ASP D CA 1
ATOM 5458 C C . ASP D 4 18 ? 329.361 259.839 304.932 1.00 30.00 18 ASP D C 1
ATOM 5459 O O . ASP D 4 18 ? 328.505 259.022 305.260 1.00 30.00 18 ASP D O 1
ATOM 5464 N N . THR D 4 19 ? 329.203 261.158 305.026 1.00 30.00 19 THR D N 1
ATOM 5465 C CA . THR D 4 19 ? 327.930 261.833 305.289 1.00 30.00 19 THR D CA 1
ATOM 5466 C C . THR D 4 19 ? 328.023 263.207 304.664 1.00 30.00 19 THR D C 1
ATOM 5467 O O . THR D 4 19 ? 329.117 263.680 304.383 1.00 30.00 19 THR D O 1
ATOM 5471 N N . VAL D 4 20 ? 326.890 263.865 304.463 1.00 30.00 20 VAL D N 1
ATOM 5472 C CA . VAL D 4 20 ? 326.918 265.232 303.966 1.00 30.00 20 VAL D CA 1
ATOM 5473 C C . VAL D 4 20 ? 326.238 266.192 304.936 1.00 30.00 20 VAL D C 1
ATOM 5474 O O . VAL D 4 20 ? 325.034 266.123 305.158 1.00 30.00 20 VAL D O 1
ATOM 5478 N N . SER D 4 21 ? 327.031 267.086 305.513 1.00 30.00 21 SER D N 1
ATOM 5479 C CA . SER D 4 21 ? 326.564 268.024 306.524 1.00 30.00 21 SER D CA 1
ATOM 5480 C C . SER D 4 21 ? 325.735 269.168 305.950 1.00 30.00 21 SER D C 1
ATOM 5481 O O . SER D 4 21 ? 325.899 269.550 304.793 1.00 30.00 21 SER D O 1
ATOM 5484 N N . SER D 4 22 ? 324.845 269.713 306.775 1.00 30.00 22 SER D N 1
ATOM 5485 C CA . SER D 4 22 ? 324.028 270.856 306.384 1.00 30.00 22 SER D CA 1
ATOM 5486 C C . SER D 4 22 ? 324.665 272.179 306.790 1.00 30.00 22 SER D C 1
ATOM 5487 O O . SER D 4 22 ? 324.471 272.660 307.900 1.00 30.00 22 SER D O 1
ATOM 5490 N N . ILE D 4 23 ? 325.419 272.764 305.872 1.00 30.00 23 ILE D N 1
ATOM 5491 C CA . ILE D 4 23 ? 326.110 274.019 306.117 1.00 30.00 23 ILE D CA 1
ATOM 5492 C C . ILE D 4 23 ? 325.158 275.204 306.294 1.00 30.00 23 ILE D C 1
ATOM 5493 O O . ILE D 4 23 ? 324.117 275.273 305.651 1.00 30.00 23 ILE D O 1
ATOM 5498 N N . SER D 4 24 ? 325.519 276.121 307.186 1.00 30.00 24 SER D N 1
ATOM 5499 C CA . SER D 4 24 ? 324.743 277.337 307.407 1.00 30.00 24 SER D CA 1
ATOM 5500 C C . SER D 4 24 ? 325.662 278.484 307.795 1.00 30.00 24 SER D C 1
ATOM 5501 O O . SER D 4 24 ? 326.850 278.276 308.023 1.00 30.00 24 SER D O 1
ATOM 5504 N N . ASN D 4 25 ? 325.103 279.689 307.867 1.00 30.00 25 ASN D N 1
ATOM 5505 C CA . ASN D 4 25 ? 325.866 280.899 308.166 1.00 30.00 25 ASN D CA 1
ATOM 5506 C C . ASN D 4 25 ? 326.999 281.121 307.198 1.00 30.00 25 ASN D C 1
ATOM 5507 O O . ASN D 4 25 ? 328.099 281.468 307.609 1.00 30.00 25 ASN D O 1
ATOM 5512 N N . VAL D 4 26 ? 326.735 280.907 305.916 1.00 30.00 26 VAL D N 1
ATOM 5513 C CA . VAL D 4 26 ? 327.738 281.147 304.893 1.00 30.00 26 VAL D CA 1
ATOM 5514 C C . VAL D 4 26 ? 328.104 282.621 304.872 1.00 30.00 26 VAL D C 1
ATOM 5515 O O . VAL D 4 26 ? 327.233 283.474 304.946 1.00 30.00 26 VAL D O 1
ATOM 5519 N N . VAL D 4 27 ? 329.392 282.918 304.772 1.00 30.00 27 VAL D N 1
ATOM 5520 C CA . VAL D 4 27 ? 329.839 284.300 304.767 1.00 30.00 27 VAL D CA 1
ATOM 5521 C C . VAL D 4 27 ? 330.315 284.670 303.380 1.00 30.00 27 VAL D C 1
ATOM 5522 O O . VAL D 4 27 ? 329.751 285.545 302.737 1.00 30.00 27 VAL D O 1
ATOM 5526 N N . ASP D 4 28 ? 331.352 283.977 302.922 1.00 30.00 28 ASP D N 1
ATOM 5527 C CA . ASP D 4 28 ? 331.841 284.109 301.552 1.00 30.00 28 ASP D CA 1
ATOM 5528 C C . ASP D 4 28 ? 332.161 282.750 300.937 1.00 30.00 28 ASP D C 1
ATOM 5529 O O . ASP D 4 28 ? 333.309 282.467 300.608 1.00 30.00 28 ASP D O 1
ATOM 5534 N N . GLY D 4 29 ? 331.140 281.915 300.775 1.00 30.00 29 GLY D N 1
ATOM 5535 C CA . GLY D 4 29 ? 331.327 280.608 300.181 1.00 30.00 29 GLY D CA 1
ATOM 5536 C C . GLY D 4 29 ? 331.808 279.588 301.188 1.00 30.00 29 GLY D C 1
ATOM 5537 O O . GLY D 4 29 ? 332.118 278.455 300.840 1.00 30.00 29 GLY D O 1
ATOM 5538 N N . LEU D 4 30 ? 331.882 280.000 302.450 1.00 30.00 30 LEU D N 1
ATOM 5539 C CA . LEU D 4 30 ? 332.291 279.107 303.518 1.00 30.00 30 LEU D CA 1
ATOM 5540 C C . LEU D 4 30 ? 331.296 279.212 304.662 1.00 30.00 30 LEU D C 1
ATOM 5541 O O . LEU D 4 30 ? 330.773 280.285 304.930 1.00 30.00 30 LEU D O 1
ATOM 5546 N N . GLY D 4 31 ? 331.038 278.103 305.342 1.00 30.00 31 GLY D N 1
ATOM 5547 C CA . GLY D 4 31 ? 330.007 278.082 306.358 1.00 30.00 31 GLY D CA 1
ATOM 5548 C C . GLY D 4 31 ? 330.286 277.147 307.510 1.00 30.00 31 GLY D C 1
ATOM 5549 O O . GLY D 4 31 ? 331.318 276.489 307.556 1.00 30.00 31 GLY D O 1
ATOM 5550 N N . VAL D 4 32 ? 329.359 277.104 308.455 1.00 30.00 32 VAL D N 1
ATOM 5551 C CA . VAL D 4 32 ? 329.524 276.302 309.654 1.00 30.00 32 VAL D CA 1
ATOM 5552 C C . VAL D 4 32 ? 328.530 275.152 309.704 1.00 30.00 32 VAL D C 1
ATOM 5553 O O . VAL D 4 32 ? 327.324 275.369 309.696 1.00 30.00 32 VAL D O 1
ATOM 5557 N N . PRO D 4 33 ? 329.032 273.913 309.713 1.00 30.00 33 PRO D N 1
ATOM 5558 C CA . PRO D 4 33 ? 328.200 272.716 309.801 1.00 30.00 33 PRO D CA 1
ATOM 5559 C C . PRO D 4 33 ? 327.418 272.635 311.104 1.00 30.00 33 PRO D C 1
ATOM 5560 O O . PRO D 4 33 ? 327.918 273.074 312.131 1.00 30.00 33 PRO D O 1
ATOM 5564 N N . LEU D 4 34 ? 326.202 272.100 311.061 1.00 30.00 34 LEU D N 1
ATOM 5565 C CA . LEU D 4 34 ? 325.458 271.821 312.281 1.00 30.00 34 LEU D CA 1
ATOM 5566 C C . LEU D 4 34 ? 326.039 270.626 313.003 1.00 30.00 34 LEU D C 1
ATOM 5567 O O . LEU D 4 34 ? 326.454 269.667 312.367 1.00 30.00 34 LEU D O 1
ATOM 5572 N N . LEU D 4 35 ? 326.056 270.661 314.327 1.00 30.00 35 LEU D N 1
ATOM 5573 C CA . LEU D 4 35 ? 326.512 269.506 315.080 1.00 30.00 35 LEU D CA 1
ATOM 5574 C C . LEU D 4 35 ? 325.528 268.364 314.946 1.00 30.00 35 LEU D C 1
ATOM 5575 O O . LEU D 4 35 ? 325.897 267.196 315.030 1.00 30.00 35 LEU D O 1
ATOM 5580 N N . SER D 4 36 ? 324.272 268.714 314.710 1.00 30.00 36 SER D N 1
ATOM 5581 C CA . SER D 4 36 ? 323.200 267.741 314.634 1.00 30.00 36 SER D CA 1
ATOM 5582 C C . SER D 4 36 ? 323.374 266.756 313.491 1.00 30.00 36 SER D C 1
ATOM 5583 O O . SER D 4 36 ? 322.876 265.636 313.548 1.00 30.00 36 SER D O 1
ATOM 5586 N N . SER D 4 37 ? 324.067 267.180 312.443 1.00 30.00 37 SER D N 1
ATOM 5587 C CA . SER D 4 37 ? 324.201 266.361 311.251 1.00 30.00 37 SER D CA 1
ATOM 5588 C C . SER D 4 37 ? 325.593 265.765 311.096 1.00 30.00 37 SER D C 1
ATOM 5589 O O . SER D 4 37 ? 325.819 264.925 310.231 1.00 30.00 37 SER D O 1
ATOM 5592 N N . ILE D 4 38 ? 326.520 266.204 311.939 1.00 30.00 38 ILE D N 1
ATOM 5593 C CA . ILE D 4 38 ? 327.868 265.651 311.969 1.00 30.00 38 ILE D CA 1
ATOM 5594 C C . ILE D 4 38 ? 327.841 264.360 312.778 1.00 30.00 38 ILE D C 1
ATOM 5595 O O . ILE D 4 38 ? 328.778 263.569 312.761 1.00 30.00 38 ILE D O 1
ATOM 5600 N N . SER D 4 39 ? 326.726 264.130 313.454 1.00 30.00 39 SER D N 1
ATOM 5601 C CA . SER D 4 39 ? 326.587 262.972 314.321 1.00 30.00 39 SER D CA 1
ATOM 5602 C C . SER D 4 39 ? 326.728 261.670 313.558 1.00 30.00 39 SER D C 1
ATOM 5603 O O . SER D 4 39 ? 326.199 261.525 312.458 1.00 30.00 39 SER D O 1
ATOM 5606 N N . LYS D 4 40 ? 327.423 260.715 314.162 1.00 30.00 40 LYS D N 1
ATOM 5607 C CA . LYS D 4 40 ? 327.670 259.437 313.517 1.00 30.00 40 LYS D CA 1
ATOM 5608 C C . LYS D 4 40 ? 327.180 258.305 314.398 1.00 30.00 40 LYS D C 1
ATOM 5609 O O . LYS D 4 40 ? 327.132 258.449 315.615 1.00 30.00 40 LYS D O 1
ATOM 5615 N N . PRO D 4 41 ? 326.811 257.173 313.786 1.00 30.00 41 PRO D N 1
ATOM 5616 C CA . PRO D 4 41 ? 326.233 256.049 314.529 1.00 30.00 41 PRO D CA 1
ATOM 5617 C C . PRO D 4 41 ? 327.198 255.463 315.541 1.00 30.00 41 PRO D C 1
ATOM 5618 O O . PRO D 4 41 ? 328.398 255.425 315.298 1.00 30.00 41 PRO D O 1
ATOM 5622 N N . ILE D 4 42 ? 326.667 255.018 316.671 1.00 30.00 42 ILE D N 1
ATOM 5623 C CA . ILE D 4 42 ? 327.488 254.465 317.730 1.00 30.00 42 ILE D CA 1
ATOM 5624 C C . ILE D 4 42 ? 327.515 252.947 317.627 1.00 30.00 42 ILE D C 1
ATOM 5625 O O . ILE D 4 42 ? 328.570 252.324 317.682 1.00 30.00 42 ILE D O 1
ATOM 5630 N N . GLY D 4 43 ? 326.334 252.355 317.488 1.00 30.00 43 GLY D N 1
ATOM 5631 C CA . GLY D 4 43 ? 326.213 250.981 317.046 1.00 30.00 43 GLY D CA 1
ATOM 5632 C C . GLY D 4 43 ? 326.277 249.866 318.066 1.00 30.00 43 GLY D C 1
ATOM 5633 O O . GLY D 4 43 ? 326.107 248.707 317.709 1.00 30.00 43 GLY D O 1
ATOM 5634 N N . TRP D 4 44 ? 326.526 250.187 319.329 1.00 30.00 44 TRP D N 1
ATOM 5635 C CA . TRP D 4 44 ? 326.354 249.178 320.362 1.00 30.00 44 TRP D CA 1
ATOM 5636 C C . TRP D 4 44 ? 325.021 249.393 321.044 1.00 30.00 44 TRP D C 1
ATOM 5637 O O . TRP D 4 44 ? 324.470 248.484 321.657 1.00 30.00 44 TRP D O 1
ATOM 5648 N N . VAL D 4 45 ? 324.508 250.608 320.932 1.00 1.00 45 VAL D N 1
ATOM 5649 C CA . VAL D 4 45 ? 323.287 250.996 321.613 1.00 1.00 45 VAL D CA 1
ATOM 5650 C C . VAL D 4 45 ? 322.081 250.203 321.138 1.00 1.00 45 VAL D C 1
ATOM 5651 O O . VAL D 4 45 ? 321.195 249.850 321.925 1.00 1.00 45 VAL D O 1
ATOM 5655 N N . SER D 4 46 ? 322.072 249.879 319.853 1.00 1.00 46 SER D N 1
ATOM 5656 C CA . SER D 4 46 ? 320.972 249.130 319.282 1.00 1.00 46 SER D CA 1
ATOM 5657 C C . SER D 4 46 ? 320.906 247.769 319.935 1.00 1.00 46 SER D C 1
ATOM 5658 O O . SER D 4 46 ? 319.834 247.227 320.177 1.00 1.00 46 SER D O 1
ATOM 5661 N N . ASN D 4 47 ? 322.077 247.245 320.265 1.00 1.00 47 ASN D N 1
ATOM 5662 C CA . ASN D 4 47 ? 322.180 245.922 320.833 1.00 1.00 47 ASN D CA 1
ATOM 5663 C C . ASN D 4 47 ? 321.689 245.913 322.270 1.00 1.00 47 ASN D C 1
ATOM 5664 O O . ASN D 4 47 ? 320.921 245.045 322.665 1.00 1.00 47 ASN D O 1
ATOM 5669 N N . VAL D 4 48 ? 322.110 246.909 323.040 1.00 1.00 48 VAL D N 1
ATOM 5670 C CA . VAL D 4 48 ? 321.696 247.019 324.429 1.00 1.00 48 VAL D CA 1
ATOM 5671 C C . VAL D 4 48 ? 320.201 247.260 324.562 1.00 1.00 48 VAL D C 1
ATOM 5672 O O . VAL D 4 48 ? 319.564 246.756 325.478 1.00 1.00 48 VAL D O 1
ATOM 5676 N N . VAL D 4 49 ? 319.630 248.009 323.632 1.00 1.00 49 VAL D N 1
ATOM 5677 C CA . VAL D 4 49 ? 318.206 248.279 323.726 1.00 1.00 49 VAL D CA 1
ATOM 5678 C C . VAL D 4 49 ? 317.384 247.096 323.226 1.00 1.00 49 VAL D C 1
ATOM 5679 O O . VAL D 4 49 ? 316.332 246.785 323.779 1.00 1.00 49 VAL D O 1
ATOM 5683 N N . SER D 4 50 ? 317.876 246.425 322.194 1.00 30.00 50 SER D N 1
ATOM 5684 C CA . SER D 4 50 ? 317.175 245.272 321.640 1.00 30.00 50 SER D CA 1
ATOM 5685 C C . SER D 4 50 ? 317.440 243.975 322.393 1.00 30.00 50 SER D C 1
ATOM 5686 O O . SER D 4 50 ? 316.810 242.962 322.118 1.00 30.00 50 SER D O 1
ATOM 5689 N N . ASN D 4 51 ? 318.380 244.011 323.333 1.00 30.00 51 ASN D N 1
ATOM 5690 C CA . ASN D 4 51 ? 318.757 242.836 324.114 1.00 30.00 51 ASN D CA 1
ATOM 5691 C C . ASN D 4 51 ? 319.210 241.655 323.278 1.00 30.00 51 ASN D C 1
ATOM 5692 O O . ASN D 4 51 ? 318.570 240.610 323.261 1.00 30.00 51 ASN D O 1
ATOM 5697 N N . VAL D 4 52 ? 320.319 241.833 322.575 1.00 30.00 52 VAL D N 1
ATOM 5698 C CA . VAL D 4 52 ? 320.956 240.757 321.836 1.00 30.00 52 VAL D CA 1
ATOM 5699 C C . VAL D 4 52 ? 321.601 239.794 322.816 1.00 30.00 52 VAL D C 1
ATOM 5700 O O . VAL D 4 52 ? 321.989 240.191 323.906 1.00 30.00 52 VAL D O 1
ATOM 5704 N N . ALA D 4 53 ? 321.706 238.526 322.432 1.00 30.00 53 ALA D N 1
ATOM 5705 C CA . ALA D 4 53 ? 322.219 237.484 323.307 1.00 30.00 53 ALA D CA 1
ATOM 5706 C C . ALA D 4 53 ? 323.648 237.725 323.758 1.00 30.00 53 ALA D C 1
ATOM 5707 O O . ALA D 4 53 ? 324.025 237.351 324.865 1.00 30.00 53 ALA D O 1
ATOM 5709 N N . SER D 4 54 ? 324.438 238.370 322.913 1.00 30.00 54 SER D N 1
ATOM 5710 C CA . SER D 4 54 ? 325.857 238.532 323.174 1.00 30.00 54 SER D CA 1
ATOM 5711 C C . SER D 4 54 ? 326.105 239.387 324.400 1.00 30.00 54 SER D C 1
ATOM 5712 O O . SER D 4 54 ? 327.182 239.349 324.987 1.00 30.00 54 SER D O 1
ATOM 5715 N N . ILE D 4 55 ? 325.109 240.178 324.774 1.00 30.00 55 ILE D N 1
ATOM 5716 C CA . ILE D 4 55 ? 325.214 240.992 325.970 1.00 30.00 55 ILE D CA 1
ATOM 5717 C C . ILE D 4 55 ? 325.353 240.116 327.199 1.00 30.00 55 ILE D C 1
ATOM 5718 O O . ILE D 4 5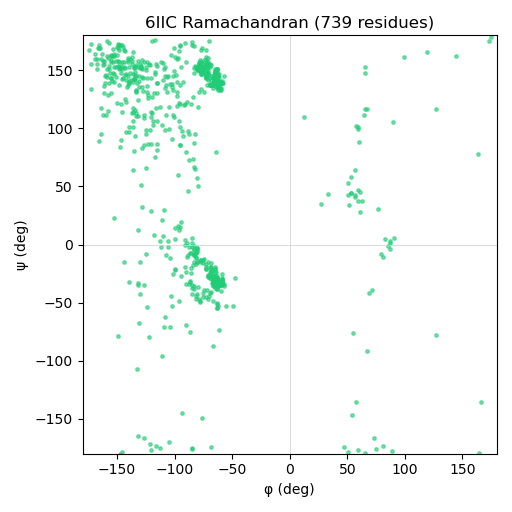5 ? 326.063 240.452 328.138 1.00 30.00 55 ILE D O 1
ATOM 5723 N N . PHE D 4 56 ? 324.687 238.973 327.176 1.00 30.00 56 PHE D N 1
ATOM 5724 C CA . PHE D 4 56 ? 324.662 238.095 328.332 1.00 30.00 56 PHE D CA 1
ATOM 5725 C C . PHE D 4 56 ? 325.799 237.083 328.274 1.00 30.00 56 PHE D C 1
ATOM 5726 O O . PHE D 4 56 ? 325.951 236.260 329.167 1.00 30.00 56 PHE D O 1
ATOM 5734 N N . GLY D 4 57 ? 326.600 237.161 327.219 1.00 30.00 57 GLY D N 1
ATOM 5735 C CA . GLY D 4 57 ? 327.736 236.276 327.057 1.00 30.00 57 GLY D CA 1
ATOM 5736 C C . GLY D 4 57 ? 327.419 234.957 326.384 1.00 30.00 57 GLY D C 1
ATOM 5737 O O . GLY D 4 57 ? 328.300 234.125 326.204 1.00 30.00 57 GLY D O 1
ATOM 5738 N N . PHE D 4 58 ? 326.162 234.767 326.002 1.00 30.00 58 PHE D N 1
ATOM 5739 C CA . PHE D 4 58 ? 325.741 233.524 325.362 1.00 30.00 58 PHE D CA 1
ATOM 5740 C C . PHE D 4 58 ? 325.261 233.748 323.934 1.00 30.00 58 PHE D C 1
ATOM 5741 O O . PHE D 4 58 ? 324.257 233.170 323.514 1.00 30.00 58 PHE D O 1
#

B-factor: mean 25.1, std 5.42, range [1.0, 30.0]

Organism: NCBI:txid932662

Solvent-accessible surface area: 42642 Å² total; per-residue (Å²): 80,112,78,82,28,173,91,78,114,55,64,104,140,96,68,61,82,114,64,30,159,24,6,74,77,23,6,58,90,8,13,89,31,67,78,35,98,25,74,104,17,98,4,58,16,11,29,22,14,55,64,85,30,3,105,15,4,39,12,11,10,0,2,14,1,6,10,5,4,12,4,16,4,4,1,16,1,63,2,150,115,97,29,51,6,51,1,8,9,26,16,74,98,44,122,103,156,94,99,130,34,137,44,58,76,46,151,96,39,90,40,107,26,56,2,71,132,70,40,30,0,26,3,18,1,8,36,130,26,107,10,107,24,1,3,4,42,11,115,46,39,82,50,32,25,67,4,46,11,51,57,124,154,191,69,77,20,43,12,62,4,18,12,5,5,2,109,22,12,8,10,10,23,10,2,2,0,4,1,1,3,16,5,79,51,99,103,141,169,136,123,136,77,82,57,132,190,90,77,102,128,49,82,46,72,116,35,126,95,107,142,67,127,76,94,82,112,120,116,106,145,85,156,156,109,209,140,108,103,115,126,150,198,172,127,152,122,144,91,87,97,66,8,2,25,92,88,27,117,31,9,84,21,74,3,84,36,75,70,72,52,3,37,34,61,11,80,51,154,46,17,138,88,46,77,101,14,52,43,37,96,111,23,40,0,3,19,38,2,5,84,56,18,99,80,2,52,74,81,3,55,88,24,13,91,0,78,0,22,5,31,4,37,1,124,2,116,36,56,110,74,13,9,1,1,5,9,4,6,7,4,18,10,10,97,65,18,19,157,66,17,24,4,10,5,8,1,0,4,0,4,14,6,14,52,39,41,42,10,19,30,51,17,120,82,89,44,26,132,14,88,5,79,48,29,31,18,114,121,39,21,14,2,51,30,130,23,85,22,10,26,3,32,6,3,5,2,5,25,1,108,8,65,68,125,94,48,141,5,78,9,34,7,32,0,66,2,32,104,22,99,60,127,34,163,36,96,62,114,94,56,94,78,143,112,109,127,179,82,199,130,204,116,152,109,163,140,76,128,201,140,117,87,62,14,165,26,78,70,115,27,109,52,174,70,135,18,65,40,7,22,139,141,78,96,63,81,68,74,28,88,133,30,56,69,55,112,96,62,17,5,32,10,146,33,2,7,70,68,66,5,0,1,44,62,44,90,7,132,12,16,151,125,43,31,97,70,39,50,59,29,5,71,8,10,12,12,3,9,3,23,46,41,6,24,50,69,44,132,52,28,18,0,0,1,0,3,6,6,2,2,6,0,10,20,5,17,79,4,43,12,40,6,39,2,40,1,21,7,4,13,4,130,112,3,107,6,99,0,13,1,1,11,4,41,200,28,68,104,60,69,59,97,156,98,35,73,25,9,75,9,25,0,44,149,7,100,56,82,13,49,58,0,2,6,26,42,108,63,127,117,48,36,10,113,10,78,7,86,24,73,137,33,35,58,74,32,15,3,8,0,40,1,3,1,3,6,52,74,51,4,112,33,43,115,63,5,23,72,30,0,30,0,0,0,29,6,21,12,58,74,24,25,5,6,74,34,46,62,94,4,34,2,4,17,38,28,88,108,78,143,90,119,77,74,41,86,157,152,58,111,110,75,89,111,50,120,96,146,41,55,105,42,119,88,128,129,68,142,28,91,53,85,152,98,38,84,82,149,86,118,52,149,64,68,58,76,114,77,100,63,57,61,78,138,31,206

Sequence (747 aa):
GMDYAKSDSSSLVTTMGEQFRSLRMLTRRSSPTDVLTGTSVTLPGITIGTDSSLRQSVLNIISYMYRFTKGSISYKIIPKIKGDLYITTSSADNIELNSNAYSFDVNRALHYQNTALNPVVQVSLPYYCPSENLVIDSTSFPNLSNLVLTNLERSSNTYTVLVSAGDDHTFSQLAGCPAFTIGPSRSASVTNTGGLMPSATISNSEGATMLLNDIPDPTQNVFLSRNVTDNLFEVQDQNLIESLSREVLLGTGTWQSGQAEISTTLTEQQLITNYEQPSIRQISLPDDIVKGSSFIASKLANIAYMRCDYELYLRVQGSPFLQGLLLLWNKMNADQTSKIRSSITEHLRSITSFPGVTLNMQSDSRSVKLVIPYTSEFQVFNPRNENKLNSVRLSILSALRGPSTSEKATYSIMGRMTNIKLYGHAPSIVSLSYPQTESKDRDLSKVSPYENIPAKGFTHGVGFDYGVPLSLFPDNAIDPTIANPESIDEMSIQYLASRPYMLDRYTIKGGNTPSPSGTVVADIPISPVNYSLYGSIIRDYRTIFGAPVSLAVAMASWWRAKIHLNLQFAKTQYHQCRLLVQYLPYGSDVQSLENVLSQIIDISHVDESGIDLCFPSIFTNKWMRSYDPATEGYTAGCAPGRILISVLNPLISASTVNDDIVMMPWLTWENLELAEPGSLAKAAIGFDYPADDATASQRGIVTQVADTVSSISNVVDGLGVPLLSSISKPIGWVSNVVSNVASIFGF

Radius of gyration: 34.27 Å; Cα contacts (8 Å, |Δi|>4): 1412; chains: 4; bounding box: 86×99×89 Å

Nearest PDB structures (foldseek):
  6iic-assembly1_A  TM=1.005E+00  e=2.301E-34  Mud crab virus
  5mqc-assembly1_A  TM=7.263E-01  e=9.444E-09  Black queen cell virus
  6csa-assembly1_B  TM=6.190E-01  e=1.287E-06  enterovirus D68
  6p9o-assembly1_3  TM=6.156E-01  e=1.083E-05  Human poliovirus 1 Mahoney
  8b38-assembly1_C  TM=5.285E-01  e=6.995E-06  Chaetoceros socialis f. radians RNA virus 01